Protein AF-A0A945YEP8-F1 (afdb_monomer_lite)

pLDDT: mean 72.09, std 10.84, range [31.22, 91.06]

Structure (mmCIF, N/CA/C/O backbone):
data_AF-A0A945YEP8-F1
#
_entry.id   AF-A0A945YEP8-F1
#
loop_
_atom_site.group_PDB
_atom_site.id
_atom_site.type_symbol
_atom_site.label_atom_id
_atom_site.label_alt_id
_atom_site.label_comp_id
_atom_site.label_asym_id
_atom_site.label_entity_id
_atom_site.label_seq_id
_atom_site.pdbx_PDB_ins_code
_atom_site.Cartn_x
_atom_site.Cartn_y
_atom_site.Cartn_z
_atom_site.occupancy
_atom_site.B_iso_or_equiv
_atom_site.auth_seq_id
_atom_site.auth_comp_id
_atom_site.auth_asym_id
_atom_site.auth_atom_id
_atom_site.pdbx_PDB_model_num
ATOM 1 N N . MET A 1 1 ? 70.367 10.118 -59.252 1.00 57.53 1 MET A N 1
ATOM 2 C CA . MET A 1 1 ? 70.456 10.890 -57.988 1.00 57.53 1 MET A CA 1
ATOM 3 C C . MET A 1 1 ? 69.332 11.911 -57.833 1.00 57.53 1 MET A C 1
ATOM 5 O O . MET A 1 1 ? 68.727 11.903 -56.778 1.00 57.53 1 MET A O 1
ATOM 9 N N . ALA A 1 2 ? 69.011 12.750 -58.830 1.00 60.75 2 ALA A N 1
ATOM 10 C CA . ALA A 1 2 ? 67.906 13.717 -58.704 1.00 60.75 2 ALA A CA 1
ATOM 11 C C . ALA A 1 2 ? 66.517 13.057 -58.542 1.00 60.75 2 ALA A C 1
ATOM 13 O O . ALA A 1 2 ? 65.755 13.472 -57.679 1.00 60.75 2 ALA A O 1
ATOM 14 N N . LEU A 1 3 ? 66.234 11.983 -59.294 1.00 59.09 3 LEU A N 1
ATOM 15 C CA . LEU A 1 3 ? 64.974 11.226 -59.200 1.00 59.09 3 LEU A CA 1
ATOM 16 C C . LEU A 1 3 ? 64.782 10.574 -57.817 1.00 59.09 3 LEU A C 1
ATOM 18 O O . LEU A 1 3 ? 63.778 10.806 -57.163 1.00 59.09 3 LEU A O 1
ATOM 22 N N . ALA A 1 4 ? 65.809 9.876 -57.322 1.00 65.06 4 ALA A N 1
ATOM 23 C CA . ALA A 1 4 ? 65.790 9.252 -55.996 1.00 65.06 4 ALA A CA 1
ATOM 24 C C . ALA A 1 4 ? 65.628 10.267 -54.846 1.00 65.06 4 ALA A C 1
ATOM 26 O O . ALA A 1 4 ? 65.103 9.934 -53.791 1.00 65.06 4 ALA A O 1
ATOM 27 N N . ARG A 1 5 ? 66.080 11.516 -55.039 1.00 70.00 5 ARG A N 1
ATOM 28 C CA . ARG A 1 5 ? 65.898 12.591 -54.055 1.00 70.00 5 ARG A CA 1
ATOM 29 C C . ARG A 1 5 ? 64.464 13.126 -54.073 1.00 70.00 5 ARG A C 1
ATOM 31 O O . ARG A 1 5 ? 63.894 13.319 -53.013 1.00 70.00 5 ARG A O 1
ATOM 38 N N . ALA A 1 6 ? 63.867 13.263 -55.259 1.00 72.62 6 ALA A N 1
ATOM 39 C CA . ALA A 1 6 ? 62.460 13.635 -55.407 1.00 72.62 6 ALA A CA 1
ATOM 40 C C . ALA A 1 6 ? 61.502 12.559 -54.857 1.00 72.62 6 ALA A C 1
ATOM 42 O O . ALA A 1 6 ? 60.494 12.895 -54.245 1.00 72.62 6 ALA A O 1
ATOM 43 N N . GLU A 1 7 ? 61.826 11.273 -55.025 1.00 70.00 7 GLU A N 1
ATOM 44 C CA . GLU A 1 7 ? 61.062 10.164 -54.432 1.00 70.00 7 GLU A CA 1
ATOM 45 C C . GLU A 1 7 ? 61.178 10.135 -52.901 1.00 70.00 7 GLU A C 1
ATOM 47 O O . GLU A 1 7 ? 60.178 9.918 -52.220 1.00 70.00 7 GLU A O 1
ATOM 52 N N . ALA A 1 8 ? 62.364 10.418 -52.349 1.00 76.75 8 ALA A N 1
ATOM 53 C CA . ALA A 1 8 ? 62.560 10.523 -50.903 1.00 76.75 8 ALA A CA 1
ATOM 54 C C . ALA A 1 8 ? 61.818 11.727 -50.295 1.00 76.75 8 ALA A C 1
ATOM 56 O O . ALA A 1 8 ? 61.194 11.590 -49.244 1.00 76.75 8 ALA A O 1
ATOM 57 N N . ASP A 1 9 ? 61.838 12.882 -50.969 1.00 78.50 9 ASP A N 1
ATOM 58 C CA . ASP A 1 9 ? 61.111 14.078 -50.531 1.00 78.50 9 ASP A CA 1
ATOM 59 C C . ASP A 1 9 ? 59.587 13.856 -50.598 1.00 78.50 9 ASP A C 1
ATOM 61 O O . ASP A 1 9 ? 58.867 14.265 -49.689 1.00 78.50 9 ASP A O 1
ATOM 65 N N . LYS A 1 10 ? 59.089 13.138 -51.618 1.00 80.75 10 LYS A N 1
ATOM 66 C CA . LYS A 1 10 ? 57.674 12.739 -51.719 1.00 80.75 10 LYS A CA 1
ATOM 67 C C . LYS A 1 10 ? 57.262 11.799 -50.580 1.00 80.75 10 LYS A C 1
ATOM 69 O O . LYS A 1 10 ? 56.239 12.035 -49.946 1.00 80.75 10 LYS A O 1
ATOM 74 N N . ALA A 1 11 ? 58.073 10.783 -50.284 1.00 75.81 11 ALA A N 1
ATOM 75 C CA . ALA A 1 11 ? 57.806 9.848 -49.191 1.00 75.81 11 ALA A CA 1
ATOM 76 C C . ALA A 1 11 ? 57.826 10.533 -47.811 1.00 75.81 11 ALA A C 1
ATOM 78 O O . ALA A 1 11 ? 57.028 10.194 -46.941 1.00 75.81 11 ALA A O 1
ATOM 79 N N . ALA A 1 12 ? 58.705 11.522 -47.605 1.00 79.69 12 ALA A N 1
ATOM 80 C CA . ALA A 1 12 ? 58.737 12.309 -46.372 1.00 79.69 12 ALA A CA 1
ATOM 81 C C . ALA A 1 12 ? 57.465 13.156 -46.191 1.00 79.69 12 ALA A C 1
ATOM 83 O O . ALA A 1 12 ? 56.943 13.244 -45.081 1.00 79.69 12 ALA A O 1
ATOM 84 N N . LEU A 1 13 ? 56.942 13.723 -47.282 1.00 82.75 13 LEU A N 1
ATOM 85 C CA . LEU A 1 13 ? 55.707 14.511 -47.286 1.00 82.75 13 LEU A CA 1
ATOM 86 C C . LEU A 1 13 ? 54.472 13.633 -47.019 1.00 82.75 13 LEU A C 1
ATOM 88 O O . LEU A 1 13 ? 53.621 14.000 -46.213 1.00 82.75 13 LEU A O 1
ATOM 92 N N . GLU A 1 14 ? 54.417 12.437 -47.615 1.00 81.81 14 GLU A N 1
ATOM 93 C CA . GLU A 1 14 ? 53.374 11.435 -47.339 1.00 81.81 14 GLU A CA 1
ATOM 94 C C . GLU A 1 14 ? 53.417 10.951 -45.876 1.00 81.81 14 GLU A C 1
ATOM 96 O O . GLU A 1 14 ? 52.371 10.764 -45.251 1.00 81.81 14 GLU A O 1
ATOM 101 N N . LEU A 1 15 ? 54.612 10.807 -45.289 1.00 79.50 15 LEU A N 1
ATOM 102 C CA . LEU A 1 15 ? 54.786 10.436 -43.880 1.00 79.50 15 LEU A CA 1
ATOM 103 C C . LEU A 1 15 ? 54.339 11.555 -42.920 1.00 79.50 15 LEU A C 1
ATOM 105 O O . LEU A 1 15 ? 53.746 11.278 -41.873 1.00 79.50 15 LEU A O 1
ATOM 109 N N . GLU A 1 16 ? 54.618 12.815 -43.257 1.00 83.88 16 GLU A N 1
ATOM 110 C CA . GLU A 1 16 ? 54.178 13.976 -42.479 1.00 83.88 16 GLU A CA 1
ATOM 111 C C . GLU A 1 16 ? 52.650 14.132 -42.530 1.00 83.88 16 GLU A C 1
ATOM 113 O O . GLU A 1 16 ? 52.016 14.333 -41.491 1.00 83.88 16 GLU A O 1
ATOM 118 N N . GLU A 1 17 ? 52.041 13.931 -43.703 1.00 82.56 17 GLU A N 1
ATOM 119 C CA . GLU A 1 17 ? 50.584 13.947 -43.871 1.00 82.56 17 GLU A CA 1
ATOM 120 C C . GLU A 1 17 ? 49.911 12.794 -43.103 1.00 82.56 17 GLU A C 1
ATOM 122 O O . GLU A 1 17 ? 48.921 13.011 -42.398 1.00 82.56 17 GLU A O 1
ATOM 127 N N . ALA A 1 18 ? 50.488 11.586 -43.140 1.00 77.38 18 ALA A N 1
ATOM 128 C CA . ALA A 1 18 ? 50.027 10.451 -42.339 1.00 77.38 18 ALA A CA 1
ATOM 129 C C . ALA A 1 18 ? 50.141 10.719 -40.828 1.00 77.38 18 ALA A C 1
ATOM 131 O O . ALA A 1 18 ? 49.230 10.389 -40.070 1.00 77.38 18 ALA A O 1
ATOM 132 N N . SER A 1 19 ? 51.220 11.370 -40.386 1.00 81.62 19 SER A N 1
ATOM 133 C CA . SER A 1 19 ? 51.431 11.720 -38.974 1.00 81.62 19 SER A CA 1
ATOM 134 C C . SER A 1 19 ? 50.442 12.785 -38.483 1.00 81.62 19 SER A C 1
ATOM 136 O O . SER A 1 19 ? 49.979 12.723 -37.343 1.00 81.62 19 SER A O 1
ATOM 138 N N . LEU A 1 20 ? 50.089 13.755 -39.334 1.00 84.12 20 LEU A N 1
ATOM 139 C CA . LEU A 1 20 ? 49.057 14.752 -39.036 1.00 84.12 20 LEU A CA 1
ATOM 140 C C . LEU A 1 20 ? 47.662 14.120 -38.965 1.00 84.12 20 LEU A C 1
ATOM 142 O O . LEU A 1 20 ? 46.910 14.432 -38.040 1.00 84.12 20 LEU A O 1
ATOM 146 N N . ARG A 1 21 ? 47.338 13.190 -39.875 1.00 80.75 21 ARG A N 1
ATOM 147 C CA . ARG A 1 21 ? 46.088 12.414 -39.805 1.00 80.75 21 ARG A CA 1
ATOM 148 C C . ARG A 1 21 ? 46.018 11.559 -38.546 1.00 80.75 21 ARG A C 1
ATOM 150 O O . ARG A 1 21 ? 44.985 11.556 -37.888 1.00 80.75 21 ARG A O 1
ATOM 157 N N . LEU A 1 22 ? 47.120 10.914 -38.160 1.00 80.06 22 LEU A N 1
ATOM 158 C CA . LEU A 1 22 ? 47.178 10.125 -36.930 1.00 80.06 22 LEU A CA 1
ATOM 159 C C . LEU A 1 22 ? 46.882 10.991 -35.697 1.00 80.06 22 LEU A C 1
ATOM 161 O O . LEU A 1 22 ? 45.999 10.654 -34.918 1.00 80.06 22 LEU A O 1
ATOM 165 N N . ARG A 1 23 ? 47.532 12.157 -35.567 1.00 80.06 23 ARG A N 1
ATOM 166 C CA . ARG A 1 23 ? 47.271 13.091 -34.453 1.00 80.06 23 ARG A CA 1
ATOM 167 C C . ARG A 1 23 ? 45.842 13.636 -34.451 1.00 80.06 23 ARG A C 1
ATOM 169 O O . ARG A 1 23 ? 45.270 13.850 -33.386 1.00 80.06 23 ARG A O 1
ATOM 176 N N . SER A 1 24 ? 45.266 13.876 -35.629 1.00 81.19 24 SER A N 1
ATOM 177 C CA . SER A 1 24 ? 43.862 14.279 -35.775 1.00 81.19 24 SER A CA 1
ATOM 178 C C . SER A 1 24 ? 42.915 13.185 -35.277 1.00 81.19 24 SER A C 1
ATOM 180 O O . SER A 1 24 ? 41.977 13.479 -34.540 1.00 81.19 24 SER A O 1
ATOM 182 N N . LEU A 1 25 ? 43.173 11.928 -35.645 1.00 77.38 25 LEU A N 1
ATOM 183 C CA . LEU A 1 25 ? 42.391 10.777 -35.192 1.00 77.38 25 LEU A CA 1
ATOM 184 C C . LEU A 1 25 ? 42.546 10.543 -33.684 1.00 77.38 25 LEU A C 1
ATOM 186 O O . LEU A 1 25 ? 41.549 10.307 -33.013 1.00 77.38 25 LEU A O 1
ATOM 190 N N . GLU A 1 26 ? 43.755 10.685 -33.135 1.00 81.00 26 GLU A N 1
ATOM 191 C CA . GLU A 1 26 ? 44.009 10.608 -31.687 1.00 81.00 26 GLU A CA 1
ATOM 192 C C . GLU A 1 26 ? 43.260 11.708 -30.919 1.00 81.00 26 GLU A C 1
ATOM 194 O O . GLU A 1 26 ? 42.637 11.437 -29.894 1.00 81.00 26 GLU A O 1
ATOM 199 N N . SER A 1 27 ? 43.256 12.945 -31.429 1.00 79.44 27 SER A N 1
ATOM 200 C CA . SER A 1 27 ? 42.495 14.045 -30.825 1.00 79.44 27 SER A CA 1
ATOM 201 C C . SER A 1 27 ? 40.983 13.831 -30.910 1.00 79.44 27 SER A C 1
ATOM 203 O O . SER A 1 27 ? 40.270 14.221 -29.987 1.00 79.44 27 SER A O 1
ATOM 205 N N . ALA A 1 28 ? 40.483 13.257 -32.008 1.00 74.62 28 ALA A N 1
ATOM 206 C CA . ALA A 1 28 ? 39.066 12.943 -32.168 1.00 74.62 28 ALA A CA 1
ATOM 207 C C . ALA A 1 28 ? 38.635 11.795 -31.242 1.00 74.62 28 ALA A C 1
ATOM 209 O O . ALA A 1 28 ? 37.564 11.876 -30.648 1.00 74.62 28 ALA A O 1
ATOM 210 N N . ALA A 1 29 ? 39.489 10.781 -31.066 1.00 71.31 29 ALA A N 1
ATOM 211 C CA . ALA A 1 29 ? 39.272 9.693 -30.115 1.00 71.31 29 ALA A CA 1
ATOM 212 C C . ALA A 1 29 ? 39.225 10.210 -28.668 1.00 71.31 29 ALA A C 1
ATOM 214 O O . ALA A 1 29 ? 38.277 9.919 -27.953 1.00 71.31 29 ALA A O 1
ATOM 215 N N . ALA A 1 30 ? 40.166 11.069 -28.260 1.00 75.19 30 ALA A N 1
ATOM 216 C CA . ALA A 1 30 ? 40.152 11.651 -26.913 1.00 75.19 30 ALA A CA 1
ATOM 217 C C . ALA A 1 30 ? 38.908 12.527 -26.647 1.00 75.19 30 ALA A C 1
ATOM 219 O O . ALA A 1 30 ? 38.390 12.563 -25.532 1.00 75.19 30 ALA A O 1
ATOM 220 N N . ALA A 1 31 ? 38.412 13.242 -27.665 1.00 74.12 31 ALA A N 1
ATOM 221 C CA . ALA A 1 31 ? 37.175 14.015 -27.554 1.00 74.12 31 ALA A CA 1
ATOM 222 C C . ALA A 1 31 ? 35.931 13.113 -27.466 1.00 74.12 31 ALA A C 1
ATOM 224 O O . ALA A 1 31 ? 35.011 13.427 -26.713 1.00 74.12 31 ALA A O 1
ATOM 225 N N . ALA A 1 32 ? 35.908 12.002 -28.208 1.00 68.69 32 ALA A N 1
ATOM 226 C CA . ALA A 1 32 ? 34.860 10.989 -28.127 1.00 68.69 32 ALA A CA 1
ATOM 227 C C . ALA A 1 32 ? 34.804 10.338 -26.735 1.00 68.69 32 ALA A C 1
ATOM 229 O O . ALA A 1 32 ? 33.733 10.321 -26.131 1.00 68.69 32 ALA A O 1
ATOM 230 N N . GLU A 1 33 ? 35.957 9.948 -26.187 1.00 73.12 33 GLU A N 1
ATOM 231 C CA . GLU A 1 33 ? 36.098 9.379 -24.839 1.00 73.12 33 GLU A CA 1
ATOM 232 C C . GLU A 1 33 ? 35.573 10.341 -23.765 1.00 73.12 33 GLU A C 1
ATOM 234 O O . GLU A 1 33 ? 34.834 9.958 -22.857 1.00 73.12 33 GLU A O 1
ATOM 239 N N . GLN A 1 34 ? 35.872 11.637 -23.903 1.00 73.69 34 GLN A N 1
ATOM 240 C CA . GLN A 1 34 ? 35.377 12.656 -22.979 1.00 73.69 34 GLN A CA 1
ATOM 241 C C . GLN A 1 34 ? 33.851 12.853 -23.068 1.00 73.69 34 GLN A C 1
ATOM 243 O O . GLN A 1 34 ? 33.202 13.075 -22.042 1.00 73.69 34 GLN A O 1
ATOM 248 N N . VAL A 1 35 ? 33.266 12.773 -24.269 1.00 73.81 35 VAL A N 1
ATOM 249 C CA . VAL A 1 35 ? 31.809 12.869 -24.466 1.00 73.81 35 VAL A CA 1
ATOM 250 C C . VAL A 1 35 ? 31.103 11.629 -23.913 1.00 73.81 35 VAL A C 1
ATOM 252 O O . VAL A 1 35 ? 30.125 11.786 -23.180 1.00 73.81 35 VAL A O 1
ATOM 255 N N . ALA A 1 36 ? 31.623 10.430 -24.186 1.00 64.31 36 ALA A N 1
ATOM 256 C CA . ALA A 1 36 ? 31.110 9.165 -23.658 1.00 64.31 36 ALA A CA 1
ATOM 257 C C . ALA A 1 36 ? 31.116 9.161 -22.121 1.00 64.31 36 ALA A C 1
ATOM 259 O O . ALA A 1 36 ? 30.060 9.010 -21.503 1.00 64.31 36 ALA A O 1
ATOM 260 N N . ALA A 1 37 ? 32.251 9.511 -21.505 1.00 67.12 37 ALA A N 1
ATOM 261 C CA . ALA A 1 37 ? 32.376 9.619 -20.053 1.00 67.12 37 ALA A CA 1
ATOM 262 C C . ALA A 1 37 ? 31.361 10.603 -19.444 1.00 67.12 37 ALA A C 1
ATOM 264 O O . ALA A 1 37 ? 30.760 10.315 -18.408 1.00 67.12 37 ALA A O 1
ATOM 265 N N . SER A 1 38 ? 31.124 11.748 -20.096 1.00 69.94 38 SER A N 1
ATOM 266 C CA . SER A 1 38 ? 30.127 12.722 -19.631 1.00 69.94 38 SER A CA 1
ATOM 267 C C . SER A 1 38 ? 28.685 12.213 -19.754 1.00 69.94 38 SER A C 1
ATOM 269 O O . SER A 1 38 ? 27.880 12.436 -18.852 1.00 69.94 38 SER A O 1
ATOM 271 N N . SER A 1 39 ? 28.363 11.489 -20.832 1.00 65.81 39 SER A N 1
ATOM 272 C CA . SER A 1 39 ? 27.029 10.922 -21.055 1.00 65.81 39 SER A CA 1
ATOM 273 C C . SER A 1 39 ? 26.734 9.770 -20.097 1.00 65.81 39 SER A C 1
ATOM 275 O O . SER A 1 39 ? 25.601 9.615 -19.648 1.00 65.81 39 SER A O 1
ATOM 277 N N . ASN A 1 40 ? 27.750 8.984 -19.749 1.00 66.50 40 ASN A N 1
ATOM 278 C CA . ASN A 1 40 ? 27.631 7.926 -18.757 1.00 66.50 40 ASN A CA 1
ATOM 279 C C . ASN A 1 40 ? 27.436 8.467 -17.348 1.00 66.50 40 ASN A C 1
ATOM 281 O O . ASN A 1 40 ? 26.585 7.976 -16.615 1.00 66.50 40 ASN A O 1
ATOM 285 N N . GLN A 1 41 ? 28.156 9.530 -16.998 1.00 69.81 41 GLN A N 1
ATOM 286 C CA . GLN A 1 41 ? 27.966 10.197 -15.717 1.00 69.81 41 GLN A CA 1
ATOM 287 C C . GLN A 1 41 ? 26.541 10.772 -15.576 1.00 69.81 41 GLN A C 1
ATOM 289 O O . GLN A 1 41 ? 25.983 10.759 -14.479 1.00 69.81 41 GLN A O 1
ATOM 294 N N . ASP A 1 42 ? 25.935 11.228 -16.680 1.00 71.88 42 ASP A N 1
ATOM 295 C CA . ASP A 1 42 ? 24.536 11.680 -16.724 1.00 71.88 42 ASP A CA 1
ATOM 296 C C . ASP A 1 42 ? 23.536 10.513 -16.604 1.00 71.88 42 ASP A C 1
ATOM 298 O O . ASP A 1 42 ? 22.573 10.593 -15.840 1.00 71.88 42 ASP A O 1
ATOM 302 N N . LEU A 1 43 ? 23.776 9.392 -17.298 1.00 68.75 43 LEU A N 1
ATOM 303 C CA . LEU A 1 43 ? 22.937 8.190 -17.199 1.00 68.75 43 LEU A CA 1
ATOM 304 C C . LEU A 1 43 ? 22.993 7.550 -15.807 1.00 68.75 43 LEU A C 1
ATOM 306 O O . LEU A 1 43 ? 21.938 7.245 -15.251 1.00 68.75 43 LEU A O 1
ATOM 310 N N . ASP A 1 44 ? 24.181 7.407 -15.220 1.00 69.75 44 ASP A N 1
ATOM 311 C CA . ASP A 1 44 ? 24.355 6.923 -13.846 1.00 69.75 44 ASP A CA 1
ATOM 312 C C . ASP A 1 44 ? 23.658 7.855 -12.849 1.00 69.75 44 ASP A C 1
ATOM 314 O O . ASP A 1 44 ? 22.971 7.390 -11.937 1.00 69.75 44 ASP A O 1
ATOM 318 N N . GLY A 1 45 ? 23.755 9.173 -13.063 1.00 73.50 45 GLY A N 1
ATOM 319 C CA . GLY A 1 45 ? 23.021 10.172 -12.288 1.00 73.50 45 GLY A CA 1
ATOM 320 C C . GLY A 1 45 ? 21.505 9.966 -12.352 1.00 73.50 45 GLY A C 1
ATOM 321 O O . GLY A 1 45 ? 20.841 9.952 -11.315 1.00 73.50 45 GLY A O 1
ATOM 322 N N . ARG A 1 46 ? 20.955 9.730 -13.549 1.00 70.62 46 ARG A N 1
ATOM 323 C CA . ARG A 1 46 ? 19.514 9.497 -13.755 1.00 70.62 46 ARG A CA 1
ATOM 324 C C . ARG A 1 46 ? 19.042 8.156 -13.198 1.00 70.62 46 ARG A C 1
ATOM 326 O O . ARG A 1 46 ? 17.944 8.086 -12.651 1.00 70.62 46 ARG A O 1
ATOM 333 N N . VAL A 1 47 ? 19.843 7.095 -13.307 1.00 69.75 47 VAL A N 1
ATOM 334 C CA . VAL A 1 47 ? 19.525 5.788 -12.707 1.00 69.75 47 VAL A CA 1
ATOM 335 C C . VAL A 1 47 ? 19.535 5.886 -11.182 1.00 69.75 47 VAL A C 1
ATOM 337 O O . VAL A 1 47 ? 18.610 5.384 -10.540 1.00 69.75 47 VAL A O 1
ATOM 340 N N . ALA A 1 48 ? 20.522 6.571 -10.599 1.00 70.12 48 ALA A N 1
ATOM 341 C CA . ALA A 1 48 ? 20.579 6.809 -9.160 1.00 70.12 48 ALA A CA 1
ATOM 342 C C . ALA A 1 48 ? 19.376 7.637 -8.673 1.00 70.12 48 ALA A C 1
ATOM 344 O O . ALA A 1 48 ? 18.769 7.296 -7.660 1.00 70.12 48 ALA A O 1
ATOM 345 N N . GLU A 1 49 ? 18.983 8.674 -9.419 1.00 74.38 49 GLU A N 1
ATOM 346 C CA . GLU A 1 49 ? 17.802 9.489 -9.112 1.00 74.38 49 GLU A CA 1
ATOM 347 C C . GLU A 1 49 ? 16.503 8.670 -9.175 1.00 74.38 49 GLU A C 1
ATOM 349 O O . GLU A 1 49 ? 15.711 8.704 -8.234 1.00 74.38 49 GLU A O 1
ATOM 354 N N . LEU A 1 50 ? 16.299 7.879 -10.235 1.00 72.38 50 LEU A N 1
ATOM 355 C CA . LEU A 1 50 ? 15.130 7.000 -10.360 1.00 72.38 50 LEU A CA 1
ATOM 356 C C . LEU A 1 50 ? 15.085 5.937 -9.255 1.00 72.38 50 LEU A C 1
ATOM 358 O O . LEU A 1 50 ? 14.010 5.665 -8.724 1.00 72.38 50 LEU A O 1
ATOM 362 N N . THR A 1 51 ? 16.234 5.373 -8.878 1.00 76.44 51 THR A N 1
ATOM 363 C CA . THR A 1 51 ? 16.331 4.395 -7.782 1.00 76.44 51 THR A CA 1
ATOM 364 C C . THR A 1 51 ? 15.941 5.035 -6.451 1.00 76.44 51 THR A C 1
ATOM 366 O O . THR A 1 51 ? 15.074 4.514 -5.752 1.00 76.44 51 THR A O 1
ATOM 369 N N . ALA A 1 52 ? 16.482 6.218 -6.145 1.00 74.44 52 ALA A N 1
ATOM 370 C CA . ALA A 1 52 ? 16.140 6.954 -4.931 1.00 74.44 52 ALA A CA 1
ATOM 371 C C . ALA A 1 52 ? 14.655 7.363 -4.888 1.00 74.44 52 ALA A C 1
ATOM 373 O O . ALA A 1 52 ? 14.028 7.343 -3.827 1.00 74.44 52 ALA A O 1
ATOM 374 N N . LEU A 1 53 ? 14.066 7.723 -6.036 1.00 75.31 53 LEU A N 1
ATOM 375 C CA . LEU A 1 53 ? 12.633 8.013 -6.137 1.00 75.31 53 LEU A CA 1
ATOM 376 C C . LEU A 1 53 ? 11.777 6.766 -5.877 1.00 75.31 53 LEU A C 1
ATOM 378 O O . LEU A 1 53 ? 10.769 6.870 -5.179 1.00 75.31 53 LEU A O 1
ATOM 382 N N . LEU A 1 54 ? 12.185 5.599 -6.385 1.00 75.50 54 LEU A N 1
ATOM 383 C CA . LEU A 1 54 ? 11.478 4.331 -6.183 1.00 75.50 54 LEU A CA 1
ATOM 384 C C . LEU A 1 54 ? 11.533 3.864 -4.717 1.00 75.50 54 LEU A C 1
ATOM 386 O O . LEU A 1 54 ? 10.523 3.426 -4.163 1.00 75.50 54 LEU A O 1
ATOM 390 N N . GLU A 1 55 ? 12.693 3.992 -4.069 1.00 79.00 55 GLU A N 1
ATOM 391 C CA . GLU A 1 55 ? 12.858 3.703 -2.638 1.00 79.00 55 GLU A CA 1
ATOM 392 C C . GLU A 1 55 ? 11.987 4.629 -1.783 1.00 79.00 55 GLU A C 1
ATOM 394 O O . GLU A 1 55 ? 11.282 4.175 -0.879 1.00 79.00 55 GLU A O 1
ATOM 399 N N . ARG A 1 56 ? 11.970 5.928 -2.109 1.00 78.88 56 ARG A N 1
ATOM 400 C CA . ARG A 1 56 ? 11.129 6.911 -1.419 1.00 78.88 56 ARG A CA 1
ATOM 401 C C . ARG A 1 56 ? 9.637 6.622 -1.589 1.00 78.88 56 ARG A C 1
ATOM 403 O O . ARG A 1 56 ? 8.891 6.778 -0.626 1.00 78.88 56 ARG A O 1
ATOM 410 N N . GLU A 1 57 ? 9.199 6.220 -2.781 1.00 78.00 57 GLU A N 1
ATOM 411 C CA . GLU A 1 57 ? 7.804 5.836 -3.047 1.00 78.00 57 GLU A CA 1
ATOM 412 C C . GLU A 1 57 ? 7.415 4.581 -2.264 1.00 78.00 57 GLU A C 1
ATOM 414 O O . GLU A 1 57 ? 6.385 4.573 -1.593 1.00 78.00 57 GLU A O 1
ATOM 419 N N . SER A 1 58 ? 8.284 3.569 -2.249 1.00 78.88 58 SER A N 1
ATOM 420 C CA . SER A 1 58 ? 8.070 2.336 -1.484 1.00 78.88 58 SER A CA 1
ATOM 421 C C . SER A 1 58 ? 7.952 2.607 0.021 1.00 78.88 58 SER A C 1
ATOM 423 O O . SER A 1 58 ? 7.062 2.066 0.680 1.00 78.88 58 SER A O 1
ATOM 425 N N . ALA A 1 59 ? 8.804 3.485 0.561 1.00 78.75 59 ALA A N 1
ATOM 426 C CA . ALA A 1 59 ? 8.752 3.894 1.962 1.00 78.75 59 ALA A CA 1
ATOM 427 C C . ALA A 1 59 ? 7.477 4.690 2.291 1.00 78.75 59 ALA A C 1
ATOM 429 O O . ALA A 1 59 ? 6.824 4.406 3.294 1.00 78.75 59 ALA A O 1
ATOM 430 N N . LEU A 1 60 ? 7.095 5.648 1.435 1.00 82.75 60 LEU A N 1
ATOM 431 C CA . LEU A 1 60 ? 5.861 6.421 1.601 1.00 82.75 60 LEU A CA 1
ATOM 432 C C . LEU A 1 60 ? 4.633 5.506 1.575 1.00 82.75 60 LEU A C 1
ATOM 434 O O . LEU A 1 60 ? 3.739 5.643 2.403 1.00 82.75 60 LEU A O 1
ATOM 438 N N . ARG A 1 61 ? 4.603 4.538 0.657 1.00 79.75 61 ARG A N 1
ATOM 439 C CA . ARG A 1 61 ? 3.513 3.571 0.555 1.00 79.75 61 ARG A CA 1
ATOM 440 C C . ARG A 1 61 ? 3.365 2.735 1.828 1.00 79.75 61 ARG A C 1
ATOM 442 O O . ARG A 1 61 ? 2.247 2.571 2.308 1.00 79.75 61 ARG A O 1
ATOM 449 N N . LEU A 1 62 ? 4.472 2.219 2.364 1.00 83.81 62 LEU A N 1
ATOM 450 C CA . LEU A 1 62 ? 4.462 1.435 3.601 1.00 83.81 62 LEU A CA 1
ATOM 451 C C . LEU A 1 62 ? 3.950 2.268 4.787 1.00 83.81 62 LEU A C 1
ATOM 453 O O . LEU A 1 62 ? 3.164 1.776 5.594 1.00 83.81 62 LEU A O 1
ATOM 457 N N . ASP A 1 63 ? 4.365 3.534 4.878 1.00 84.44 63 ASP A N 1
ATOM 458 C CA . ASP A 1 63 ? 3.895 4.462 5.910 1.00 84.44 63 ASP A CA 1
ATOM 459 C C . ASP A 1 63 ? 2.383 4.722 5.801 1.00 84.44 63 ASP A C 1
ATOM 461 O O . ASP A 1 63 ? 1.662 4.575 6.788 1.00 84.44 63 ASP A O 1
ATOM 465 N N . LEU A 1 64 ? 1.868 4.997 4.595 1.00 81.31 64 LEU A N 1
ATOM 466 C CA . LEU A 1 64 ? 0.430 5.189 4.365 1.00 81.31 64 LEU A CA 1
ATOM 467 C C . LEU A 1 64 ? -0.380 3.915 4.674 1.00 81.31 64 LEU A C 1
ATOM 469 O O . LEU A 1 64 ? -1.435 3.997 5.302 1.00 81.31 64 LEU A O 1
ATOM 473 N N . GLU A 1 65 ? 0.108 2.728 4.292 1.00 81.56 65 GLU A N 1
ATOM 474 C CA . GLU A 1 65 ? -0.542 1.446 4.620 1.00 81.56 65 GLU A CA 1
ATOM 475 C C . GLU A 1 65 ? -0.601 1.213 6.143 1.00 81.56 65 GLU A C 1
ATOM 477 O O . GLU A 1 65 ? -1.641 0.795 6.665 1.00 81.56 65 GLU A O 1
ATOM 482 N N . ASN A 1 66 ? 0.468 1.553 6.871 1.00 84.06 66 ASN A N 1
ATOM 483 C CA . ASN A 1 66 ? 0.499 1.480 8.333 1.00 84.06 66 ASN A CA 1
ATOM 484 C C . ASN A 1 66 ? -0.467 2.479 8.986 1.00 84.06 66 ASN A C 1
ATOM 486 O O . ASN A 1 66 ? -1.185 2.114 9.921 1.00 84.06 66 ASN A O 1
ATOM 490 N N . GLN A 1 67 ? -0.528 3.717 8.486 1.00 82.00 67 GLN A N 1
ATOM 491 C CA . GLN A 1 67 ? -1.460 4.734 8.979 1.00 82.00 67 GLN A CA 1
ATOM 492 C C . GLN A 1 67 ? -2.920 4.311 8.763 1.00 82.00 67 GLN A C 1
ATOM 494 O O . GLN A 1 67 ? -3.710 4.385 9.706 1.00 82.00 67 GLN A O 1
ATOM 499 N N . ILE A 1 68 ? -3.264 3.771 7.584 1.00 79.38 68 ILE A N 1
ATOM 500 C CA . ILE A 1 68 ? -4.596 3.197 7.317 1.00 79.38 68 ILE A CA 1
ATOM 501 C C . ILE A 1 68 ? -4.901 2.071 8.310 1.00 79.38 68 ILE A C 1
ATOM 503 O O . ILE A 1 68 ? -6.000 2.005 8.863 1.00 79.38 68 ILE A O 1
ATOM 507 N N . GLY A 1 69 ? -3.940 1.171 8.544 1.00 83.19 69 GLY A N 1
ATOM 508 C CA . GLY A 1 69 ? -4.090 0.069 9.495 1.00 83.19 69 GLY A CA 1
ATOM 509 C C . GLY A 1 69 ? -4.395 0.550 10.914 1.00 83.19 69 GLY A C 1
ATOM 510 O O . GLY A 1 69 ? -5.325 0.050 11.550 1.00 83.19 69 GLY A O 1
ATOM 511 N N . SER A 1 70 ? -3.661 1.560 11.385 1.00 84.00 70 SER A N 1
ATOM 512 C CA . SER A 1 70 ? -3.883 2.176 12.695 1.00 84.00 70 SER A CA 1
ATOM 513 C C . SER A 1 70 ? -5.248 2.861 12.783 1.00 84.00 70 SER A C 1
ATOM 515 O O . SER A 1 70 ? -6.005 2.593 13.714 1.00 84.00 70 SER A O 1
ATOM 517 N N . ALA A 1 71 ? -5.604 3.684 11.791 1.00 78.00 71 ALA A N 1
ATOM 518 C CA . ALA A 1 71 ? -6.877 4.401 11.763 1.00 78.00 71 ALA A CA 1
ATOM 519 C C . ALA A 1 71 ? -8.078 3.445 11.713 1.00 78.00 71 ALA A C 1
ATOM 521 O O . ALA A 1 71 ? -9.078 3.667 12.388 1.00 78.00 71 ALA A O 1
ATOM 522 N N . ARG A 1 72 ? -7.984 2.336 10.966 1.00 86.62 72 ARG A N 1
ATOM 523 C CA . ARG A 1 72 ? -9.026 1.294 10.947 1.00 86.62 72 ARG A CA 1
ATOM 524 C C . ARG A 1 72 ? -9.193 0.604 12.299 1.00 86.62 72 ARG A C 1
ATOM 526 O O . ARG A 1 72 ? -10.328 0.375 12.708 1.00 86.62 72 ARG A O 1
ATOM 533 N N . SER A 1 73 ? -8.096 0.287 12.987 1.00 85.94 73 SER A N 1
ATOM 534 C CA . SER A 1 73 ? -8.162 -0.270 14.345 1.00 85.94 73 SER A CA 1
ATOM 535 C C . SER A 1 73 ? -8.779 0.718 15.336 1.00 85.94 73 SER A C 1
ATOM 537 O O . SER A 1 73 ? -9.584 0.315 16.171 1.00 85.94 73 SER A O 1
ATOM 539 N N . GLU A 1 74 ? -8.448 2.007 15.231 1.00 87.19 74 GLU A N 1
ATOM 540 C CA . GLU A 1 74 ? -9.016 3.047 16.095 1.00 87.19 74 GLU A CA 1
ATOM 541 C C . GLU A 1 74 ? -10.516 3.252 15.837 1.00 87.19 74 GLU A C 1
ATOM 543 O O . GLU A 1 74 ? -11.298 3.273 16.786 1.00 87.19 74 GLU A O 1
ATOM 548 N N . ILE A 1 75 ? -10.946 3.303 14.570 1.00 82.19 75 ILE A N 1
ATOM 549 C CA . ILE A 1 75 ? -12.371 3.351 14.204 1.00 82.19 75 ILE A CA 1
ATOM 550 C C . ILE A 1 75 ? -13.113 2.130 14.754 1.00 82.19 75 ILE A C 1
ATOM 552 O O . ILE A 1 75 ? -14.203 2.283 15.304 1.00 82.19 75 ILE A O 1
ATOM 556 N N . ALA A 1 76 ? -12.539 0.928 14.636 1.00 86.25 76 ALA A N 1
ATOM 557 C CA . ALA A 1 76 ? -13.153 -0.289 15.163 1.00 86.25 76 ALA A CA 1
ATOM 558 C C . ALA A 1 76 ? -13.340 -0.211 16.688 1.00 86.25 76 ALA A C 1
ATOM 560 O O . ALA A 1 76 ? -14.442 -0.444 17.175 1.00 86.25 76 ALA A O 1
ATOM 561 N N . ALA A 1 77 ? -12.308 0.213 17.425 1.00 84.69 77 ALA A N 1
ATOM 562 C CA . ALA A 1 77 ? -12.389 0.382 18.875 1.00 84.69 77 ALA A CA 1
ATOM 563 C C . ALA A 1 77 ? -13.429 1.440 19.288 1.00 84.69 77 ALA A C 1
ATOM 565 O O . ALA A 1 77 ? -14.234 1.200 20.185 1.00 84.69 77 ALA A O 1
ATOM 566 N N . LEU A 1 78 ? -13.462 2.594 18.609 1.00 84.12 78 LEU A N 1
ATOM 567 C CA . LEU A 1 78 ? -14.458 3.640 18.870 1.00 84.12 78 LEU A CA 1
ATOM 568 C C . LEU A 1 78 ? -15.884 3.183 18.536 1.00 84.12 78 LEU A C 1
ATOM 570 O O . LEU A 1 78 ? -16.829 3.592 19.211 1.00 84.12 78 LEU A O 1
ATOM 574 N N . THR A 1 79 ? -16.040 2.343 17.510 1.00 86.00 79 THR A N 1
ATOM 575 C CA . THR A 1 79 ? -17.330 1.757 17.124 1.00 86.00 79 THR A CA 1
ATOM 576 C C . THR A 1 79 ? -17.828 0.794 18.197 1.00 86.00 79 THR A C 1
ATOM 578 O O . THR A 1 79 ? -18.972 0.920 18.629 1.00 86.00 79 THR A O 1
ATOM 581 N N . ASP A 1 80 ? -16.967 -0.098 18.692 1.00 87.69 80 ASP A N 1
ATOM 582 C CA . ASP A 1 80 ? -17.307 -1.016 19.784 1.00 87.69 80 ASP A CA 1
ATOM 583 C C . ASP A 1 80 ? -17.698 -0.240 21.059 1.00 87.69 80 ASP A C 1
ATOM 585 O O . ASP A 1 80 ? -18.730 -0.515 21.678 1.00 87.69 80 ASP A O 1
ATOM 589 N N . ASP A 1 81 ? -16.930 0.795 21.418 1.00 82.06 81 ASP A N 1
ATOM 590 C CA . ASP A 1 81 ? -17.220 1.668 22.563 1.00 82.06 81 ASP A CA 1
ATOM 591 C C . ASP A 1 81 ? -18.546 2.434 22.408 1.00 82.06 81 ASP A C 1
ATOM 593 O O . ASP A 1 81 ? -19.285 2.625 23.387 1.00 82.06 81 ASP A O 1
ATOM 597 N N . ARG A 1 82 ? -18.859 2.895 21.188 1.00 88.81 82 ARG A N 1
ATOM 598 C CA . ARG A 1 82 ? -20.144 3.530 20.866 1.00 88.81 82 ARG A CA 1
ATOM 599 C C . ARG A 1 82 ? -21.284 2.540 21.073 1.00 88.81 82 ARG A C 1
ATOM 601 O O . ARG A 1 82 ? -22.239 2.886 21.764 1.00 88.81 82 ARG A O 1
ATOM 608 N N . ASP A 1 83 ? -21.176 1.327 20.542 1.00 86.31 83 ASP A N 1
ATOM 609 C CA . ASP A 1 83 ? -22.231 0.311 20.620 1.00 86.31 83 ASP A CA 1
ATOM 610 C C . ASP A 1 83 ? -22.507 -0.107 22.078 1.00 86.31 83 ASP A C 1
ATOM 612 O O . ASP A 1 83 ? -23.663 -0.207 22.505 1.00 86.31 83 ASP A O 1
ATOM 616 N N . VAL A 1 84 ? -21.455 -0.254 22.893 1.00 89.69 84 VAL A N 1
ATOM 617 C CA . VAL A 1 84 ? -21.582 -0.476 24.346 1.00 89.69 84 VAL A CA 1
ATOM 618 C C . VAL A 1 84 ? -22.281 0.705 25.025 1.00 89.69 84 VAL A C 1
ATOM 620 O O . VAL A 1 84 ? -23.182 0.515 25.854 1.00 89.69 84 VAL A O 1
ATOM 623 N N . SER A 1 85 ? -21.907 1.935 24.666 1.00 84.12 85 SER A N 1
ATOM 624 C CA . SER A 1 85 ? -22.524 3.147 25.214 1.00 84.12 85 SER A CA 1
ATOM 625 C C . SER A 1 85 ? -24.003 3.263 24.823 1.00 84.12 85 SER A C 1
ATOM 627 O O . SER A 1 85 ? -24.833 3.574 25.678 1.00 84.12 85 SER A O 1
ATOM 629 N N . GLU A 1 86 ? -24.374 2.958 23.577 1.00 84.81 86 GLU A N 1
ATOM 630 C CA . GLU A 1 86 ? -25.768 2.945 23.109 1.00 84.81 86 GLU A CA 1
ATOM 631 C C . GLU A 1 86 ? -26.615 1.880 23.814 1.00 84.81 86 GLU A C 1
ATOM 633 O O . GLU A 1 86 ? -27.757 2.150 24.215 1.00 84.81 86 GLU A O 1
ATOM 638 N N . SER A 1 87 ? -26.057 0.685 24.028 1.00 88.81 87 SER A N 1
ATOM 639 C CA . SER A 1 87 ? -26.716 -0.362 24.812 1.00 88.81 87 SER A CA 1
ATOM 640 C C . SER A 1 87 ? -26.980 0.114 26.244 1.00 88.81 87 SER A C 1
ATOM 642 O O . SER A 1 87 ? -28.105 0.012 26.737 1.00 88.81 87 SER A O 1
ATOM 644 N N . THR A 1 88 ? -25.981 0.734 26.879 1.00 87.38 88 THR A N 1
ATOM 645 C CA . THR A 1 88 ? -26.098 1.291 28.238 1.00 87.38 88 THR A CA 1
ATOM 646 C C . THR A 1 88 ? -27.140 2.412 28.303 1.00 87.38 88 THR A C 1
ATOM 648 O O . THR A 1 88 ? -27.955 2.472 29.222 1.00 87.38 88 THR A O 1
ATOM 651 N N . VAL A 1 89 ? -27.183 3.289 27.294 1.00 84.56 89 VAL A N 1
ATOM 652 C CA . VAL A 1 89 ? -28.218 4.328 27.168 1.00 84.56 89 VAL A CA 1
ATOM 653 C C . VAL A 1 89 ? -29.615 3.711 27.072 1.00 84.56 89 VAL A C 1
ATOM 655 O O . VAL A 1 89 ? -30.565 4.255 27.637 1.00 84.56 89 VAL A O 1
ATOM 658 N N . THR A 1 90 ? -29.764 2.591 26.369 1.00 86.44 90 THR A N 1
ATOM 659 C CA . THR A 1 90 ? -31.051 1.894 26.233 1.00 86.44 90 THR A CA 1
ATOM 660 C C . THR A 1 90 ? -31.498 1.280 27.562 1.00 86.44 90 THR A C 1
ATOM 662 O O . THR A 1 90 ? -32.669 1.409 27.933 1.00 86.44 90 THR A O 1
ATOM 665 N N . GLU A 1 91 ? -30.569 0.685 28.311 1.00 90.31 91 GLU A N 1
ATOM 666 C CA . GLU A 1 91 ? -30.814 0.126 29.645 1.00 90.31 91 GLU A CA 1
ATOM 667 C C . GLU A 1 91 ? -31.210 1.217 30.651 1.00 90.31 91 GLU A C 1
ATOM 669 O O . GLU A 1 91 ? -32.303 1.167 31.218 1.00 90.31 91 GLU A O 1
ATOM 674 N N . LEU A 1 92 ? -30.423 2.294 30.759 1.00 85.88 92 LEU A N 1
ATOM 675 C CA . LEU A 1 92 ? -30.728 3.421 31.649 1.00 85.88 92 LEU A CA 1
ATOM 676 C C . LEU A 1 92 ? -32.057 4.113 31.298 1.00 85.88 92 LEU A C 1
ATOM 678 O O . LEU A 1 92 ? -32.767 4.595 32.181 1.00 85.88 92 LEU A O 1
ATOM 682 N N . GLN A 1 93 ? -32.442 4.164 30.016 1.00 87.50 93 GLN A N 1
ATOM 683 C CA . GLN A 1 93 ? -33.764 4.663 29.613 1.00 87.50 93 GLN A CA 1
ATOM 684 C C . GLN A 1 93 ? -34.905 3.756 30.088 1.00 87.50 93 GLN A C 1
ATOM 686 O O . GLN A 1 93 ? -35.983 4.261 30.426 1.00 87.50 93 GLN A O 1
ATOM 691 N N . SER A 1 94 ? -34.694 2.438 30.085 1.00 90.81 94 SER A N 1
ATOM 692 C CA . SER A 1 94 ? -35.651 1.465 30.614 1.00 90.81 94 SER A CA 1
ATOM 693 C C . SER A 1 94 ? -35.809 1.633 32.125 1.00 90.81 94 SER A C 1
ATOM 695 O O . SER A 1 94 ? -36.936 1.792 32.607 1.00 90.81 94 SER A O 1
ATOM 697 N N . ASP A 1 95 ? -34.695 1.722 32.850 1.00 86.25 95 ASP A N 1
ATOM 698 C CA . ASP A 1 95 ? -34.681 1.939 34.298 1.00 86.25 95 ASP A CA 1
ATOM 699 C C . ASP A 1 95 ? -35.364 3.254 34.672 1.00 86.25 95 ASP A C 1
ATOM 701 O O . ASP A 1 95 ? -36.275 3.272 35.499 1.00 86.25 95 ASP A O 1
ATOM 705 N N . LEU A 1 96 ? -35.045 4.348 33.972 1.00 87.31 96 LEU A N 1
ATOM 706 C CA . LEU A 1 96 ? -35.678 5.649 34.188 1.00 87.31 96 LEU A CA 1
ATOM 707 C C . LEU A 1 96 ? -37.204 5.598 33.994 1.00 87.31 96 LEU A C 1
ATOM 709 O O . LEU A 1 96 ? -37.949 6.257 34.727 1.00 87.31 96 LEU A O 1
ATOM 713 N N . ARG A 1 97 ? -37.695 4.841 33.001 1.00 89.25 97 ARG A N 1
ATOM 714 C CA . ARG A 1 97 ? -39.142 4.632 32.803 1.00 89.25 97 ARG A CA 1
ATOM 715 C C . ARG A 1 97 ? -39.746 3.823 33.947 1.00 89.25 97 ARG A C 1
ATOM 717 O O . ARG A 1 97 ? -40.816 4.193 34.428 1.00 89.25 97 ARG A O 1
ATOM 724 N N . SER A 1 98 ? -39.072 2.762 34.385 1.00 91.06 98 SER A N 1
ATOM 725 C CA . SER A 1 98 ? -39.506 1.932 35.512 1.00 91.06 98 SER A CA 1
ATOM 726 C C . SER A 1 98 ? -39.627 2.756 36.799 1.00 91.06 98 SER A C 1
ATOM 728 O O . SER A 1 98 ? -40.704 2.805 37.398 1.00 91.06 98 SER A O 1
ATOM 730 N N . THR A 1 99 ? -38.584 3.512 37.158 1.00 86.00 99 THR A N 1
ATOM 731 C CA . THR A 1 99 ? -38.568 4.365 38.356 1.00 86.00 99 THR A CA 1
ATOM 732 C C . THR A 1 99 ? -39.617 5.475 38.282 1.00 86.00 99 THR A C 1
ATOM 734 O O . THR A 1 99 ? -40.289 5.745 39.275 1.00 86.00 99 THR A O 1
ATOM 737 N N . ARG A 1 100 ? -39.853 6.090 37.109 1.00 87.75 100 ARG A N 1
ATOM 738 C CA . ARG A 1 100 ? -40.963 7.054 36.940 1.00 87.75 100 ARG A CA 1
ATOM 739 C C . ARG A 1 100 ? -42.331 6.426 37.183 1.00 87.75 100 ARG A C 1
ATOM 741 O O . ARG A 1 100 ? -43.169 7.050 37.828 1.00 87.75 100 ARG A O 1
ATOM 748 N N . ASN A 1 101 ? -42.560 5.215 36.681 1.00 89.44 101 ASN A N 1
ATOM 749 C CA . ASN A 1 101 ? -43.827 4.518 36.892 1.00 89.44 101 ASN A CA 1
ATOM 750 C C . ASN A 1 101 ? -44.029 4.175 38.378 1.00 89.44 101 ASN A C 1
ATOM 752 O O . ASN A 1 101 ? -45.125 4.367 38.902 1.00 89.44 101 ASN A O 1
ATOM 756 N N . GLN A 1 102 ? -42.975 3.730 39.070 1.00 87.44 102 GLN A N 1
ATOM 757 C CA . GLN A 1 102 ? -43.002 3.482 40.518 1.00 87.44 102 GLN A CA 1
ATOM 758 C C . GLN A 1 102 ? -43.255 4.763 41.322 1.00 87.44 102 GLN A C 1
ATOM 760 O O . GLN A 1 102 ? -44.063 4.758 42.253 1.00 87.44 102 GLN A O 1
ATOM 765 N N . LEU A 1 103 ? -42.613 5.873 40.945 1.00 87.50 103 LEU A N 1
ATOM 766 C CA . LEU A 1 103 ? -42.849 7.183 41.549 1.00 87.50 103 LEU A CA 1
ATOM 767 C C . LEU A 1 103 ? -44.319 7.594 41.394 1.00 87.50 103 LEU A C 1
ATOM 769 O O . LEU A 1 103 ? -44.958 7.948 42.379 1.00 87.50 103 LEU A O 1
ATOM 773 N N . GLN A 1 104 ? -44.878 7.471 40.185 1.00 89.44 104 GLN A N 1
ATOM 774 C CA . GLN A 1 104 ? -46.276 7.810 39.911 1.00 89.44 104 GLN A CA 1
ATOM 775 C C . GLN A 1 104 ? -47.256 6.951 40.730 1.00 89.44 104 GLN A C 1
ATOM 777 O O . GLN A 1 104 ? -48.245 7.472 41.243 1.00 89.44 104 GLN A O 1
ATOM 782 N N . GLN A 1 105 ? -46.977 5.651 40.892 1.00 88.75 105 GLN A N 1
ATOM 783 C CA . GLN A 1 105 ? -47.760 4.773 41.771 1.00 88.75 105 GLN A CA 1
ATOM 784 C C . GLN A 1 105 ? -47.657 5.202 43.239 1.00 88.75 105 GLN A C 1
ATOM 786 O O . GLN A 1 105 ? -48.668 5.261 43.934 1.00 88.75 105 GLN A O 1
ATOM 791 N N . THR A 1 106 ? -46.451 5.535 43.705 1.00 85.81 106 THR A N 1
ATOM 792 C CA . THR A 1 106 ? -46.216 5.994 45.081 1.00 85.81 106 THR A CA 1
ATOM 793 C C . THR A 1 106 ? -46.958 7.301 45.355 1.00 85.81 106 THR A C 1
ATOM 795 O O . THR A 1 106 ? -47.639 7.411 46.372 1.00 85.81 106 THR A O 1
ATOM 798 N N . ASP A 1 107 ? -46.906 8.260 44.427 1.00 85.56 107 ASP A N 1
ATOM 799 C CA . ASP A 1 107 ? -47.648 9.521 44.515 1.00 85.56 107 ASP A CA 1
ATOM 800 C C . ASP A 1 107 ? -49.162 9.293 44.589 1.00 85.56 107 ASP A C 1
ATOM 802 O O . ASP A 1 107 ? -49.846 9.936 45.389 1.00 85.56 107 ASP A O 1
ATOM 806 N N . GLN A 1 108 ? -49.686 8.349 43.801 1.00 89.62 108 GLN A N 1
ATOM 807 C CA . GLN A 1 108 ? -51.101 7.991 43.837 1.00 89.62 108 GLN A CA 1
ATOM 808 C C . GLN A 1 108 ? -51.498 7.380 45.192 1.00 89.62 108 GLN A C 1
ATOM 810 O O . GLN A 1 108 ? -52.473 7.830 45.793 1.00 89.62 108 GLN A O 1
ATOM 815 N N . ILE A 1 109 ? -50.716 6.429 45.715 1.00 87.88 109 ILE A N 1
ATOM 816 C CA . ILE A 1 109 ? -50.965 5.804 47.027 1.00 87.88 109 ILE A CA 1
ATOM 817 C C . ILE A 1 109 ? -50.894 6.848 48.148 1.00 87.88 109 ILE A C 1
ATOM 819 O O . ILE A 1 109 ? -51.743 6.861 49.036 1.00 87.88 109 ILE A O 1
ATOM 823 N N . VAL A 1 110 ? -49.907 7.750 48.117 1.00 84.69 110 VAL A N 1
ATOM 824 C CA . VAL A 1 110 ? -49.788 8.829 49.109 1.00 84.69 110 VAL A CA 1
ATOM 825 C C . VAL A 1 110 ? -51.005 9.751 49.057 1.00 84.69 110 VAL A C 1
ATOM 827 O O . VAL A 1 110 ? -51.502 10.138 50.115 1.00 84.69 110 VAL A O 1
ATOM 830 N N . ALA A 1 111 ? -51.503 10.099 47.867 1.00 84.12 111 ALA A N 1
ATOM 831 C CA . ALA A 1 111 ? -52.698 10.928 47.719 1.00 84.12 111 ALA A CA 1
ATOM 832 C C . ALA A 1 111 ? -53.959 10.232 48.261 1.00 84.12 111 ALA A C 1
ATOM 834 O O . ALA A 1 111 ? -54.719 10.855 49.005 1.00 84.12 111 ALA A O 1
ATOM 835 N N . GLU A 1 112 ? -54.147 8.947 47.941 1.00 89.19 112 GLU A N 1
ATOM 836 C CA . GLU A 1 112 ? -55.263 8.124 48.427 1.00 89.19 112 GLU A CA 1
ATOM 837 C C . GLU A 1 112 ? -55.234 7.990 49.958 1.00 89.19 112 GLU A C 1
ATOM 839 O O . GLU A 1 112 ? -56.216 8.337 50.616 1.00 89.19 112 GLU A O 1
ATOM 844 N N . LEU A 1 113 ? -54.088 7.605 50.536 1.00 84.62 113 LEU A N 1
ATOM 845 C CA . LEU A 1 113 ? -53.918 7.503 51.989 1.00 84.62 113 LEU A CA 1
ATOM 846 C C . LEU A 1 113 ? -54.102 8.854 52.681 1.00 84.62 113 LEU A C 1
ATOM 848 O O . LEU A 1 113 ? -54.735 8.919 53.725 1.00 84.62 113 LEU A O 1
ATOM 852 N N . THR A 1 114 ? -53.591 9.950 52.110 1.00 84.56 114 THR A N 1
ATOM 853 C CA . THR A 1 114 ? -53.775 11.291 52.695 1.00 84.56 114 THR A CA 1
ATOM 854 C C . THR A 1 114 ? -55.259 11.667 52.748 1.00 84.56 114 THR A C 1
ATOM 856 O O . THR A 1 114 ? -55.716 12.214 53.751 1.00 84.56 114 THR A O 1
ATOM 859 N N . GLN A 1 115 ? -56.024 11.355 51.696 1.00 87.12 115 GLN A N 1
ATOM 860 C CA . GLN A 1 115 ? -57.463 11.618 51.649 1.00 87.12 115 GLN A CA 1
ATOM 861 C C . GLN A 1 115 ? -58.248 10.734 52.629 1.00 87.12 115 GLN A C 1
ATOM 863 O O . GLN A 1 115 ? -59.172 11.216 53.284 1.00 87.12 115 GLN A O 1
ATOM 868 N N . GLU A 1 116 ? -57.903 9.451 52.733 1.00 84.38 116 GLU A N 1
ATOM 869 C CA . GLU A 1 116 ? -58.521 8.520 53.682 1.00 84.38 116 GLU A CA 1
ATOM 870 C C . GLU A 1 116 ? -58.265 8.942 55.131 1.00 84.38 116 GLU A C 1
ATOM 872 O O . GLU A 1 116 ? -59.205 9.045 55.917 1.00 84.38 116 GLU A O 1
ATOM 877 N N . ASN A 1 117 ? -57.025 9.309 55.449 1.00 81.56 117 ASN A N 1
ATOM 878 C CA . ASN A 1 117 ? -56.638 9.772 56.776 1.00 81.56 117 ASN A CA 1
ATOM 879 C C . ASN A 1 117 ? -57.390 11.065 57.160 1.00 81.56 117 ASN A C 1
ATOM 881 O O . ASN A 1 117 ? -57.842 11.224 58.293 1.00 81.56 117 ASN A O 1
ATOM 885 N N . GLN A 1 118 ? -57.628 11.962 56.193 1.00 84.00 118 GLN A N 1
ATOM 886 C CA . GLN A 1 118 ? -58.454 13.158 56.391 1.00 84.00 118 GLN A CA 1
ATOM 887 C C . GLN A 1 118 ? -59.924 12.809 56.700 1.00 84.00 118 GLN A C 1
ATOM 889 O O . GLN A 1 118 ? -60.507 13.388 57.616 1.00 84.00 118 GLN A O 1
ATOM 894 N N . ARG A 1 119 ? -60.505 11.812 56.014 1.00 84.62 119 ARG A N 1
ATOM 895 C CA . ARG A 1 119 ? -61.863 11.310 56.314 1.00 84.62 119 ARG A CA 1
ATOM 896 C C . ARG A 1 119 ? -61.952 10.655 57.693 1.00 84.62 119 ARG A C 1
ATOM 898 O O . ARG A 1 119 ? -62.940 10.856 58.395 1.00 84.62 119 ARG A O 1
ATOM 905 N N . LEU A 1 120 ? -60.941 9.880 58.090 1.00 82.31 120 LEU A N 1
ATOM 906 C CA . LEU A 1 120 ? -60.884 9.265 59.421 1.00 82.31 120 LEU A CA 1
ATOM 907 C C . LEU A 1 120 ? -60.787 10.335 60.518 1.00 82.31 120 LEU A C 1
ATOM 909 O O . LEU A 1 120 ? -61.504 10.257 61.514 1.00 82.31 120 LEU A O 1
ATOM 913 N N . GLN A 1 121 ? -59.979 11.380 60.317 1.00 80.69 121 GLN A N 1
ATOM 914 C CA . GLN A 1 121 ? -59.899 12.523 61.236 1.00 80.69 121 GLN A CA 1
ATOM 915 C C . GLN A 1 121 ? -61.229 13.284 61.357 1.00 80.69 121 GLN A C 1
ATOM 917 O O . GLN A 1 121 ? -61.631 13.651 62.466 1.00 80.69 121 GLN A O 1
ATOM 922 N N . GLU A 1 122 ? -61.938 13.495 60.246 1.00 81.25 122 GLU A N 1
ATOM 923 C CA . GLU A 1 122 ? -63.294 14.064 60.243 1.00 81.25 122 GLU A CA 1
ATOM 924 C C . GLU A 1 122 ? -64.276 13.163 61.021 1.00 81.25 122 GLU A C 1
ATOM 926 O O . GLU A 1 122 ? -65.018 13.648 61.873 1.00 81.25 122 GLU A O 1
ATOM 931 N N . SER A 1 123 ? -64.202 11.837 60.844 1.00 78.00 123 SER A N 1
ATOM 932 C CA . SER A 1 123 ? -65.038 10.869 61.575 1.00 78.00 123 SER A CA 1
ATOM 933 C C . SER A 1 123 ? -64.772 10.821 63.086 1.00 78.00 123 SER A C 1
ATOM 935 O O . SER A 1 123 ? -65.686 10.492 63.839 1.00 78.00 123 SER A O 1
ATOM 937 N N . VAL A 1 124 ? -63.547 11.116 63.539 1.00 71.75 124 VAL A N 1
ATOM 938 C CA . VAL A 1 124 ? -63.189 11.197 64.972 1.00 71.75 124 VAL A CA 1
ATOM 939 C C . VAL A 1 124 ? -63.638 12.528 65.592 1.00 71.75 124 VAL A C 1
ATOM 941 O O . VAL A 1 124 ? -63.837 12.620 66.803 1.00 71.75 124 VAL A O 1
ATOM 944 N N . THR A 1 125 ? -63.788 13.580 64.782 1.00 69.75 125 THR A N 1
ATOM 945 C CA . THR A 1 125 ? -64.184 14.919 65.251 1.00 69.75 125 THR A CA 1
ATOM 946 C C . THR A 1 125 ? -65.694 15.165 65.194 1.00 69.75 125 THR A C 1
ATOM 948 O O . THR A 1 125 ? -66.191 16.019 65.934 1.00 69.75 125 THR A O 1
ATOM 951 N N . GLU A 1 126 ? -66.447 14.400 64.397 1.00 64.62 126 GLU A N 1
ATOM 952 C CA . GLU A 1 126 ? -67.910 14.395 64.447 1.00 64.62 126 GLU A CA 1
ATOM 953 C C . GLU A 1 126 ? -68.440 13.689 65.715 1.00 64.62 126 GLU A C 1
ATOM 955 O O . GLU A 1 126 ? -68.146 12.516 65.957 1.00 64.62 126 GLU A O 1
ATOM 960 N N . PRO A 1 127 ? -69.286 14.348 66.532 1.00 53.09 127 PRO A N 1
ATOM 961 C CA . PRO A 1 127 ? -69.874 13.735 67.718 1.00 53.09 127 PRO A CA 1
ATOM 962 C C . PRO A 1 127 ? -70.975 12.744 67.309 1.00 53.09 127 PRO A C 1
ATOM 964 O O . PRO A 1 127 ? -72.151 13.101 67.242 1.00 53.09 127 PRO A O 1
ATOM 967 N N . SER A 1 128 ? -70.624 11.488 67.027 1.00 50.25 128 SER A N 1
ATOM 968 C CA . SER A 1 128 ? -71.603 10.463 66.654 1.00 50.25 128 SER A CA 1
ATOM 969 C C . SER A 1 128 ? -71.941 9.539 67.829 1.00 50.25 128 SER A C 1
ATOM 971 O O . SER A 1 128 ? -71.199 8.639 68.213 1.00 50.25 128 SER A O 1
ATOM 973 N N . GLY A 1 129 ? -73.146 9.718 68.376 1.00 46.19 129 GLY A N 1
ATOM 974 C CA . GLY A 1 129 ? -73.812 8.763 69.269 1.00 46.19 129 GLY A CA 1
ATOM 975 C C . GLY A 1 129 ? -74.234 7.464 68.567 1.00 46.19 129 GLY A C 1
ATOM 976 O O . GLY A 1 129 ? -75.366 7.023 68.743 1.00 46.19 129 GLY A O 1
ATOM 977 N N . GLY A 1 130 ? -73.360 6.866 67.750 1.00 51.22 130 GLY A N 1
ATOM 978 C CA . GLY A 1 130 ? -73.688 5.674 66.964 1.00 51.22 130 GLY A CA 1
ATOM 979 C C . GLY A 1 130 ? -72.533 4.932 66.280 1.00 51.22 130 GLY A C 1
ATOM 980 O O . GLY A 1 130 ? -72.820 3.971 65.570 1.00 51.22 130 GLY A O 1
ATOM 981 N N . SER A 1 131 ? -71.262 5.314 66.463 1.00 51.00 131 SER A N 1
ATOM 982 C CA . SER A 1 131 ? -70.142 4.547 65.889 1.00 51.00 131 SER A CA 1
ATOM 983 C C . SER A 1 131 ? -69.939 3.214 66.624 1.00 51.00 131 SER A C 1
ATOM 985 O O . SER A 1 131 ? -69.862 3.170 67.851 1.00 51.00 131 SER A O 1
ATOM 987 N N . SER A 1 132 ? -69.853 2.112 65.872 1.00 55.09 132 SER A N 1
ATOM 988 C CA . SER A 1 132 ? -69.581 0.758 66.379 1.00 55.09 132 SER A CA 1
ATOM 989 C C . SER A 1 132 ? -68.088 0.464 66.585 1.00 55.09 132 SER A C 1
ATOM 991 O O . SER A 1 132 ? -67.747 -0.651 66.978 1.00 55.09 132 SER A O 1
ATOM 993 N N . ILE A 1 133 ? -67.204 1.427 66.298 1.00 57.34 133 ILE A N 1
ATOM 994 C CA . ILE A 1 133 ? -65.746 1.303 66.426 1.00 57.34 133 ILE A CA 1
ATOM 995 C C . ILE A 1 133 ? -65.276 2.248 67.547 1.00 57.34 133 ILE A C 1
ATOM 997 O O . ILE A 1 133 ? -65.622 3.429 67.511 1.00 57.34 133 ILE A O 1
ATOM 1001 N N . PRO A 1 134 ? -64.517 1.772 68.553 1.00 69.62 134 PRO A N 1
ATOM 1002 C CA . PRO A 1 134 ? -63.976 2.617 69.615 1.00 69.62 134 PRO A CA 1
ATOM 1003 C C . PRO A 1 134 ? -63.020 3.689 69.070 1.00 69.62 134 PRO A C 1
ATOM 1005 O O . PRO A 1 134 ? -62.086 3.358 68.343 1.00 69.62 134 PRO A O 1
ATOM 1008 N N . ASP A 1 135 ? -63.165 4.944 69.511 1.00 70.75 135 ASP A N 1
ATOM 1009 C CA . ASP A 1 135 ? -62.282 6.081 69.163 1.00 70.75 135 ASP A CA 1
ATOM 1010 C C . ASP A 1 135 ? -60.776 5.783 69.294 1.00 70.75 135 ASP A C 1
ATOM 1012 O O . ASP A 1 135 ? -59.954 6.374 68.595 1.00 70.75 135 ASP A O 1
ATOM 1016 N N . ALA A 1 136 ? -60.393 4.880 70.203 1.00 73.62 136 ALA A N 1
ATOM 1017 C CA . ALA A 1 136 ? -59.005 4.462 70.383 1.00 73.62 136 ALA A CA 1
ATOM 1018 C C . ALA A 1 136 ? -58.453 3.685 69.173 1.00 73.62 136 ALA A C 1
ATOM 1020 O O . ALA A 1 136 ? -57.314 3.927 68.789 1.00 73.62 136 ALA A O 1
ATOM 1021 N N . GLN A 1 137 ? -59.259 2.813 68.552 1.00 78.25 137 GLN A N 1
ATOM 1022 C CA . GLN A 1 137 ? -58.857 2.056 67.358 1.00 78.25 137 GLN A CA 1
ATOM 1023 C C . GLN A 1 137 ? -58.723 2.974 66.138 1.00 78.25 137 GLN A C 1
ATOM 1025 O O . GLN A 1 137 ? -57.756 2.867 65.395 1.00 78.25 137 GLN A O 1
ATOM 1030 N N . LEU A 1 138 ? -59.635 3.941 65.983 1.00 76.25 138 LEU A N 1
ATOM 1031 C CA . LEU A 1 138 ? -59.548 4.948 64.918 1.00 76.25 138 LEU A CA 1
ATOM 1032 C C . LEU A 1 138 ? -58.296 5.827 65.049 1.00 76.25 138 LEU A C 1
ATOM 1034 O O . LEU A 1 138 ? -57.673 6.160 64.046 1.00 76.25 138 LEU A O 1
ATOM 1038 N N . LYS A 1 139 ? -57.899 6.193 66.275 1.00 80.06 139 LYS A N 1
ATOM 1039 C CA . LYS A 1 139 ? -56.654 6.943 66.510 1.00 80.06 139 LYS A CA 1
ATOM 1040 C C . LYS A 1 139 ? -55.403 6.135 66.178 1.00 80.06 139 LYS A C 1
ATOM 1042 O O . LYS A 1 139 ? -54.484 6.698 65.596 1.00 80.06 139 LYS A O 1
ATOM 1047 N N . GLU A 1 140 ? -55.373 4.856 66.545 1.00 83.12 140 GLU A N 1
ATOM 1048 C CA . GLU A 1 140 ? -54.260 3.958 66.217 1.00 83.12 140 GLU A CA 1
ATOM 1049 C C . GLU A 1 140 ? -54.113 3.805 64.697 1.00 83.12 140 GLU A C 1
ATOM 1051 O O . GLU A 1 140 ? -53.017 3.963 64.173 1.00 83.12 140 GLU A O 1
ATOM 1056 N N . GLU A 1 141 ? -55.220 3.632 63.973 1.00 82.25 141 GLU A N 1
ATOM 1057 C CA . GLU A 1 141 ? -55.209 3.506 62.511 1.00 82.25 141 GLU A CA 1
ATOM 1058 C C . GLU A 1 141 ? -54.805 4.812 61.796 1.00 82.25 141 GLU A C 1
ATOM 1060 O O . GLU A 1 141 ? -54.053 4.773 60.823 1.00 82.25 141 GLU A O 1
ATOM 1065 N N . ILE A 1 142 ? -55.210 5.980 62.315 1.00 80.06 142 ILE A N 1
ATOM 1066 C CA . ILE A 1 142 ? -54.741 7.298 61.840 1.00 80.06 142 ILE A CA 1
ATOM 1067 C C . ILE A 1 142 ? -53.220 7.446 62.015 1.00 80.06 142 ILE A C 1
ATOM 1069 O O . ILE A 1 142 ? -52.541 7.933 61.105 1.00 80.06 142 ILE A O 1
ATOM 1073 N N . GLU A 1 143 ? -52.684 7.038 63.171 1.00 84.81 143 GLU A N 1
ATOM 1074 C CA . GLU A 1 143 ? -51.250 7.099 63.489 1.00 84.81 143 GLU A CA 1
ATOM 1075 C C . GLU A 1 143 ? -50.444 6.160 62.573 1.00 84.81 143 GLU A C 1
ATOM 1077 O O . GLU A 1 143 ? -49.461 6.588 61.963 1.00 84.81 143 GLU A O 1
ATOM 1082 N N . ASP A 1 144 ? -50.905 4.919 62.391 1.00 85.19 144 ASP A N 1
ATOM 1083 C CA . ASP A 1 144 ? -50.278 3.924 61.511 1.00 85.19 144 ASP A CA 1
ATOM 1084 C C . ASP A 1 144 ? -50.288 4.389 60.045 1.00 85.19 144 ASP A C 1
ATOM 1086 O O . ASP A 1 144 ? -49.272 4.333 59.341 1.00 85.19 144 ASP A O 1
ATOM 1090 N N . GLN A 1 145 ? -51.413 4.944 59.576 1.00 83.62 145 GLN A N 1
ATOM 1091 C CA . GLN A 1 145 ? -51.500 5.540 58.243 1.00 83.62 145 GLN A CA 1
ATOM 1092 C C . GLN A 1 145 ? -50.591 6.767 58.098 1.00 83.62 145 GLN A C 1
ATOM 1094 O O . GLN A 1 145 ? -49.986 6.955 57.039 1.00 83.62 145 GLN A O 1
ATOM 1099 N N . ALA A 1 146 ? -50.458 7.602 59.133 1.00 81.00 146 ALA A N 1
ATOM 1100 C CA . ALA A 1 146 ? -49.565 8.757 59.105 1.00 81.00 146 ALA A CA 1
ATOM 1101 C C . ALA A 1 146 ? -48.094 8.324 58.993 1.00 81.00 146 ALA A C 1
ATOM 1103 O O . ALA A 1 146 ? -47.361 8.873 58.167 1.00 81.00 146 ALA A O 1
ATOM 1104 N N . GLN A 1 147 ? -47.680 7.296 59.741 1.00 86.69 147 GLN A N 1
ATOM 1105 C CA . GLN A 1 147 ? -46.345 6.703 59.619 1.00 86.69 147 GLN A CA 1
ATOM 1106 C C . GLN A 1 147 ? -46.118 6.105 58.225 1.00 86.69 147 GLN A C 1
ATOM 1108 O O . GLN A 1 147 ? -45.076 6.335 57.606 1.00 86.69 147 GLN A O 1
ATOM 1113 N N . ARG A 1 148 ? -47.122 5.415 57.671 1.00 87.00 148 ARG A N 1
ATOM 1114 C CA . ARG A 1 148 ? -47.054 4.857 56.314 1.00 87.00 148 ARG A CA 1
ATOM 1115 C C . ARG A 1 148 ? -46.912 5.942 55.242 1.00 87.00 148 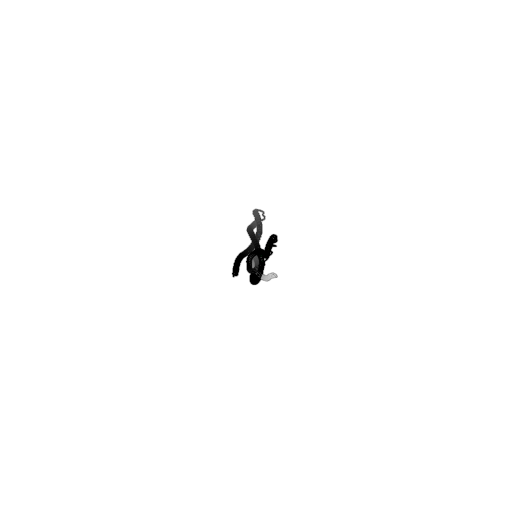ARG A C 1
ATOM 1117 O O . ARG A 1 148 ? -46.137 5.765 54.304 1.00 87.00 148 ARG A O 1
ATOM 1124 N N . ILE A 1 149 ? -47.596 7.081 55.392 1.00 83.50 149 ILE A N 1
ATOM 1125 C CA . ILE A 1 149 ? -47.442 8.253 54.511 1.00 83.50 149 ILE A CA 1
ATOM 1126 C C . ILE A 1 149 ? -46.023 8.830 54.597 1.00 83.50 149 ILE A C 1
ATOM 1128 O O . ILE A 1 149 ? -45.475 9.212 53.563 1.00 83.50 149 ILE A O 1
ATOM 1132 N N . VAL A 1 150 ? -45.418 8.898 55.789 1.00 89.94 150 VAL A N 1
ATOM 1133 C CA . VAL A 1 150 ? -44.033 9.380 55.955 1.00 89.94 150 VAL A CA 1
ATOM 1134 C C . VAL A 1 150 ? -43.056 8.483 55.197 1.00 89.94 150 VAL A C 1
ATOM 1136 O O . VAL A 1 150 ? -42.325 8.990 54.351 1.00 89.94 150 VAL A O 1
ATOM 1139 N N . ILE A 1 151 ? -43.118 7.163 55.400 1.00 87.25 151 ILE A N 1
ATOM 1140 C CA . ILE A 1 151 ? -42.237 6.207 54.705 1.00 87.25 151 ILE A CA 1
ATOM 1141 C C . ILE A 1 151 ? -42.420 6.290 53.182 1.00 87.25 151 ILE A C 1
ATOM 1143 O O . ILE A 1 151 ? -41.453 6.292 52.424 1.00 87.25 151 ILE A O 1
ATOM 1147 N N . LEU A 1 152 ? -43.663 6.399 52.700 1.00 84.06 152 LEU A N 1
ATOM 1148 C CA . LEU A 1 152 ? -43.923 6.536 51.265 1.00 84.06 152 LEU A CA 1
ATOM 1149 C C . LEU A 1 152 ? -43.397 7.860 50.691 1.00 84.06 152 LEU A C 1
ATOM 1151 O O . LEU A 1 152 ? -42.952 7.881 49.546 1.00 84.06 152 LEU A O 1
ATOM 1155 N N . ARG A 1 153 ? -43.408 8.955 51.461 1.00 85.25 153 ARG A N 1
ATOM 1156 C CA . ARG A 1 153 ? -42.793 10.229 51.049 1.00 85.25 153 ARG A CA 1
ATOM 1157 C C . ARG A 1 153 ? -41.271 10.142 51.007 1.00 85.25 153 ARG A C 1
ATOM 1159 O O . ARG A 1 153 ? -40.685 10.647 50.059 1.00 85.25 153 ARG A O 1
ATOM 1166 N N . GLU A 1 154 ? -40.647 9.467 51.968 1.00 87.56 154 GLU A N 1
ATOM 1167 C CA . GLU A 1 154 ? -39.202 9.203 51.940 1.00 87.56 154 GLU A CA 1
ATOM 1168 C C . GLU A 1 154 ? -38.818 8.367 50.710 1.00 87.56 154 GLU A C 1
ATOM 1170 O O . GLU A 1 154 ? -37.894 8.726 49.979 1.00 87.56 154 GLU A O 1
ATOM 1175 N N . ASN A 1 155 ? -39.589 7.317 50.403 1.00 81.62 155 ASN A N 1
ATOM 1176 C CA . ASN A 1 155 ? -39.403 6.514 49.191 1.00 81.62 155 ASN A CA 1
ATOM 1177 C C . ASN A 1 155 ? -39.604 7.336 47.908 1.00 81.62 155 ASN A C 1
ATOM 1179 O O . ASN A 1 155 ? -38.855 7.175 46.945 1.00 81.62 155 ASN A O 1
ATOM 1183 N N . ARG A 1 156 ? -40.597 8.235 47.887 1.00 83.81 156 ARG A N 1
ATOM 1184 C CA . ARG A 1 156 ? -40.840 9.159 46.770 1.00 83.81 156 ARG A CA 1
ATOM 1185 C C . ARG A 1 156 ? -39.642 10.080 46.546 1.00 83.81 156 ARG A C 1
ATOM 1187 O O . ARG A 1 156 ? -39.197 10.233 45.411 1.00 83.81 156 ARG A O 1
ATOM 1194 N N . ASP A 1 157 ? -39.126 10.688 47.607 1.00 86.25 157 ASP A N 1
ATOM 1195 C CA . ASP A 1 157 ? -38.004 11.621 47.519 1.00 86.25 157 ASP A CA 1
ATOM 1196 C C . ASP A 1 157 ? -36.722 10.889 47.071 1.00 86.25 157 ASP A C 1
ATOM 1198 O O . ASP A 1 157 ? -36.005 11.382 46.199 1.00 86.25 157 ASP A O 1
ATOM 1202 N N . ALA A 1 158 ? -36.490 9.660 47.551 1.00 83.62 158 ALA A N 1
ATOM 1203 C CA . ALA A 1 158 ? -35.410 8.798 47.065 1.00 83.62 158 ALA A CA 1
ATOM 1204 C C . ALA A 1 158 ? -35.552 8.461 45.567 1.00 83.62 158 ALA A C 1
ATOM 1206 O O . ALA A 1 158 ? -34.586 8.577 44.811 1.00 83.62 158 ALA A O 1
ATOM 1207 N N . ALA A 1 159 ? -36.759 8.117 45.104 1.00 80.19 159 ALA A N 1
ATOM 1208 C CA . ALA A 1 159 ? -37.020 7.855 43.688 1.00 80.19 159 ALA A CA 1
ATOM 1209 C C . ALA A 1 159 ? -36.831 9.109 42.810 1.00 80.19 159 ALA A C 1
ATOM 1211 O O . ALA A 1 159 ? -36.349 9.005 41.681 1.00 80.19 159 ALA A O 1
ATOM 1212 N N . GLN A 1 160 ? -37.159 10.305 43.313 1.00 84.75 160 GLN A N 1
ATOM 1213 C CA . GLN A 1 160 ? -36.889 11.568 42.613 1.00 84.75 160 GLN A CA 1
ATOM 1214 C C . GLN A 1 160 ? -35.388 11.845 42.473 1.00 84.75 160 GLN A C 1
ATOM 1216 O O . GLN A 1 160 ? -34.952 12.263 41.398 1.00 84.75 160 GLN A O 1
ATOM 1221 N N . ILE A 1 161 ? -34.599 11.577 43.520 1.00 88.62 161 ILE A N 1
ATOM 1222 C CA . ILE A 1 161 ? -33.131 11.665 43.468 1.00 88.62 161 ILE A CA 1
ATOM 1223 C C . ILE A 1 161 ? -32.586 10.685 42.423 1.00 88.62 161 ILE A C 1
ATOM 1225 O O . ILE A 1 161 ? -31.829 11.093 41.542 1.00 88.62 161 ILE A O 1
ATOM 1229 N N . GLN A 1 162 ? -33.045 9.432 42.443 1.00 87.56 162 GLN A N 1
ATOM 1230 C CA . GLN A 1 162 ? -32.608 8.413 41.487 1.00 87.56 162 GLN A CA 1
ATOM 1231 C C . GLN A 1 162 ? -32.965 8.782 40.036 1.00 87.56 162 GLN A C 1
ATOM 1233 O O . GLN A 1 162 ? -32.160 8.599 39.126 1.00 87.56 162 GLN A O 1
ATOM 1238 N N . ILE A 1 163 ? -34.146 9.364 39.795 1.00 85.62 163 ILE A N 1
ATOM 1239 C CA . ILE A 1 163 ? -34.534 9.886 38.473 1.00 85.62 163 ILE A CA 1
ATOM 1240 C C . ILE A 1 163 ? -33.590 11.003 38.014 1.00 85.62 163 ILE A C 1
ATOM 1242 O O . ILE A 1 163 ? -33.250 11.056 36.829 1.00 85.62 163 ILE A O 1
ATOM 1246 N N . ALA A 1 164 ? -33.182 11.901 38.914 1.00 85.75 164 ALA A N 1
ATOM 1247 C CA . ALA A 1 164 ? -32.249 12.974 38.588 1.00 85.75 164 ALA A CA 1
ATOM 1248 C C . ALA A 1 164 ? -30.860 12.422 38.223 1.00 85.75 164 ALA A C 1
ATOM 1250 O O . ALA A 1 164 ? -30.304 12.833 37.204 1.00 85.75 164 ALA A O 1
ATOM 1251 N N . GLU A 1 165 ? -30.346 11.448 38.981 1.00 87.94 165 GLU A N 1
ATOM 1252 C CA . GLU A 1 165 ? -29.076 10.765 38.689 1.00 87.94 165 GLU A CA 1
ATOM 1253 C C . GLU A 1 165 ? -29.110 10.021 37.352 1.00 87.94 165 GLU A C 1
ATOM 1255 O O . GLU A 1 165 ? -28.259 10.268 36.498 1.00 87.94 165 GLU A O 1
ATOM 1260 N N . LEU A 1 166 ? -30.128 9.186 37.115 1.00 86.75 166 LEU A N 1
ATOM 1261 C CA . LEU A 1 166 ? -30.291 8.466 35.846 1.00 86.75 166 LEU A CA 1
ATOM 1262 C C . LEU A 1 166 ? -30.410 9.432 34.656 1.00 86.75 166 LEU A C 1
ATOM 1264 O O . LEU A 1 166 ? -29.885 9.170 33.575 1.00 86.75 166 LEU A O 1
ATOM 1268 N N . THR A 1 167 ? -31.075 10.576 34.845 1.00 86.50 167 THR A N 1
ATOM 1269 C CA . THR A 1 167 ? -31.182 11.611 33.805 1.00 86.50 167 THR A CA 1
ATOM 1270 C C . THR A 1 167 ? -29.828 12.265 33.516 1.00 86.50 167 THR A C 1
ATOM 1272 O O . THR A 1 167 ? -29.509 12.499 32.349 1.00 86.50 167 THR A O 1
ATOM 1275 N N . ALA A 1 168 ? -29.025 12.543 34.547 1.00 86.00 168 ALA A N 1
ATOM 1276 C CA . ALA A 1 168 ? -27.685 13.100 34.385 1.00 86.00 168 ALA A CA 1
ATOM 1277 C C . ALA A 1 168 ? -26.749 12.114 33.665 1.00 86.00 168 ALA A C 1
ATOM 1279 O O . ALA A 1 168 ? -26.141 12.488 32.662 1.00 86.00 168 ALA A O 1
ATOM 1280 N N . GLN A 1 169 ? -26.727 10.847 34.097 1.00 87.38 169 GLN A N 1
ATOM 1281 C CA . GLN A 1 169 ? -25.940 9.778 33.468 1.00 87.38 169 GLN A CA 1
ATOM 1282 C C . GLN A 1 169 ? -26.310 9.585 31.990 1.00 87.38 169 GLN A C 1
ATOM 1284 O O . GLN A 1 169 ? -25.436 9.488 31.132 1.00 87.38 169 GLN A O 1
ATOM 1289 N N . LEU A 1 170 ? -27.608 9.604 31.660 1.00 83.31 170 LEU A N 1
ATOM 1290 C CA . LEU A 1 170 ? -28.072 9.537 30.271 1.00 83.31 170 LEU A CA 1
ATOM 1291 C C . LEU A 1 170 ? -27.610 10.725 29.426 1.00 83.31 170 LEU A C 1
ATOM 1293 O O . LEU A 1 170 ? -27.325 10.556 28.241 1.00 83.31 170 LEU A O 1
ATOM 1297 N N . SER A 1 171 ? -27.578 11.929 30.001 1.00 85.62 171 SER A N 1
ATOM 1298 C CA . SER A 1 171 ? -27.103 13.114 29.288 1.00 85.62 171 SER A CA 1
ATOM 1299 C C . SER A 1 171 ? -25.608 13.023 28.997 1.00 85.62 171 SER A C 1
ATOM 1301 O O . SER A 1 171 ? -25.193 13.344 27.887 1.00 85.62 171 SER A O 1
ATOM 1303 N N . GLU A 1 172 ? -24.815 12.571 29.967 1.00 87.19 172 GLU A N 1
ATOM 1304 C CA . GLU A 1 172 ? -23.368 12.398 29.824 1.00 87.19 172 GLU A CA 1
ATOM 1305 C C . GLU A 1 172 ? -23.029 11.328 28.780 1.00 87.19 172 GLU A C 1
ATOM 1307 O O . GLU A 1 172 ? -22.270 11.595 27.850 1.00 87.19 172 GLU A O 1
ATOM 1312 N N . LEU A 1 173 ? -23.674 10.159 28.851 1.00 83.69 173 LEU A N 1
ATOM 1313 C CA . LEU A 1 173 ? -23.482 9.094 27.865 1.00 83.69 173 LEU A CA 1
ATOM 1314 C C . LEU A 1 173 ? -23.863 9.533 26.450 1.00 83.69 173 LEU A C 1
ATOM 1316 O O . LEU A 1 173 ? -23.143 9.223 25.507 1.00 83.69 173 LEU A O 1
ATOM 1320 N N . ARG A 1 174 ? -24.959 10.283 26.280 1.00 86.25 174 ARG A N 1
ATOM 1321 C CA . ARG A 1 174 ? -25.362 10.799 24.960 1.00 86.25 174 ARG A CA 1
ATOM 1322 C C . ARG A 1 174 ? -24.357 11.789 24.379 1.00 86.25 174 ARG A C 1
ATOM 1324 O O . ARG A 1 174 ? -24.126 11.751 23.177 1.00 86.25 174 ARG A O 1
ATOM 1331 N N . ILE A 1 175 ? -23.772 12.652 25.211 1.00 87.94 175 ILE A N 1
ATOM 1332 C CA . ILE A 1 175 ? -22.689 13.548 24.779 1.00 87.94 175 ILE A CA 1
ATOM 1333 C C . ILE A 1 175 ? -21.480 12.711 24.354 1.00 87.94 175 ILE A C 1
ATOM 1335 O O . ILE A 1 175 ? -20.981 12.887 23.250 1.00 87.94 175 ILE A O 1
ATOM 1339 N N . GLY A 1 176 ? -21.083 11.729 25.169 1.00 83.12 176 GLY A N 1
ATOM 1340 C CA . GLY A 1 176 ? -19.976 10.837 24.834 1.00 83.12 176 GLY A CA 1
ATOM 1341 C C . GLY A 1 176 ? -20.208 10.004 23.566 1.00 83.12 176 GLY A C 1
ATOM 1342 O O . GLY A 1 176 ? -19.253 9.704 22.857 1.00 83.12 176 GLY A O 1
ATOM 1343 N N . VAL A 1 177 ? -21.447 9.606 23.257 1.00 82.81 177 VAL A N 1
ATOM 1344 C CA . VAL A 1 177 ? -21.784 8.946 21.979 1.00 82.81 177 VAL A CA 1
ATOM 1345 C C . VAL A 1 177 ? -21.587 9.916 20.812 1.00 82.81 177 VAL A C 1
ATOM 1347 O O . VAL A 1 177 ? -20.891 9.567 19.864 1.00 82.81 177 VAL A O 1
ATOM 1350 N N . ALA A 1 178 ? -22.109 11.142 20.905 1.00 83.81 178 ALA A N 1
ATOM 1351 C CA . ALA A 1 178 ? -21.971 12.147 19.847 1.00 83.81 178 ALA A CA 1
ATOM 1352 C C . ALA A 1 178 ? -20.504 12.553 19.587 1.00 83.81 178 ALA A C 1
ATOM 1354 O O . ALA A 1 178 ? -20.102 12.752 18.437 1.00 83.81 178 ALA A O 1
ATOM 1355 N N . ASP A 1 179 ? -19.688 12.641 20.641 1.00 84.25 179 ASP A N 1
ATOM 1356 C CA . ASP A 1 179 ? -18.252 12.918 20.520 1.00 84.25 179 ASP A CA 1
ATOM 1357 C C . ASP A 1 179 ? -17.529 11.777 19.785 1.00 84.25 179 ASP A C 1
ATOM 1359 O O . ASP A 1 179 ? -16.752 12.033 18.862 1.00 84.25 179 ASP A O 1
ATOM 1363 N N . ARG A 1 180 ? -17.837 10.515 20.124 1.00 85.31 180 ARG A N 1
ATOM 1364 C CA . ARG A 1 180 ? -17.285 9.340 19.426 1.00 85.31 180 ARG A CA 1
ATOM 1365 C C . ARG A 1 180 ? -17.727 9.279 17.967 1.00 85.31 180 ARG A C 1
ATOM 1367 O O . ARG A 1 180 ? -16.893 9.016 17.111 1.00 85.31 180 ARG A O 1
ATOM 1374 N N . GLU A 1 181 ? -18.994 9.560 17.662 1.00 86.31 181 GLU A N 1
ATOM 1375 C CA . GLU A 1 181 ? -19.484 9.647 16.277 1.00 86.31 181 GLU A CA 1
ATOM 1376 C C . GLU A 1 181 ? -18.722 10.707 15.471 1.00 86.31 181 GLU A C 1
ATOM 1378 O O . GLU A 1 181 ? -18.328 10.459 14.333 1.00 86.31 181 GLU A O 1
ATOM 1383 N N . THR A 1 182 ? -18.458 11.868 16.076 1.00 89.56 182 THR A N 1
ATOM 1384 C CA . THR A 1 182 ? -17.681 12.941 15.440 1.00 89.56 182 THR A CA 1
ATOM 1385 C C . THR A 1 182 ? -16.229 12.515 15.197 1.00 89.56 182 THR A C 1
ATOM 1387 O O . THR A 1 182 ? -15.669 12.802 14.138 1.00 89.56 182 THR A O 1
ATOM 1390 N N . GLN A 1 183 ? -15.615 11.810 16.152 1.00 86.06 183 GLN A N 1
ATOM 1391 C CA . GLN A 1 183 ? -14.250 11.298 16.016 1.00 86.06 183 GLN A CA 1
ATOM 1392 C C . GLN A 1 183 ? -14.154 10.195 14.952 1.00 86.06 183 GLN A C 1
ATOM 1394 O O . GLN A 1 183 ? -13.234 10.230 14.138 1.00 86.06 183 GLN A O 1
ATOM 1399 N N . ILE A 1 184 ? -15.123 9.271 14.908 1.00 83.38 184 ILE A N 1
ATOM 1400 C CA . ILE A 1 184 ? -15.232 8.247 13.858 1.00 83.38 184 ILE A CA 1
ATOM 1401 C C . ILE A 1 184 ? -15.330 8.917 12.487 1.00 83.38 184 ILE A C 1
ATOM 1403 O O . ILE A 1 184 ? -14.512 8.614 11.626 1.00 83.38 184 ILE A O 1
ATOM 1407 N N . ALA A 1 185 ? -16.240 9.880 12.305 1.00 84.50 185 ALA A N 1
ATOM 1408 C CA . ALA A 1 185 ? -16.397 10.582 11.030 1.00 84.50 185 ALA A CA 1
ATOM 1409 C C . ALA A 1 185 ? -15.103 11.294 10.592 1.00 84.50 185 ALA A C 1
ATOM 1411 O O . ALA A 1 185 ? -14.690 11.196 9.440 1.00 84.50 185 ALA A O 1
ATOM 1412 N N . SER A 1 186 ? -14.404 11.955 11.523 1.00 86.38 186 SER A N 1
ATOM 1413 C CA . SER A 1 186 ? -13.119 12.598 11.220 1.00 86.38 186 SER A CA 1
ATOM 1414 C C . SER A 1 186 ? -12.028 11.597 10.823 1.00 86.38 186 SER A C 1
ATOM 1416 O O . SER A 1 186 ? -11.178 11.927 9.994 1.00 86.38 186 SER A O 1
ATOM 1418 N N . LEU A 1 187 ? -12.001 10.411 11.437 1.00 83.19 187 LEU A N 1
ATOM 1419 C CA . LEU A 1 187 ? -11.053 9.351 11.092 1.00 83.19 187 LEU A CA 1
ATOM 1420 C C . LEU A 1 187 ? -11.415 8.681 9.761 1.00 83.19 187 LEU A C 1
ATOM 1422 O O . LEU A 1 187 ? -10.513 8.300 9.017 1.00 83.19 187 LEU A O 1
ATOM 1426 N N . GLU A 1 188 ? -12.703 8.553 9.442 1.00 86.31 188 GLU A N 1
ATOM 1427 C CA . GLU A 1 188 ? -13.188 8.075 8.144 1.00 86.31 188 GLU A CA 1
ATOM 1428 C C . GLU A 1 188 ? -12.766 9.024 7.014 1.00 86.31 188 GLU A C 1
ATOM 1430 O O . GLU A 1 188 ? -12.157 8.563 6.047 1.00 86.31 188 GLU A O 1
ATOM 1435 N N . ASP A 1 189 ? -12.963 10.336 7.184 1.00 85.31 189 ASP A N 1
ATOM 1436 C CA . ASP A 1 189 ? -12.512 11.362 6.231 1.00 85.31 189 ASP A CA 1
ATOM 1437 C C . ASP A 1 189 ? -10.984 11.317 6.026 1.00 85.31 189 ASP A C 1
ATOM 1439 O O . ASP A 1 189 ? -10.482 11.379 4.899 1.00 85.31 189 ASP A O 1
ATOM 1443 N N . ALA A 1 190 ? -10.217 11.174 7.116 1.00 84.06 190 ALA A N 1
ATOM 1444 C CA . ALA A 1 190 ? -8.763 11.039 7.044 1.00 84.06 190 ALA A CA 1
ATOM 1445 C C . ALA A 1 190 ? -8.344 9.758 6.303 1.00 84.06 190 ALA A C 1
ATOM 1447 O O . ALA A 1 190 ? -7.461 9.802 5.446 1.00 84.06 190 ALA A O 1
ATOM 1448 N N . ASN A 1 191 ? -9.004 8.628 6.578 1.00 79.56 191 ASN A N 1
ATOM 1449 C CA . ASN A 1 191 ? -8.769 7.370 5.869 1.00 79.56 191 ASN A CA 1
ATOM 1450 C C . ASN A 1 191 ? -9.075 7.490 4.372 1.00 79.56 191 ASN A C 1
ATOM 1452 O O . ASN A 1 191 ? -8.322 6.963 3.556 1.00 79.56 191 ASN A O 1
ATOM 1456 N N . GLU A 1 192 ? -10.152 8.177 3.992 1.00 87.19 192 GLU A N 1
ATOM 1457 C CA . GLU A 1 192 ? -10.501 8.394 2.586 1.00 87.19 192 GLU A CA 1
ATOM 1458 C C . GLU A 1 192 ? -9.459 9.271 1.869 1.00 87.19 192 GLU A C 1
ATOM 1460 O O . GLU A 1 192 ? -9.046 8.963 0.744 1.00 87.19 192 GLU A O 1
ATOM 1465 N N . SER A 1 193 ? -8.947 10.303 2.548 1.00 88.06 193 SER A N 1
ATOM 1466 C CA . SER A 1 193 ? -7.834 11.117 2.046 1.00 88.06 193 SER A CA 1
ATOM 1467 C C . SER A 1 193 ? -6.571 10.277 1.828 1.00 88.06 193 SER A C 1
ATOM 1469 O O . SER A 1 193 ? -5.980 10.327 0.749 1.00 88.06 193 SER A O 1
ATOM 1471 N N . ILE A 1 194 ? -6.185 9.453 2.809 1.00 82.75 194 ILE A N 1
ATOM 1472 C CA . ILE A 1 194 ? -4.996 8.591 2.711 1.00 82.75 194 ILE A CA 1
ATOM 1473 C C . ILE A 1 194 ? -5.169 7.537 1.605 1.00 82.75 194 ILE A C 1
ATOM 1475 O O . ILE A 1 194 ? -4.238 7.280 0.844 1.00 82.75 194 ILE A O 1
ATOM 1479 N N . LEU A 1 195 ? -6.363 6.953 1.450 1.00 81.88 195 LEU A N 1
ATOM 1480 C CA . LEU A 1 195 ? -6.661 6.023 0.353 1.00 81.88 195 LEU A CA 1
ATOM 1481 C C . LEU A 1 195 ? -6.526 6.690 -1.023 1.00 81.88 195 LEU A C 1
ATOM 1483 O O . LEU A 1 195 ? -6.053 6.055 -1.968 1.00 81.88 195 LEU A O 1
ATOM 1487 N N . THR A 1 196 ? -6.902 7.965 -1.135 1.00 86.50 196 THR A N 1
ATOM 1488 C CA . THR A 1 196 ? -6.739 8.747 -2.367 1.00 86.50 196 THR A CA 1
ATOM 1489 C C . THR A 1 196 ? -5.261 8.997 -2.679 1.00 86.50 196 THR A C 1
ATOM 1491 O O . THR A 1 196 ? -4.836 8.824 -3.822 1.00 86.50 196 THR A O 1
ATOM 1494 N N . GLU A 1 197 ? -4.454 9.345 -1.673 1.00 82.19 197 GLU A N 1
ATOM 1495 C CA . GLU A 1 197 ? -3.001 9.505 -1.829 1.00 82.19 197 GLU A CA 1
ATOM 1496 C C . GLU A 1 197 ? -2.314 8.187 -2.206 1.00 82.19 197 GLU A C 1
ATOM 1498 O O . GLU A 1 197 ? -1.464 8.162 -3.098 1.00 82.19 197 GLU A O 1
ATOM 1503 N N . LEU A 1 198 ? -2.730 7.076 -1.594 1.00 81.12 198 LEU A N 1
ATOM 1504 C CA . LEU A 1 198 ? -2.228 5.743 -1.916 1.00 81.12 198 LEU A CA 1
ATOM 1505 C C . LEU A 1 198 ? -2.539 5.355 -3.371 1.00 81.12 198 LEU A C 1
ATOM 1507 O O . LEU A 1 198 ? -1.677 4.805 -4.059 1.00 81.12 198 LEU A O 1
ATOM 1511 N N . ALA A 1 199 ? -3.743 5.663 -3.861 1.00 81.06 199 ALA A N 1
ATOM 1512 C CA . ALA A 1 199 ? -4.106 5.442 -5.259 1.00 81.06 199 ALA A CA 1
ATOM 1513 C C . ALA A 1 199 ? -3.243 6.290 -6.211 1.00 81.06 199 ALA A C 1
ATOM 1515 O O . ALA A 1 199 ? -2.723 5.773 -7.199 1.00 81.06 199 ALA A O 1
ATOM 1516 N N . ALA A 1 200 ? -3.007 7.563 -5.880 1.00 77.56 200 ALA A N 1
ATOM 1517 C CA . ALA A 1 200 ? -2.135 8.432 -6.669 1.00 77.56 200 ALA A CA 1
ATOM 1518 C C . ALA A 1 200 ? -0.676 7.930 -6.705 1.00 77.56 200 ALA A C 1
ATOM 1520 O O . ALA A 1 200 ? -0.026 7.995 -7.752 1.00 77.56 200 ALA A O 1
ATOM 1521 N N . ALA A 1 201 ? -0.166 7.387 -5.594 1.00 72.44 201 ALA A N 1
ATOM 1522 C CA . ALA A 1 201 ? 1.152 6.755 -5.550 1.00 72.44 201 ALA A CA 1
ATOM 1523 C C . ALA A 1 201 ? 1.222 5.510 -6.458 1.00 72.44 201 ALA A C 1
ATOM 1525 O O . ALA A 1 201 ? 2.183 5.346 -7.211 1.00 72.44 201 ALA A O 1
ATOM 1526 N N . GLN A 1 202 ? 0.172 4.677 -6.475 1.00 77.06 202 GLN A N 1
ATOM 1527 C CA . GLN A 1 202 ? 0.085 3.517 -7.374 1.00 77.06 202 GLN A CA 1
ATOM 1528 C C . GLN A 1 202 ? 0.058 3.911 -8.857 1.00 77.06 202 GLN A C 1
ATOM 1530 O O . GLN A 1 202 ? 0.708 3.258 -9.683 1.00 77.06 202 GLN A O 1
ATOM 1535 N N . ASP A 1 203 ? -0.651 4.985 -9.200 1.00 77.69 203 ASP A N 1
ATOM 1536 C CA . ASP A 1 203 ? -0.665 5.522 -10.561 1.00 77.69 203 ASP A CA 1
ATOM 1537 C C . ASP A 1 203 ? 0.725 6.027 -10.969 1.00 77.69 203 ASP A C 1
ATOM 1539 O O . ASP A 1 203 ? 1.207 5.711 -12.061 1.00 77.69 203 ASP A O 1
ATOM 1543 N N . PHE A 1 204 ? 1.413 6.745 -10.073 1.00 75.50 204 PHE A N 1
ATOM 1544 C CA . PHE A 1 204 ? 2.781 7.211 -10.305 1.00 75.50 204 PHE A CA 1
ATOM 1545 C C . PHE A 1 204 ? 3.754 6.045 -10.517 1.00 75.50 204 PHE A C 1
ATOM 1547 O O . PHE A 1 204 ? 4.527 6.055 -11.478 1.00 75.50 204 PHE A O 1
ATOM 1554 N N . LYS A 1 205 ? 3.673 4.999 -9.687 1.00 78.44 205 LYS A N 1
ATOM 1555 C CA . LYS A 1 205 ? 4.461 3.774 -9.860 1.00 78.44 205 LYS A CA 1
ATOM 1556 C C . LYS A 1 205 ? 4.203 3.123 -11.220 1.00 78.44 205 LYS A C 1
ATOM 1558 O O . LYS A 1 205 ? 5.144 2.765 -11.924 1.00 78.44 205 LYS A O 1
ATOM 1563 N N . THR A 1 206 ? 2.939 2.994 -11.615 1.00 77.12 206 THR A N 1
ATOM 1564 C CA . THR A 1 206 ? 2.558 2.384 -12.900 1.00 77.12 206 THR A CA 1
ATOM 1565 C C . THR A 1 206 ? 3.091 3.192 -14.089 1.00 77.12 206 THR A C 1
ATOM 1567 O O . THR A 1 206 ? 3.561 2.617 -15.079 1.00 77.12 206 THR A O 1
ATOM 1570 N N . ALA A 1 207 ? 3.069 4.524 -13.991 1.00 72.69 207 ALA A N 1
ATOM 1571 C CA . ALA A 1 207 ? 3.684 5.408 -14.976 1.00 72.69 207 ALA A CA 1
ATOM 1572 C C . ALA A 1 207 ? 5.208 5.200 -15.039 1.00 72.69 207 ALA A C 1
ATOM 1574 O O . ALA A 1 207 ? 5.743 4.965 -16.123 1.00 72.69 207 ALA A O 1
ATOM 1575 N N . GLY A 1 208 ? 5.885 5.169 -13.886 1.00 71.69 208 GLY A N 1
ATOM 1576 C CA . GLY A 1 208 ? 7.323 4.899 -13.795 1.00 71.69 208 GLY A CA 1
ATOM 1577 C C . GLY A 1 208 ? 7.728 3.541 -14.382 1.00 71.69 208 GLY A C 1
ATOM 1578 O O . GLY A 1 208 ? 8.690 3.458 -15.144 1.00 71.69 208 GLY A O 1
ATOM 1579 N N . GLU A 1 209 ? 6.966 2.474 -14.120 1.00 75.31 209 GLU A N 1
ATOM 1580 C CA . GLU A 1 209 ? 7.195 1.154 -14.728 1.00 75.31 209 GLU A CA 1
ATOM 1581 C C . GLU A 1 209 ? 7.021 1.173 -16.253 1.00 75.31 209 GLU A C 1
ATOM 1583 O O . GLU A 1 209 ? 7.736 0.477 -16.979 1.00 75.31 209 GLU A O 1
ATOM 1588 N N . THR A 1 210 ? 6.063 1.956 -16.751 1.00 76.44 210 THR A N 1
ATOM 1589 C CA . THR A 1 210 ? 5.823 2.107 -18.190 1.00 76.44 210 THR A CA 1
ATOM 1590 C C . THR A 1 210 ? 6.996 2.816 -18.861 1.00 76.44 210 THR A C 1
ATOM 1592 O O . THR A 1 210 ? 7.487 2.342 -19.890 1.00 76.44 210 THR A O 1
ATOM 1595 N N . ASP A 1 211 ? 7.493 3.893 -18.254 1.00 72.56 211 ASP A N 1
ATOM 1596 C CA . ASP A 1 211 ? 8.672 4.618 -18.730 1.00 72.56 211 ASP A CA 1
ATOM 1597 C C . ASP A 1 211 ? 9.931 3.746 -18.672 1.00 72.56 211 ASP A C 1
ATOM 1599 O O . ASP A 1 211 ? 10.709 3.716 -19.627 1.00 72.56 211 ASP A O 1
ATOM 1603 N N . PHE A 1 212 ? 10.094 2.950 -17.613 1.00 72.19 212 PHE A N 1
ATOM 1604 C CA . PHE A 1 212 ? 11.192 1.992 -17.508 1.00 72.19 212 PHE A CA 1
ATOM 1605 C C . PHE A 1 212 ? 11.141 0.928 -18.614 1.00 72.19 212 PHE A C 1
ATOM 1607 O O . PHE A 1 212 ? 12.147 0.671 -19.274 1.00 72.19 212 PHE A O 1
ATOM 1614 N N . ARG A 1 213 ? 9.967 0.339 -18.892 1.00 74.69 213 ARG A N 1
ATOM 1615 C CA . ARG A 1 213 ? 9.806 -0.613 -20.010 1.00 74.69 213 ARG A CA 1
ATOM 1616 C C . ARG A 1 213 ? 10.078 0.037 -21.359 1.00 74.69 213 ARG A C 1
ATOM 1618 O O . ARG A 1 213 ? 10.636 -0.609 -22.244 1.00 74.69 213 ARG A O 1
ATOM 1625 N N . ARG A 1 214 ? 9.687 1.301 -21.537 1.00 75.25 214 ARG A N 1
ATOM 1626 C CA . ARG A 1 214 ? 10.008 2.058 -22.748 1.00 75.25 214 ARG A CA 1
ATOM 1627 C C . ARG A 1 214 ? 11.521 2.207 -22.906 1.00 75.25 214 ARG A C 1
ATOM 1629 O O . ARG A 1 214 ? 12.034 1.831 -23.953 1.00 75.25 214 ARG A O 1
ATOM 1636 N N . LEU A 1 215 ? 12.223 2.658 -21.865 1.00 73.06 215 LEU A N 1
ATOM 1637 C CA . LEU A 1 215 ? 13.687 2.751 -21.862 1.00 73.06 215 LEU A CA 1
ATOM 1638 C C . LEU A 1 215 ? 14.343 1.393 -22.150 1.00 73.06 215 LEU A C 1
ATOM 1640 O O . LEU A 1 215 ? 15.288 1.319 -22.930 1.00 73.06 215 LEU A O 1
ATOM 1644 N N . GLN A 1 216 ? 13.812 0.304 -21.590 1.00 75.06 216 GLN A N 1
ATOM 1645 C CA . GLN A 1 216 ? 14.299 -1.051 -21.853 1.00 75.06 216 GLN A CA 1
ATOM 1646 C C . GLN A 1 216 ? 14.119 -1.464 -23.324 1.00 75.06 216 GLN A C 1
ATOM 1648 O O . GLN A 1 216 ? 15.023 -2.056 -23.913 1.00 75.06 216 GLN A O 1
ATOM 1653 N N . ASN A 1 217 ? 12.974 -1.149 -23.932 1.00 74.94 217 ASN A N 1
ATOM 1654 C CA . ASN A 1 217 ? 12.726 -1.422 -25.348 1.00 74.94 217 ASN A CA 1
ATOM 1655 C C . ASN A 1 217 ? 13.629 -0.583 -26.256 1.00 74.94 217 ASN A C 1
ATOM 1657 O O . ASN A 1 217 ? 14.174 -1.119 -27.222 1.00 74.94 217 ASN A O 1
ATOM 1661 N N . ASP A 1 218 ? 13.823 0.695 -25.928 1.00 74.12 218 ASP A N 1
ATOM 1662 C CA . ASP A 1 218 ? 14.737 1.581 -26.648 1.00 74.12 218 ASP A CA 1
ATOM 1663 C C . ASP A 1 218 ? 16.174 1.020 -26.584 1.00 74.12 218 ASP A C 1
ATOM 1665 O O . ASP A 1 218 ? 16.843 0.918 -27.614 1.00 74.12 218 ASP A O 1
ATOM 1669 N N . LEU A 1 219 ? 16.605 0.521 -25.417 1.00 69.50 219 LEU A N 1
ATOM 1670 C CA . LEU A 1 219 ? 17.902 -0.141 -25.228 1.00 69.50 219 LEU A CA 1
ATOM 1671 C C . LEU A 1 219 ? 18.037 -1.430 -26.064 1.00 69.50 219 LEU A C 1
ATOM 1673 O O . LEU A 1 219 ? 19.077 -1.683 -26.672 1.00 69.50 219 LEU A O 1
ATOM 1677 N N . ILE A 1 220 ? 16.988 -2.258 -26.125 1.00 73.81 220 ILE A N 1
ATOM 1678 C CA . ILE A 1 220 ? 16.964 -3.468 -26.968 1.00 73.81 220 ILE A CA 1
ATOM 1679 C C . ILE A 1 220 ? 17.045 -3.092 -28.452 1.00 73.81 220 ILE A C 1
ATOM 1681 O O . ILE A 1 220 ? 17.766 -3.747 -29.207 1.00 73.81 220 ILE A O 1
ATOM 1685 N N . SER A 1 221 ? 16.337 -2.042 -28.876 1.00 73.81 221 SER A N 1
ATOM 1686 C CA . SER A 1 221 ? 16.391 -1.545 -30.254 1.00 73.81 221 SER A CA 1
ATOM 1687 C C . SER A 1 221 ? 17.804 -1.096 -30.615 1.00 73.81 221 SER A C 1
ATOM 1689 O O . SER A 1 221 ? 18.352 -1.558 -31.614 1.00 73.81 221 SER A O 1
ATOM 1691 N N . GLN A 1 222 ? 18.433 -0.291 -29.754 1.00 71.62 222 GLN A N 1
ATOM 1692 C CA . GLN A 1 222 ? 19.826 0.127 -29.923 1.00 71.62 222 GLN A CA 1
ATOM 1693 C C . GLN A 1 222 ? 20.774 -1.078 -29.995 1.00 71.62 222 GLN A C 1
ATOM 1695 O O . GLN A 1 222 ? 21.624 -1.144 -30.879 1.00 71.62 222 GLN A O 1
ATOM 1700 N N . ARG A 1 223 ? 20.586 -2.096 -29.145 1.00 69.69 223 ARG A N 1
ATOM 1701 C CA . ARG A 1 223 ? 21.382 -3.335 -29.187 1.00 69.69 223 ARG A CA 1
ATOM 1702 C C . ARG A 1 223 ? 21.238 -4.096 -30.510 1.00 69.69 223 ARG A C 1
ATOM 1704 O O . ARG A 1 223 ? 22.223 -4.633 -31.012 1.00 69.69 223 ARG A O 1
ATOM 1711 N N . ASN A 1 224 ? 20.034 -4.166 -31.069 1.00 70.75 224 ASN A N 1
ATOM 1712 C CA . ASN A 1 224 ? 19.801 -4.836 -32.350 1.00 70.75 224 ASN A CA 1
ATOM 1713 C C . ASN A 1 224 ? 20.418 -4.055 -33.519 1.00 70.75 224 ASN A C 1
ATOM 1715 O O . ASN A 1 224 ? 20.997 -4.653 -34.428 1.00 70.75 224 ASN A O 1
ATOM 1719 N N . GLU A 1 225 ? 20.348 -2.723 -33.482 1.00 72.56 225 GLU A N 1
ATOM 1720 C CA . GLU A 1 225 ? 21.041 -1.868 -34.450 1.00 72.56 225 GLU A CA 1
ATOM 1721 C C . GLU A 1 225 ? 22.560 -2.063 -34.379 1.00 72.56 225 GLU A C 1
ATOM 1723 O O . GLU A 1 225 ? 23.207 -2.185 -35.419 1.00 72.56 225 GLU A O 1
ATOM 1728 N N . LEU A 1 226 ? 23.125 -2.180 -33.172 1.00 64.69 226 LEU A N 1
ATOM 1729 C CA . LEU A 1 226 ? 24.543 -2.488 -32.969 1.00 64.69 226 LEU A CA 1
ATOM 1730 C C . LEU A 1 226 ? 24.934 -3.850 -33.546 1.00 64.69 226 LEU A C 1
ATOM 1732 O O . LEU A 1 226 ? 25.923 -3.935 -34.266 1.00 64.69 226 LEU A O 1
ATOM 1736 N N . ALA A 1 227 ? 24.139 -4.895 -33.304 1.00 67.75 227 ALA A N 1
ATOM 1737 C CA . ALA A 1 227 ? 24.386 -6.214 -33.887 1.00 67.75 227 ALA A CA 1
ATOM 1738 C C . ALA A 1 227 ? 24.389 -6.169 -35.427 1.00 67.75 227 ALA A C 1
ATOM 1740 O O . ALA A 1 227 ? 25.248 -6.766 -36.069 1.00 67.75 227 ALA A O 1
ATOM 1741 N N . THR A 1 228 ? 23.476 -5.390 -36.014 1.00 77.44 228 THR A N 1
ATOM 1742 C CA . THR A 1 228 ? 23.416 -5.183 -37.470 1.00 77.44 228 THR A CA 1
ATOM 1743 C C . THR A 1 228 ? 24.651 -4.433 -37.982 1.00 77.44 228 THR A C 1
ATOM 1745 O O . THR A 1 228 ? 25.186 -4.744 -39.046 1.00 77.44 228 THR A O 1
ATOM 1748 N N . ARG A 1 229 ? 25.144 -3.444 -37.226 1.00 70.75 229 ARG A N 1
ATOM 1749 C CA . ARG A 1 229 ? 26.385 -2.731 -37.565 1.00 70.75 229 ARG A CA 1
ATOM 1750 C C . ARG A 1 229 ? 27.618 -3.628 -37.444 1.00 70.75 229 ARG A C 1
ATOM 1752 O O . ARG A 1 229 ? 28.488 -3.528 -38.301 1.00 70.75 229 ARG A O 1
ATOM 1759 N N . ASP A 1 230 ? 27.689 -4.513 -36.452 1.00 67.62 230 ASP A N 1
ATOM 1760 C CA . ASP A 1 230 ? 28.781 -5.490 -36.304 1.00 67.62 230 ASP A CA 1
ATOM 1761 C C . ASP A 1 230 ? 28.854 -6.452 -37.501 1.00 67.62 230 ASP A C 1
ATOM 1763 O O . ASP A 1 230 ? 29.945 -6.751 -38.000 1.00 67.62 230 ASP A O 1
ATOM 1767 N N . GLU A 1 231 ? 27.702 -6.895 -38.009 1.00 73.19 231 GLU A N 1
ATOM 1768 C CA . GLU A 1 231 ? 27.630 -7.667 -39.254 1.00 73.19 231 GLU A CA 1
ATOM 1769 C C . GLU A 1 231 ? 28.185 -6.860 -40.437 1.00 73.19 231 GLU A C 1
ATOM 1771 O O . GLU A 1 231 ? 29.036 -7.359 -41.175 1.00 73.19 231 GLU A O 1
ATOM 1776 N N . LEU A 1 232 ? 27.799 -5.585 -40.561 1.00 74.81 232 LEU A N 1
ATOM 1777 C CA . LEU A 1 232 ? 28.269 -4.699 -41.630 1.00 74.81 232 LEU A CA 1
ATOM 1778 C C . LEU A 1 232 ? 29.781 -4.416 -41.548 1.00 74.81 232 LEU A C 1
ATOM 1780 O O . LEU A 1 232 ? 30.462 -4.361 -42.570 1.00 74.81 232 LEU A O 1
ATOM 1784 N N . ILE A 1 233 ? 30.330 -4.257 -40.340 1.00 68.81 233 ILE A N 1
ATOM 1785 C CA . ILE A 1 233 ? 31.775 -4.094 -40.111 1.00 68.81 233 ILE A CA 1
ATOM 1786 C C . ILE A 1 233 ? 32.522 -5.368 -40.509 1.00 68.81 233 ILE A C 1
ATOM 1788 O O . ILE A 1 233 ? 33.584 -5.288 -41.124 1.00 68.81 233 ILE A O 1
ATOM 1792 N N . THR A 1 234 ? 31.970 -6.538 -40.181 1.00 71.50 234 THR A N 1
ATOM 1793 C CA . THR A 1 234 ? 32.551 -7.834 -40.560 1.00 71.50 234 THR A CA 1
ATOM 1794 C C . THR A 1 234 ? 32.574 -7.997 -42.081 1.00 71.50 234 THR A C 1
ATOM 1796 O O . THR A 1 234 ? 33.579 -8.436 -42.640 1.00 71.50 234 THR A O 1
ATOM 1799 N N . GLU A 1 235 ? 31.504 -7.583 -42.761 1.00 75.25 235 GLU A N 1
ATOM 1800 C CA . GLU A 1 235 ? 31.425 -7.569 -44.223 1.00 75.25 235 GLU A CA 1
ATOM 1801 C C . GLU A 1 235 ? 32.423 -6.579 -44.847 1.00 75.25 235 GLU A C 1
ATOM 1803 O O . GLU A 1 235 ? 33.155 -6.930 -45.773 1.00 75.25 235 GLU A O 1
ATOM 1808 N N . LEU A 1 236 ? 32.521 -5.358 -44.313 1.00 72.12 236 LEU A N 1
ATOM 1809 C CA . LEU A 1 236 ? 33.492 -4.359 -44.767 1.00 72.12 236 LEU A CA 1
ATOM 1810 C C . LEU A 1 236 ? 34.939 -4.826 -44.574 1.00 72.12 236 LEU A C 1
ATOM 1812 O O . LEU A 1 236 ? 35.753 -4.631 -45.474 1.00 72.12 236 LEU A O 1
ATOM 1816 N N . ALA A 1 237 ? 35.261 -5.463 -43.446 1.00 72.56 237 ALA A N 1
ATOM 1817 C CA . ALA A 1 237 ? 36.586 -6.028 -43.202 1.00 72.56 237 ALA A CA 1
ATOM 1818 C C . ALA A 1 237 ? 36.931 -7.113 -44.234 1.00 72.56 237 ALA A C 1
ATOM 1820 O O . ALA A 1 237 ? 38.010 -7.077 -44.821 1.00 72.56 237 ALA A O 1
ATOM 1821 N N . ALA A 1 238 ? 35.986 -8.010 -44.536 1.00 72.81 238 ALA A N 1
ATOM 1822 C CA . ALA A 1 238 ? 36.167 -9.017 -45.579 1.00 72.81 238 ALA A CA 1
ATOM 1823 C C . ALA A 1 238 ? 36.383 -8.390 -46.971 1.00 72.81 238 ALA A C 1
ATOM 1825 O O . ALA A 1 238 ? 37.221 -8.863 -47.740 1.00 72.81 238 ALA A O 1
ATOM 1826 N N . ASN A 1 239 ? 35.674 -7.301 -47.287 1.00 75.19 239 ASN A N 1
ATOM 1827 C CA . ASN A 1 239 ? 35.860 -6.564 -48.540 1.00 75.19 239 ASN A CA 1
ATOM 1828 C C . ASN A 1 239 ? 37.234 -5.879 -48.617 1.00 75.19 239 ASN A C 1
ATOM 1830 O O . ASN A 1 239 ? 37.851 -5.876 -49.682 1.00 75.19 239 ASN A O 1
ATOM 1834 N N . VAL A 1 240 ? 37.732 -5.314 -47.512 1.00 75.12 240 VAL A N 1
ATOM 1835 C CA . VAL A 1 240 ? 39.086 -4.736 -47.448 1.00 75.12 240 VAL A CA 1
ATOM 1836 C C . VAL A 1 240 ? 40.138 -5.819 -47.677 1.00 75.12 240 VAL A C 1
ATOM 1838 O O . VAL A 1 240 ? 40.982 -5.646 -48.552 1.00 75.12 240 VAL A O 1
ATOM 1841 N N . ASP A 1 241 ? 40.036 -6.963 -46.996 1.00 77.19 241 ASP A N 1
ATOM 1842 C CA . ASP A 1 241 ? 40.946 -8.101 -47.194 1.00 77.19 241 ASP A CA 1
ATOM 1843 C C . ASP A 1 241 ? 40.924 -8.603 -48.653 1.00 77.19 241 ASP A C 1
ATOM 1845 O O . ASP A 1 241 ? 41.954 -8.987 -49.221 1.00 77.19 241 ASP A O 1
ATOM 1849 N N . GLN A 1 242 ? 39.751 -8.600 -49.296 1.00 76.94 242 GLN A N 1
ATOM 1850 C CA . GLN A 1 242 ? 39.626 -8.938 -50.714 1.00 76.94 242 GLN A CA 1
ATOM 1851 C C . GLN A 1 242 ? 40.349 -7.915 -51.601 1.00 76.94 242 GLN A C 1
ATOM 1853 O O . GLN A 1 242 ? 41.129 -8.308 -52.469 1.00 76.94 242 GLN A O 1
ATOM 1858 N N . LEU A 1 243 ? 40.120 -6.619 -51.383 1.00 76.44 243 LEU A N 1
ATOM 1859 C CA . LEU A 1 243 ? 40.758 -5.551 -52.156 1.00 76.44 243 LEU A CA 1
ATOM 1860 C C . LEU A 1 243 ? 42.280 -5.536 -51.971 1.00 76.44 243 LEU A C 1
ATOM 1862 O O . LEU A 1 243 ? 43.008 -5.322 -52.940 1.00 76.44 243 LEU A O 1
ATOM 1866 N N . GLU A 1 244 ? 42.782 -5.804 -50.764 1.00 77.88 244 GLU A N 1
ATOM 1867 C CA . GLU A 1 244 ? 44.218 -5.953 -50.505 1.00 77.88 244 GLU A CA 1
ATOM 1868 C C . GLU A 1 244 ? 44.816 -7.126 -51.293 1.00 77.88 244 GLU A C 1
ATOM 1870 O O . GLU A 1 244 ? 45.884 -6.991 -51.900 1.00 77.88 244 GLU A O 1
ATOM 1875 N N . ASN A 1 245 ? 44.107 -8.258 -51.363 1.00 74.75 245 ASN A N 1
ATOM 1876 C CA . ASN A 1 245 ? 44.517 -9.396 -52.184 1.00 74.75 245 ASN A CA 1
ATOM 1877 C C . ASN A 1 245 ? 44.500 -9.068 -53.684 1.00 74.75 245 ASN A C 1
ATOM 1879 O O . ASN A 1 245 ? 45.454 -9.395 -54.395 1.00 74.75 245 ASN A O 1
ATOM 1883 N N . GLU A 1 246 ? 43.454 -8.406 -54.182 1.00 78.06 246 GLU A N 1
ATOM 1884 C CA . GLU A 1 246 ? 43.371 -7.965 -55.580 1.00 78.06 246 GLU A CA 1
ATOM 1885 C C . GLU A 1 246 ? 44.512 -6.997 -55.927 1.00 78.06 246 GLU A C 1
ATOM 1887 O O . GLU A 1 246 ? 45.178 -7.160 -56.954 1.00 78.06 246 GLU A O 1
ATOM 1892 N N . LEU A 1 247 ? 44.813 -6.046 -55.040 1.00 74.69 247 LEU A N 1
ATOM 1893 C CA . LEU A 1 247 ? 45.923 -5.112 -55.202 1.00 74.69 247 LEU A CA 1
ATOM 1894 C C . LEU A 1 247 ? 47.275 -5.838 -55.224 1.00 74.69 247 LEU A C 1
ATOM 1896 O O . LEU A 1 247 ? 48.117 -5.535 -56.073 1.00 74.69 247 LEU A O 1
ATOM 1900 N N . ALA A 1 248 ? 47.482 -6.826 -54.348 1.00 72.81 248 ALA A N 1
ATOM 1901 C CA . ALA A 1 248 ? 48.687 -7.653 -54.345 1.00 72.81 248 ALA A CA 1
ATOM 1902 C C . ALA A 1 248 ? 48.845 -8.445 -55.657 1.00 72.81 248 ALA A C 1
ATOM 1904 O O . ALA A 1 248 ? 49.951 -8.538 -56.205 1.00 72.81 248 ALA A O 1
ATOM 1905 N N . VAL A 1 249 ? 47.744 -8.965 -56.213 1.00 76.19 249 VAL A N 1
ATOM 1906 C CA . VAL A 1 249 ? 47.739 -9.637 -57.522 1.00 76.19 249 VAL A CA 1
ATOM 1907 C C . VAL A 1 249 ? 48.141 -8.666 -58.631 1.00 76.19 249 VAL A C 1
ATOM 1909 O O . VAL A 1 249 ? 49.062 -8.984 -59.390 1.00 76.19 249 VAL A O 1
ATOM 1912 N N . VAL A 1 250 ? 47.525 -7.482 -58.700 1.00 72.56 250 VAL A N 1
ATOM 1913 C CA . VAL A 1 250 ? 47.844 -6.452 -59.707 1.00 72.56 250 VAL A CA 1
ATOM 1914 C C . VAL A 1 250 ? 49.297 -5.987 -59.586 1.00 72.56 250 VAL A C 1
ATOM 1916 O O . VAL A 1 250 ? 50.009 -5.918 -60.590 1.00 72.56 250 VAL A O 1
ATOM 1919 N N . ALA A 1 251 ? 49.791 -5.750 -58.368 1.00 70.75 251 ALA A N 1
ATOM 1920 C CA . ALA A 1 251 ? 51.190 -5.401 -58.126 1.00 70.75 251 ALA A CA 1
ATOM 1921 C C . ALA A 1 251 ? 52.144 -6.497 -58.641 1.00 70.75 251 ALA A C 1
ATOM 1923 O O . ALA A 1 251 ? 53.122 -6.201 -59.329 1.00 70.75 251 ALA A O 1
ATOM 1924 N N . SER A 1 252 ? 51.824 -7.774 -58.400 1.00 67.69 252 SER A N 1
ATOM 1925 C CA . SER A 1 252 ? 52.619 -8.907 -58.897 1.00 67.69 252 SER A CA 1
ATOM 1926 C C . SER A 1 252 ? 52.592 -9.063 -60.427 1.00 67.69 252 SER A C 1
ATOM 1928 O O . SER A 1 252 ? 53.526 -9.623 -61.010 1.00 67.69 252 SER A O 1
ATOM 1930 N N . GLN A 1 253 ? 51.518 -8.615 -61.085 1.00 68.94 253 GLN A N 1
ATOM 1931 C CA . GLN A 1 253 ? 51.389 -8.621 -62.543 1.00 68.94 253 GLN A CA 1
ATOM 1932 C C . GLN A 1 253 ? 52.188 -7.476 -63.173 1.00 68.94 253 GLN A C 1
ATOM 1934 O O . GLN A 1 253 ? 52.910 -7.713 -64.138 1.00 68.94 253 GLN A O 1
ATOM 1939 N N . ASN A 1 254 ? 52.143 -6.274 -62.592 1.00 63.78 254 ASN A N 1
ATOM 1940 C CA . ASN A 1 254 ? 52.911 -5.124 -63.076 1.00 63.78 254 ASN A CA 1
ATOM 1941 C C . ASN A 1 254 ? 54.428 -5.325 -62.953 1.00 63.78 254 ASN A C 1
ATOM 1943 O O . ASN A 1 254 ? 55.154 -4.990 -63.886 1.00 63.78 254 ASN A O 1
ATOM 1947 N N . ILE A 1 255 ? 54.910 -5.933 -61.861 1.00 62.00 255 ILE A N 1
ATOM 1948 C CA . ILE A 1 255 ? 56.338 -6.275 -61.714 1.00 62.00 255 ILE A CA 1
ATOM 1949 C C . ILE A 1 255 ? 56.774 -7.256 -62.817 1.00 62.00 255 ILE A C 1
ATOM 1951 O O . ILE A 1 255 ? 57.805 -7.059 -63.454 1.00 62.00 255 ILE A O 1
ATOM 1955 N N . ARG A 1 256 ? 55.948 -8.269 -63.123 1.00 57.09 256 ARG A N 1
ATOM 1956 C CA . ARG A 1 256 ? 56.219 -9.215 -64.221 1.00 57.09 256 ARG A CA 1
ATOM 1957 C C . ARG A 1 256 ? 56.164 -8.567 -65.610 1.00 57.09 256 ARG A C 1
ATOM 1959 O O . ARG A 1 256 ? 56.917 -8.977 -66.489 1.00 57.09 256 ARG A O 1
ATOM 1966 N N . GLY A 1 257 ? 55.297 -7.574 -65.813 1.00 58.41 257 GLY A N 1
ATOM 1967 C CA . GLY A 1 257 ? 55.235 -6.790 -67.051 1.00 58.41 257 GLY A CA 1
ATOM 1968 C C . GLY A 1 257 ? 56.491 -5.944 -67.277 1.00 58.41 257 GLY A C 1
ATOM 1969 O O . GLY A 1 257 ? 57.043 -5.951 -68.372 1.00 58.41 257 GLY A O 1
ATOM 1970 N N . GLN A 1 258 ? 57.009 -5.303 -66.225 1.00 55.09 258 GLN A N 1
ATOM 1971 C CA . GLN A 1 258 ? 58.244 -4.512 -66.303 1.00 55.09 258 GLN A CA 1
ATOM 1972 C C . GLN A 1 258 ? 59.484 -5.361 -66.624 1.00 55.09 258 GLN A C 1
ATOM 1974 O O . GLN A 1 258 ? 60.349 -4.917 -67.382 1.00 55.09 258 GLN A O 1
ATOM 1979 N N . ASP A 1 259 ? 59.561 -6.593 -66.114 1.00 54.38 259 ASP A N 1
ATOM 1980 C CA . ASP A 1 259 ? 60.639 -7.519 -66.477 1.00 54.38 259 ASP A CA 1
ATOM 1981 C C . ASP A 1 259 ? 60.576 -7.909 -67.965 1.00 54.38 259 ASP A C 1
ATOM 1983 O O . ASP A 1 259 ? 61.614 -7.961 -68.629 1.00 54.38 259 ASP A O 1
ATOM 1987 N N . ALA A 1 260 ? 59.375 -8.111 -68.522 1.00 52.72 260 ALA A N 1
ATOM 1988 C CA . ALA A 1 260 ? 59.189 -8.404 -69.945 1.00 52.72 260 ALA A CA 1
ATOM 1989 C C . ALA A 1 260 ? 59.585 -7.216 -70.845 1.00 52.72 260 ALA A C 1
ATOM 1991 O O . ALA A 1 260 ? 60.282 -7.407 -71.845 1.00 52.72 260 ALA A O 1
ATOM 1992 N N . ASP A 1 261 ? 59.240 -5.989 -70.450 1.00 53.09 261 ASP A N 1
ATOM 1993 C CA . ASP A 1 261 ? 59.628 -4.774 -71.177 1.00 53.09 261 ASP A CA 1
ATOM 1994 C C . ASP A 1 261 ? 61.147 -4.533 -71.132 1.00 53.09 261 ASP A C 1
ATOM 1996 O O . ASP A 1 261 ? 61.743 -4.085 -72.117 1.00 53.09 261 ASP A O 1
ATOM 2000 N N . SER A 1 262 ? 61.813 -4.898 -70.029 1.00 55.31 262 SER A N 1
ATOM 2001 C CA . SER A 1 262 ? 63.278 -4.825 -69.922 1.00 55.31 262 SER A CA 1
ATOM 2002 C C . SER A 1 262 ? 63.990 -5.751 -70.921 1.00 55.31 262 SER A C 1
ATOM 2004 O O . SER A 1 262 ? 65.021 -5.379 -71.492 1.00 55.31 262 SER A O 1
ATOM 2006 N N . VAL A 1 263 ? 63.402 -6.922 -71.204 1.00 57.38 263 VAL A N 1
ATOM 2007 C CA . VAL A 1 263 ? 63.896 -7.873 -72.210 1.00 57.38 263 VAL A CA 1
ATOM 2008 C C . VAL A 1 263 ? 63.662 -7.328 -73.620 1.00 57.38 263 VAL A C 1
ATOM 2010 O O . VAL A 1 263 ? 64.590 -7.345 -74.428 1.00 57.38 263 VAL A O 1
ATOM 2013 N N . SER A 1 264 ? 62.487 -6.757 -73.909 1.00 58.12 264 SER A N 1
ATOM 2014 C CA . SER A 1 264 ? 62.205 -6.132 -75.211 1.00 58.12 264 SER A CA 1
ATOM 2015 C C . SER A 1 264 ? 63.113 -4.935 -75.515 1.00 58.12 264 SER A C 1
ATOM 2017 O O . SER A 1 264 ? 63.567 -4.786 -76.650 1.00 58.12 264 SER A O 1
ATOM 2019 N N . ILE A 1 265 ? 63.456 -4.112 -74.519 1.00 60.62 265 ILE A N 1
ATOM 2020 C CA . ILE A 1 265 ? 64.404 -2.996 -74.693 1.00 60.62 265 ILE A CA 1
ATOM 2021 C C . ILE A 1 265 ? 65.826 -3.509 -74.965 1.00 60.62 265 ILE A C 1
ATOM 2023 O O . ILE A 1 265 ? 66.539 -2.936 -75.796 1.00 60.62 265 ILE A O 1
ATOM 2027 N N . ALA A 1 266 ? 66.242 -4.598 -74.313 1.00 60.78 266 ALA A N 1
ATOM 2028 C CA . ALA A 1 266 ? 67.534 -5.225 -74.580 1.00 60.78 266 ALA A CA 1
ATOM 2029 C C . ALA A 1 266 ? 67.606 -5.779 -76.014 1.00 60.78 266 ALA A C 1
ATOM 2031 O O . ALA A 1 266 ? 68.583 -5.512 -76.714 1.00 60.78 266 ALA A O 1
ATOM 2032 N N . THR A 1 267 ? 66.553 -6.457 -76.486 1.00 66.38 267 THR A N 1
ATOM 2033 C CA . THR A 1 267 ? 66.464 -6.975 -77.862 1.00 66.38 267 THR A CA 1
ATOM 2034 C C . THR A 1 267 ? 66.492 -5.851 -78.900 1.00 66.38 267 THR A C 1
ATOM 2036 O O . THR A 1 267 ? 67.297 -5.899 -79.829 1.00 66.38 267 THR A O 1
ATOM 2039 N N . LEU A 1 268 ? 65.711 -4.783 -78.701 1.00 68.50 268 LEU A N 1
ATOM 2040 C CA . LEU A 1 268 ? 65.706 -3.618 -79.596 1.00 68.50 268 LEU A CA 1
ATOM 2041 C C . LEU A 1 268 ? 67.058 -2.883 -79.617 1.00 68.50 268 LEU A C 1
ATOM 2043 O O . LEU A 1 268 ? 67.457 -2.335 -80.647 1.00 68.50 268 LEU A O 1
ATOM 2047 N N . SER A 1 269 ? 67.801 -2.876 -78.504 1.00 65.75 269 SER A N 1
ATOM 2048 C CA . SER A 1 269 ? 69.163 -2.329 -78.480 1.00 65.75 269 SER A CA 1
ATOM 2049 C C . SER A 1 269 ? 70.134 -3.174 -79.308 1.00 65.75 269 SER A C 1
ATOM 2051 O O . SER A 1 269 ? 70.995 -2.604 -79.977 1.00 65.75 269 SER A O 1
ATOM 2053 N N . THR A 1 270 ? 70.001 -4.503 -79.288 1.00 71.12 270 THR A N 1
ATOM 2054 C CA . THR A 1 270 ? 70.813 -5.408 -80.114 1.00 71.12 270 THR A CA 1
ATOM 2055 C C . THR A 1 270 ? 70.504 -5.232 -81.602 1.00 71.12 270 THR A C 1
ATOM 2057 O O . THR A 1 270 ? 71.427 -5.024 -82.387 1.00 71.12 270 THR A O 1
ATOM 2060 N N . GLU A 1 271 ? 69.225 -5.189 -81.986 1.00 69.62 271 GLU A N 1
ATOM 2061 C CA . GLU A 1 271 ? 68.802 -4.976 -83.381 1.00 69.62 271 GLU A CA 1
ATOM 2062 C C . GLU A 1 271 ? 69.272 -3.619 -83.934 1.00 69.62 271 GLU A C 1
ATOM 2064 O O . GLU A 1 271 ? 69.724 -3.511 -85.077 1.00 69.62 271 GLU A O 1
ATOM 2069 N N . ARG A 1 272 ? 69.243 -2.566 -83.106 1.00 73.56 272 ARG A N 1
ATOM 2070 C CA . ARG A 1 272 ? 69.778 -1.244 -83.470 1.00 73.56 272 ARG A CA 1
ATOM 2071 C C . ARG A 1 272 ? 71.281 -1.290 -83.759 1.00 73.56 272 ARG A C 1
ATOM 2073 O O . ARG A 1 272 ? 71.756 -0.615 -84.678 1.00 73.56 272 ARG A O 1
ATOM 2080 N N . ASP A 1 273 ? 72.039 -2.034 -82.962 1.00 73.19 273 ASP A N 1
ATOM 2081 C CA . ASP A 1 273 ? 73.492 -2.111 -83.103 1.00 73.19 273 ASP A CA 1
ATOM 2082 C C . ASP A 1 273 ? 73.888 -2.959 -84.331 1.00 73.19 273 ASP A C 1
ATOM 2084 O O . ASP A 1 273 ? 74.820 -2.592 -85.054 1.00 73.19 273 ASP A O 1
ATOM 2088 N N . GLU A 1 274 ? 73.108 -3.994 -84.662 1.00 69.69 274 GLU A N 1
ATOM 2089 C CA . GLU A 1 274 ? 73.219 -4.751 -85.919 1.00 69.69 274 GLU A CA 1
ATOM 2090 C C . GLU A 1 274 ? 72.888 -3.889 -87.151 1.00 69.69 274 GLU A C 1
ATOM 2092 O O . GLU A 1 274 ? 73.640 -3.882 -88.132 1.00 69.69 274 GLU A O 1
ATOM 2097 N N . ALA A 1 275 ? 71.830 -3.072 -87.088 1.00 67.69 275 ALA A N 1
ATOM 2098 C CA . ALA A 1 275 ? 71.466 -2.151 -88.167 1.00 67.69 275 ALA A CA 1
ATOM 2099 C C . ALA A 1 275 ? 72.556 -1.092 -88.431 1.00 67.69 275 ALA A C 1
ATOM 2101 O O . ALA A 1 275 ? 72.846 -0.761 -89.586 1.00 67.69 275 ALA A O 1
ATOM 2102 N N . ARG A 1 276 ? 73.221 -0.589 -87.380 1.00 72.25 276 ARG A N 1
ATOM 2103 C CA . ARG A 1 276 ? 74.374 0.321 -87.518 1.00 72.25 276 ARG A CA 1
ATOM 2104 C C . ARG A 1 276 ? 75.577 -0.347 -88.183 1.00 72.25 276 ARG A C 1
ATOM 2106 O O . ARG A 1 276 ? 76.256 0.304 -88.980 1.00 72.25 276 ARG A O 1
ATOM 2113 N N . ALA A 1 277 ? 75.842 -1.618 -87.884 1.00 67.00 277 ALA A N 1
ATOM 2114 C CA . ALA A 1 277 ? 76.920 -2.369 -88.525 1.00 67.00 277 ALA A CA 1
ATOM 2115 C C . ALA A 1 277 ? 76.652 -2.575 -90.028 1.00 67.00 277 ALA A C 1
ATOM 2117 O O . ALA A 1 277 ? 77.546 -2.350 -90.847 1.00 67.00 277 ALA A O 1
ATOM 2118 N N . ALA A 1 278 ? 75.408 -2.897 -90.401 1.00 69.12 278 ALA A N 1
ATOM 2119 C CA . ALA A 1 278 ? 74.995 -3.039 -91.798 1.00 69.12 278 ALA A CA 1
ATOM 2120 C C . ALA A 1 278 ? 75.122 -1.722 -92.590 1.00 69.12 278 ALA A C 1
ATOM 2122 O O . ALA A 1 278 ? 75.604 -1.718 -93.724 1.00 69.12 278 ALA A O 1
ATOM 2123 N N . PHE A 1 279 ? 74.758 -0.588 -91.981 1.00 69.50 279 PHE A N 1
ATOM 2124 C CA . PHE A 1 279 ? 74.885 0.729 -92.618 1.00 69.50 279 PHE A CA 1
ATOM 2125 C C . PHE A 1 279 ? 76.343 1.097 -92.915 1.00 69.50 279 PHE A C 1
ATOM 2127 O O . PHE A 1 279 ? 76.647 1.627 -93.981 1.00 69.50 279 PHE A O 1
ATOM 2134 N N . LYS A 1 280 ? 77.256 0.768 -91.995 1.00 75.06 280 LYS A N 1
ATOM 2135 C CA . LYS A 1 280 ? 78.692 1.005 -92.173 1.00 75.06 280 LYS A CA 1
ATOM 2136 C C . LYS A 1 280 ? 79.279 0.159 -93.311 1.00 75.06 280 LYS A C 1
ATOM 2138 O O . LYS A 1 280 ? 80.065 0.676 -94.093 1.00 75.06 280 LYS A O 1
ATOM 2143 N N . SER A 1 281 ? 78.838 -1.094 -93.452 1.00 71.19 281 SER A N 1
ATOM 2144 C CA . SER A 1 281 ? 79.234 -1.964 -94.572 1.00 71.19 281 SER A CA 1
ATOM 2145 C C . SER A 1 281 ? 78.808 -1.392 -95.928 1.00 71.19 281 SER A C 1
ATOM 2147 O O . SER A 1 281 ? 79.588 -1.399 -96.876 1.00 71.19 281 SER A O 1
ATOM 2149 N N . ARG A 1 282 ? 77.588 -0.844 -96.018 1.00 68.88 282 ARG A N 1
ATOM 2150 C CA . ARG A 1 282 ? 77.089 -0.197 -97.243 1.00 68.88 282 ARG A CA 1
ATOM 2151 C C . ARG A 1 282 ? 77.845 1.085 -97.597 1.00 68.88 282 ARG A C 1
ATOM 2153 O O . ARG A 1 282 ? 78.080 1.337 -98.774 1.00 68.88 282 ARG A O 1
ATOM 2160 N N . ASP A 1 283 ? 78.246 1.880 -96.606 1.00 73.88 283 ASP A N 1
ATOM 2161 C CA . ASP A 1 283 ? 79.057 3.089 -96.826 1.00 73.88 283 ASP A CA 1
ATOM 2162 C C . ASP A 1 283 ? 80.443 2.752 -97.415 1.00 73.88 283 ASP A C 1
ATOM 2164 O O . ASP A 1 283 ? 80.957 3.461 -98.283 1.00 73.88 283 ASP A O 1
ATOM 2168 N N . ASP A 1 284 ? 81.029 1.624 -97.005 1.00 72.25 284 ASP A N 1
ATOM 2169 C CA . ASP A 1 284 ? 82.295 1.134 -97.556 1.00 72.25 284 ASP A CA 1
ATOM 2170 C C . ASP A 1 284 ? 82.136 0.593 -98.996 1.00 72.25 284 ASP A C 1
ATOM 2172 O O . ASP A 1 284 ? 82.993 0.850 -99.848 1.00 72.25 284 ASP A O 1
ATOM 2176 N N . GLU A 1 285 ? 81.013 -0.066 -99.314 1.00 69.44 285 GLU A N 1
ATOM 2177 C CA . GLU A 1 285 ? 80.669 -0.495 -100.684 1.00 69.44 285 GLU A CA 1
ATOM 2178 C C . GLU A 1 285 ? 80.473 0.696 -101.638 1.00 69.44 285 GLU A C 1
ATOM 2180 O O . GLU A 1 285 ? 80.959 0.676 -102.774 1.00 69.44 285 GLU A O 1
ATOM 2185 N N . VAL A 1 286 ? 79.826 1.773 -101.179 1.00 71.75 286 VAL A N 1
ATOM 2186 C CA . VAL A 1 286 ? 79.628 2.997 -101.976 1.00 71.75 286 VAL A CA 1
ATOM 2187 C C . VAL A 1 286 ? 80.965 3.675 -102.291 1.00 71.75 286 VAL A C 1
ATOM 2189 O O . VAL A 1 286 ? 81.222 4.016 -103.447 1.00 71.75 286 VAL A O 1
ATOM 2192 N N . LYS A 1 287 ? 81.882 3.779 -101.319 1.00 74.50 287 LYS A N 1
ATOM 2193 C CA . LYS A 1 287 ? 83.243 4.304 -101.562 1.00 74.50 287 LYS A CA 1
ATOM 2194 C C . LYS A 1 287 ? 84.026 3.450 -102.563 1.00 74.50 287 LYS A C 1
ATOM 2196 O O . LYS A 1 287 ? 84.831 3.971 -103.346 1.00 74.50 287 LYS A O 1
ATOM 2201 N N . GLN A 1 288 ? 83.796 2.136 -102.574 1.00 70.00 288 GLN A N 1
ATOM 2202 C CA . GLN A 1 288 ? 84.402 1.237 -103.553 1.00 70.00 288 GLN A CA 1
ATOM 2203 C C . GLN A 1 288 ? 83.842 1.470 -104.968 1.00 70.00 288 GLN A C 1
ATOM 2205 O O . GLN A 1 288 ? 84.620 1.486 -105.927 1.00 70.00 288 GLN A O 1
ATOM 2210 N N . ALA A 1 289 ? 82.538 1.728 -105.105 1.00 66.12 289 ALA A N 1
ATOM 2211 C CA . ALA A 1 289 ? 81.904 2.080 -106.377 1.00 66.12 289 ALA A CA 1
ATOM 2212 C C . ALA A 1 289 ? 82.380 3.447 -106.918 1.00 66.12 289 ALA A C 1
ATOM 2214 O O . ALA A 1 289 ? 82.730 3.558 -108.095 1.00 66.12 289 ALA A O 1
ATOM 2215 N N . GLU A 1 290 ? 82.519 4.464 -106.061 1.00 68.00 290 GLU A N 1
ATOM 2216 C CA . GLU A 1 290 ? 83.078 5.775 -106.443 1.00 68.00 290 GLU A CA 1
ATOM 2217 C C . GLU A 1 290 ? 84.526 5.670 -106.956 1.00 68.00 290 GLU A C 1
ATOM 2219 O O . GLU A 1 290 ? 84.930 6.347 -107.907 1.00 68.00 290 GLU A O 1
ATOM 2224 N N . SER A 1 291 ? 85.311 4.762 -106.370 1.00 68.19 291 SER A N 1
ATOM 2225 C CA . SER A 1 291 ? 86.687 4.479 -106.795 1.00 68.19 291 SER A CA 1
ATOM 2226 C C . SER A 1 291 ? 86.759 3.848 -108.193 1.00 68.19 291 SER A C 1
ATOM 2228 O O . SER A 1 291 ? 87.731 4.063 -108.922 1.00 68.19 291 SER A O 1
ATOM 2230 N N . GLN A 1 292 ? 85.747 3.059 -108.574 1.00 68.56 292 GLN A N 1
ATOM 2231 C CA . GLN A 1 292 ? 85.640 2.447 -109.902 1.00 68.56 292 GLN A CA 1
ATOM 2232 C C . GLN A 1 292 ? 85.178 3.462 -110.956 1.00 68.56 292 GLN A C 1
ATOM 2234 O O . GLN A 1 292 ? 85.716 3.468 -112.066 1.00 68.56 292 GLN A O 1
ATOM 2239 N N . LEU A 1 293 ? 84.277 4.380 -110.593 1.00 69.94 293 LEU A N 1
ATOM 2240 C CA . LEU A 1 293 ? 83.787 5.433 -111.487 1.00 69.94 293 LEU A CA 1
ATOM 2241 C C . LEU A 1 293 ? 84.909 6.397 -111.919 1.00 69.94 293 LEU A C 1
ATOM 2243 O O . LEU A 1 293 ? 85.067 6.667 -113.109 1.00 69.94 293 LEU A O 1
ATOM 2247 N N . ARG A 1 294 ? 85.795 6.797 -110.995 1.00 69.12 294 ARG A N 1
ATOM 2248 C CA . ARG A 1 294 ? 86.963 7.643 -111.327 1.00 69.12 294 ARG A CA 1
ATOM 2249 C C . ARG A 1 294 ? 87.955 6.986 -112.296 1.00 69.12 294 ARG A C 1
ATOM 2251 O O . ARG A 1 294 ? 88.636 7.687 -113.042 1.00 69.12 294 ARG A O 1
ATOM 2258 N N . ARG A 1 295 ? 88.054 5.649 -112.317 1.00 68.25 295 ARG A N 1
ATOM 2259 C CA . ARG A 1 295 ? 88.895 4.929 -113.300 1.00 68.25 295 ARG A CA 1
ATOM 2260 C C . ARG A 1 295 ? 88.266 4.915 -114.694 1.00 68.25 295 ARG A C 1
ATOM 2262 O O . ARG A 1 295 ? 88.995 4.986 -115.678 1.00 68.25 295 ARG A O 1
ATOM 2269 N N . SER A 1 296 ? 86.937 4.859 -114.776 1.00 56.34 296 SER A N 1
ATOM 2270 C CA . SER A 1 296 ? 86.181 4.955 -116.033 1.00 56.34 296 SER A CA 1
ATOM 2271 C C . SER A 1 296 ? 86.331 6.340 -116.680 1.00 56.34 296 SER A C 1
ATOM 2273 O O . SER A 1 296 ? 86.601 6.447 -117.877 1.00 56.34 296 SER A O 1
ATOM 2275 N N . GLU A 1 297 ? 86.272 7.409 -115.882 1.00 65.06 297 GLU A N 1
ATOM 2276 C CA . GLU A 1 297 ? 86.431 8.792 -116.360 1.00 65.06 297 GLU A CA 1
ATOM 2277 C C . GLU A 1 297 ? 87.831 9.073 -116.942 1.00 65.06 297 GLU A C 1
ATOM 2279 O O . GLU A 1 297 ? 87.962 9.773 -117.948 1.00 65.06 297 GLU A O 1
ATOM 2284 N N . GLN A 1 298 ? 88.887 8.465 -116.387 1.00 60.88 298 GLN A N 1
ATOM 2285 C CA . GLN A 1 298 ? 90.248 8.577 -116.933 1.00 60.88 298 GLN A CA 1
ATOM 2286 C C . GLN A 1 298 ? 90.431 7.851 -118.279 1.00 60.88 298 GLN A C 1
ATOM 2288 O O . GLN A 1 298 ? 91.271 8.259 -119.081 1.00 60.88 298 GLN A O 1
ATOM 2293 N N . MET A 1 299 ? 89.636 6.815 -118.566 1.00 64.75 299 MET A N 1
ATOM 2294 C CA . MET A 1 299 ? 89.700 6.068 -119.829 1.00 64.75 299 MET A CA 1
ATOM 2295 C C . MET A 1 299 ? 89.043 6.840 -120.987 1.00 64.75 299 MET A C 1
ATOM 2297 O O . MET A 1 299 ? 89.545 6.833 -122.111 1.00 64.75 299 MET A O 1
ATOM 2301 N N . VAL A 1 300 ? 87.969 7.580 -120.697 1.00 63.34 300 VAL A N 1
ATOM 2302 C CA . VAL A 1 300 ? 87.239 8.417 -121.668 1.00 63.34 300 VAL A CA 1
ATOM 2303 C C . VAL A 1 300 ? 88.060 9.649 -122.077 1.00 63.34 300 VAL A C 1
ATOM 2305 O O . VAL A 1 300 ? 88.055 10.038 -123.245 1.00 63.34 300 VAL A O 1
ATOM 2308 N N . ALA A 1 301 ? 88.863 10.207 -121.165 1.00 57.28 301 ALA A N 1
ATOM 2309 C CA . ALA A 1 301 ? 89.802 11.286 -121.485 1.00 57.28 301 ALA A CA 1
ATOM 2310 C C . ALA A 1 301 ? 90.919 10.852 -122.464 1.00 57.28 301 ALA A C 1
ATOM 2312 O O . ALA A 1 301 ? 91.397 11.670 -123.250 1.00 57.28 301 ALA A O 1
ATOM 2313 N N . GLY A 1 302 ? 91.305 9.569 -122.470 1.00 55.19 302 GLY A N 1
ATOM 2314 C CA . GLY A 1 302 ? 92.315 9.022 -123.386 1.00 55.19 302 GLY A CA 1
ATOM 2315 C C . GLY A 1 302 ? 91.825 8.821 -124.826 1.00 55.19 302 GLY A C 1
ATOM 2316 O O . GLY A 1 302 ? 92.607 8.962 -125.764 1.00 55.19 302 GLY A O 1
ATOM 2317 N N . LEU A 1 303 ? 90.530 8.552 -125.021 1.00 59.19 303 LEU A N 1
ATOM 2318 C CA . LEU A 1 303 ? 89.943 8.307 -126.347 1.00 59.19 303 LEU A CA 1
ATOM 2319 C C . LEU A 1 303 ? 89.672 9.605 -127.133 1.00 59.19 303 LEU A C 1
ATOM 2321 O O . LEU A 1 303 ? 89.783 9.614 -128.358 1.00 59.19 303 LEU A O 1
ATOM 2325 N N . ASN A 1 304 ? 89.441 10.731 -126.450 1.00 52.28 304 ASN A N 1
ATOM 2326 C CA . ASN A 1 304 ? 89.257 12.037 -127.100 1.00 52.28 304 ASN A CA 1
ATOM 2327 C C . ASN A 1 304 ? 90.551 12.638 -127.692 1.00 52.28 304 ASN A C 1
ATOM 2329 O O . ASN A 1 304 ? 90.479 13.514 -128.550 1.00 52.28 304 ASN A O 1
ATOM 2333 N N . GLY A 1 305 ? 91.735 12.146 -127.307 1.00 56.28 305 GLY A N 1
ATOM 2334 C CA . GLY A 1 305 ? 93.015 12.573 -127.893 1.00 56.28 305 GLY A CA 1
ATOM 2335 C C . GLY A 1 305 ? 93.325 11.963 -129.269 1.00 56.28 305 GLY A C 1
ATOM 2336 O O . GLY A 1 305 ? 94.089 12.545 -130.034 1.00 56.28 305 GLY A O 1
ATOM 2337 N N . GLN A 1 306 ? 92.723 10.818 -129.616 1.00 52.50 306 GLN A N 1
ATOM 2338 C CA . GLN A 1 306 ? 92.978 10.121 -130.888 1.00 52.50 306 GLN A CA 1
ATOM 2339 C C . GLN A 1 306 ? 92.111 10.627 -132.053 1.00 52.50 306 GLN A C 1
ATOM 2341 O O . GLN A 1 306 ? 92.498 10.479 -133.209 1.00 52.50 306 GLN A O 1
ATOM 2346 N N . VAL A 1 307 ? 90.986 11.290 -131.767 1.00 58.31 307 VAL A N 1
ATOM 2347 C CA . VAL A 1 307 ? 90.084 11.849 -132.791 1.00 58.31 307 VAL A CA 1
ATOM 2348 C C . VAL A 1 307 ? 90.633 13.154 -133.392 1.00 58.31 307 VAL A C 1
ATOM 2350 O O . VAL A 1 307 ? 90.433 13.417 -134.573 1.00 58.31 307 VAL A O 1
ATOM 2353 N N . ALA A 1 308 ? 91.425 13.925 -132.639 1.00 54.91 308 ALA A N 1
ATOM 2354 C CA . ALA A 1 308 ? 92.008 15.186 -133.113 1.00 54.91 308 ALA A CA 1
ATOM 2355 C C . ALA A 1 308 ? 93.198 15.018 -134.086 1.00 54.91 308 ALA A C 1
ATOM 2357 O O . ALA A 1 308 ? 93.545 15.958 -134.796 1.00 54.91 308 ALA A O 1
ATOM 2358 N N . LEU A 1 309 ? 93.818 13.833 -134.150 1.00 52.00 309 LEU A N 1
ATOM 2359 C CA . LEU A 1 309 ? 94.974 13.555 -135.019 1.00 52.00 309 LEU A CA 1
ATOM 2360 C C . LEU A 1 309 ? 94.586 13.057 -136.423 1.00 52.00 309 LEU A C 1
ATOM 2362 O O . LEU A 1 309 ? 95.363 13.221 -137.355 1.00 52.00 309 LEU A O 1
ATOM 2366 N N . LEU A 1 310 ? 93.372 12.527 -136.607 1.00 52.41 310 LEU A N 1
ATOM 2367 C CA . LEU A 1 310 ? 92.890 12.002 -137.897 1.00 52.41 310 LEU A CA 1
ATOM 2368 C C . LEU A 1 310 ? 92.191 13.054 -138.776 1.00 52.41 310 LEU A C 1
ATOM 2370 O O . LEU A 1 310 ? 91.837 12.774 -139.918 1.00 52.41 310 LEU A O 1
ATOM 2374 N N . GLN A 1 311 ? 92.019 14.277 -138.270 1.00 49.88 311 GLN A N 1
ATOM 2375 C CA . GLN A 1 311 ? 91.340 15.367 -138.979 1.00 49.88 311 GLN A CA 1
ATOM 2376 C C . GLN A 1 311 ? 92.309 16.316 -139.713 1.00 49.88 311 GLN A C 1
ATOM 2378 O O . GLN A 1 311 ? 91.868 17.135 -140.509 1.00 49.88 311 GLN A O 1
ATOM 2383 N N . GLY A 1 312 ? 93.625 16.162 -139.509 1.00 48.84 312 GLY A N 1
ATOM 2384 C CA . GLY A 1 312 ? 94.674 16.923 -140.203 1.00 48.84 312 GLY A CA 1
ATOM 2385 C C . GLY A 1 312 ? 95.223 16.274 -141.484 1.00 48.84 312 GLY A C 1
ATOM 2386 O O . GLY A 1 312 ? 95.967 16.922 -142.213 1.00 48.84 312 GLY A O 1
ATOM 2387 N N . GLU A 1 313 ? 94.869 15.020 -141.791 1.00 46.50 313 GLU A N 1
ATOM 2388 C CA . GLU A 1 313 ? 95.452 14.267 -142.922 1.00 46.50 313 GLU A CA 1
ATOM 2389 C C . GLU A 1 313 ? 94.547 14.192 -144.171 1.00 46.50 313 GLU A C 1
ATOM 2391 O O . GLU A 1 313 ? 94.972 13.693 -145.211 1.00 46.50 313 GLU A O 1
ATOM 2396 N N . ILE A 1 314 ? 93.322 14.737 -144.122 1.00 49.94 314 ILE A N 1
ATOM 2397 C CA . ILE A 1 314 ? 92.345 14.655 -145.230 1.00 49.94 314 ILE A CA 1
ATOM 2398 C C . ILE A 1 314 ? 92.368 15.888 -146.159 1.00 49.94 314 ILE A C 1
ATOM 2400 O O . ILE A 1 314 ? 91.986 15.784 -147.323 1.00 49.94 314 ILE A O 1
ATOM 2404 N N . GLU A 1 315 ? 92.911 17.032 -145.732 1.00 48.97 315 GLU A N 1
ATOM 2405 C CA . GLU A 1 315 ? 92.946 18.256 -146.559 1.00 48.97 315 GLU A CA 1
ATOM 2406 C C . GLU A 1 315 ? 94.099 18.305 -147.588 1.00 48.97 315 GLU A C 1
ATOM 2408 O O . GLU A 1 315 ? 94.151 19.207 -148.421 1.00 48.97 315 GLU A O 1
ATOM 2413 N N . ALA A 1 316 ? 94.998 17.312 -147.615 1.00 42.72 316 ALA A N 1
ATOM 2414 C CA . ALA A 1 316 ? 96.200 17.327 -148.461 1.00 42.72 316 ALA A CA 1
ATOM 2415 C C . ALA A 1 316 ? 96.102 16.544 -149.795 1.00 42.72 316 ALA A C 1
ATOM 2417 O O . ALA A 1 316 ? 97.086 16.484 -150.529 1.00 42.72 316 ALA A O 1
ATOM 2418 N N . VAL A 1 317 ? 94.951 15.950 -150.150 1.00 45.41 317 VAL A N 1
ATOM 2419 C CA . VAL A 1 317 ? 94.845 15.022 -151.309 1.00 45.41 317 VAL A CA 1
ATOM 2420 C C . VAL A 1 317 ? 94.068 15.580 -152.518 1.00 45.41 317 VAL A C 1
ATOM 2422 O O . VAL A 1 317 ? 94.045 14.954 -153.572 1.00 45.41 317 VAL A O 1
ATOM 2425 N N . GLN A 1 318 ? 93.499 16.788 -152.461 1.00 40.56 318 GLN A N 1
ATOM 2426 C CA . GLN A 1 318 ? 92.683 17.329 -153.569 1.00 40.56 318 GLN A CA 1
ATOM 2427 C C . GLN A 1 318 ? 93.353 18.445 -154.396 1.00 40.56 318 GLN A C 1
ATOM 2429 O O . GLN A 1 318 ? 92.698 19.357 -154.892 1.00 40.56 318 GLN A O 1
ATOM 2434 N N . GLN A 1 319 ? 94.664 18.320 -154.630 1.00 33.88 319 GLN A N 1
ATOM 2435 C CA . GLN A 1 319 ? 95.351 18.913 -155.786 1.00 33.88 319 GLN A CA 1
ATOM 2436 C C . GLN A 1 319 ? 95.849 17.789 -156.710 1.00 33.88 319 GLN A C 1
ATOM 2438 O O . GLN A 1 319 ? 96.925 17.262 -156.448 1.00 33.88 319 GLN A O 1
ATOM 2443 N N . ALA A 1 320 ? 95.107 17.433 -157.774 1.00 33.47 320 ALA A N 1
ATOM 2444 C CA . ALA A 1 320 ? 95.652 17.056 -159.098 1.00 33.47 320 ALA A CA 1
ATOM 2445 C C . ALA A 1 320 ? 94.576 16.565 -160.106 1.00 33.47 320 ALA A C 1
ATOM 2447 O O . ALA A 1 320 ? 93.640 15.871 -159.725 1.00 33.47 320 ALA A O 1
ATOM 2448 N N . LEU A 1 321 ? 94.848 16.845 -161.396 1.00 31.22 321 LEU A N 1
ATOM 2449 C CA . LEU A 1 321 ? 94.207 16.432 -162.674 1.00 31.22 321 LEU A CA 1
ATOM 2450 C C . LEU A 1 321 ? 93.020 17.298 -163.165 1.00 31.22 321 LEU A C 1
ATOM 2452 O O . LEU A 1 321 ? 91.926 17.160 -162.641 1.00 31.22 321 LEU A O 1
ATOM 2456 N N . ALA A 1 322 ? 93.085 18.235 -164.130 1.00 33.28 322 ALA A N 1
ATOM 2457 C CA . ALA A 1 322 ? 93.932 18.595 -165.297 1.00 33.28 322 ALA A CA 1
ATOM 2458 C C . ALA A 1 322 ? 93.438 18.143 -166.706 1.00 33.28 322 ALA A C 1
ATOM 2460 O O . ALA A 1 322 ? 93.518 16.970 -167.046 1.00 33.28 322 ALA A O 1
ATOM 2461 N N . ALA A 1 323 ? 93.069 19.157 -167.517 1.00 33.50 323 ALA A N 1
ATOM 2462 C CA . ALA A 1 323 ? 93.396 19.422 -168.940 1.00 33.50 323 ALA A CA 1
ATOM 2463 C C . ALA A 1 323 ? 92.812 18.589 -170.122 1.00 33.50 323 ALA A C 1
ATOM 2465 O O . ALA A 1 323 ? 93.151 17.427 -170.307 1.00 33.50 323 ALA A O 1
ATOM 2466 N N . ASN A 1 324 ? 92.102 19.284 -171.036 1.00 31.70 324 ASN A N 1
ATOM 2467 C CA . ASN A 1 324 ? 92.559 19.761 -172.372 1.00 31.70 324 ASN A CA 1
ATOM 2468 C C . ASN A 1 324 ? 91.670 19.493 -173.620 1.00 31.70 324 ASN A C 1
ATOM 2470 O O . ASN A 1 324 ? 91.399 18.356 -173.989 1.00 31.70 324 ASN A O 1
ATOM 2474 N N . ASP A 1 325 ? 91.404 20.617 -174.300 1.00 36.97 325 ASP A N 1
ATOM 2475 C CA . ASP A 1 325 ? 91.273 20.926 -175.738 1.00 36.97 325 ASP A CA 1
ATOM 2476 C C . ASP A 1 325 ? 90.126 20.360 -176.609 1.00 36.97 325 ASP A C 1
ATOM 2478 O O . ASP A 1 325 ? 90.066 19.185 -176.967 1.00 36.97 325 ASP A O 1
ATOM 2482 N N . GLN A 1 326 ? 89.267 21.281 -177.061 1.00 42.19 326 GLN A N 1
ATOM 2483 C CA . GLN A 1 326 ? 88.261 21.113 -178.111 1.00 42.19 326 GLN A CA 1
ATOM 2484 C C . GLN A 1 326 ? 88.254 22.373 -178.976 1.00 42.19 326 GLN A C 1
ATOM 2486 O O . GLN A 1 326 ? 87.413 23.261 -178.851 1.00 42.19 326 GLN A O 1
ATOM 2491 N N . SER A 1 327 ? 89.253 22.475 -179.843 1.00 51.28 327 SER A N 1
ATOM 2492 C CA . SER A 1 327 ? 89.420 23.654 -180.677 1.00 51.28 327 SER A CA 1
ATOM 2493 C C . SER A 1 327 ? 88.312 23.757 -181.739 1.00 51.28 327 SER A C 1
ATOM 2495 O O . SER A 1 327 ? 88.203 22.976 -182.683 1.00 51.28 327 SER A O 1
ATOM 2497 N N . GLU A 1 328 ? 87.500 24.792 -181.545 1.00 48.94 328 GLU A N 1
ATOM 2498 C CA . GLU A 1 328 ? 86.955 25.676 -182.580 1.00 48.94 328 GLU A CA 1
ATOM 2499 C C . GLU A 1 328 ? 85.698 25.229 -183.343 1.00 48.94 328 GLU A C 1
ATOM 2501 O O . GLU A 1 328 ? 84.938 26.086 -183.789 1.00 48.94 328 GLU A O 1
ATOM 2506 N N . LEU A 1 329 ? 85.360 23.938 -183.387 1.00 49.41 329 LEU A N 1
ATOM 2507 C CA . LEU A 1 329 ? 84.065 23.494 -183.945 1.00 49.41 329 LEU A CA 1
ATOM 2508 C C . LEU A 1 329 ? 82.941 23.424 -182.887 1.00 49.41 329 LEU A C 1
ATOM 2510 O O . LEU A 1 329 ? 81.761 23.314 -183.212 1.00 49.41 329 LEU A O 1
ATOM 2514 N N . ILE A 1 330 ? 83.328 23.526 -181.614 1.00 53.66 330 ILE A N 1
ATOM 2515 C CA . ILE A 1 330 ? 82.490 23.400 -180.415 1.00 53.66 330 ILE A CA 1
ATOM 2516 C C . ILE A 1 330 ? 82.087 24.778 -179.846 1.00 53.66 330 ILE A C 1
ATOM 2518 O O . ILE A 1 330 ? 80.952 24.946 -179.403 1.00 53.66 330 ILE A O 1
ATOM 2522 N N . ALA A 1 331 ? 82.895 25.815 -180.092 1.00 53.81 331 ALA A N 1
ATOM 2523 C CA . ALA A 1 331 ? 82.646 27.209 -179.705 1.00 53.81 331 ALA A CA 1
ATOM 2524 C C . ALA A 1 331 ? 81.380 27.859 -180.313 1.00 53.81 331 ALA A C 1
ATOM 2526 O O . ALA A 1 331 ? 80.923 28.895 -179.836 1.00 53.81 331 ALA A O 1
ATOM 2527 N N . GLN A 1 332 ? 80.792 27.283 -181.367 1.00 49.47 332 GLN A N 1
ATOM 2528 C CA . GLN A 1 332 ? 79.585 27.837 -182.006 1.00 49.47 332 GLN A CA 1
ATOM 2529 C C . GLN A 1 332 ? 78.298 27.070 -181.666 1.00 49.47 332 GLN A C 1
ATOM 2531 O O . GLN A 1 332 ? 77.208 27.593 -181.886 1.00 49.47 332 GLN A O 1
ATOM 2536 N N . LEU A 1 333 ? 78.406 25.877 -181.070 1.00 55.31 333 LEU A N 1
ATOM 2537 C CA . LEU A 1 333 ? 77.269 25.117 -180.532 1.00 55.31 333 LEU A CA 1
ATOM 2538 C C . LEU A 1 333 ? 77.209 25.173 -178.990 1.00 55.31 333 LEU A C 1
ATOM 2540 O O . LEU A 1 333 ? 76.135 24.979 -178.424 1.00 55.31 333 LEU A O 1
ATOM 2544 N N . GLU A 1 334 ? 78.315 25.519 -178.316 1.00 51.50 334 GLU A N 1
ATOM 2545 C CA . GLU A 1 334 ? 78.388 25.798 -176.872 1.00 51.50 334 GLU A CA 1
ATOM 2546 C C . GLU A 1 334 ? 77.631 27.059 -176.461 1.00 51.50 334 GLU A C 1
ATOM 2548 O O . GLU A 1 334 ? 76.867 27.001 -175.509 1.00 51.50 334 GLU A O 1
ATOM 2553 N N . ASN A 1 335 ? 77.682 28.149 -177.229 1.00 55.91 335 ASN A N 1
ATOM 2554 C CA . ASN A 1 335 ? 76.987 29.384 -176.838 1.00 55.91 335 ASN A CA 1
ATOM 2555 C C . ASN A 1 335 ? 75.457 29.228 -176.701 1.00 55.91 335 ASN A C 1
ATOM 2557 O O . ASN A 1 335 ? 74.844 29.900 -175.882 1.00 55.91 335 ASN A O 1
ATOM 2561 N N . ALA A 1 336 ? 74.833 28.323 -177.464 1.00 53.31 336 ALA A N 1
ATOM 2562 C CA . ALA A 1 336 ? 73.389 28.075 -177.386 1.00 53.31 336 ALA A CA 1
ATOM 2563 C C . ALA A 1 336 ? 73.009 26.961 -176.387 1.00 53.31 336 ALA A C 1
ATOM 2565 O O . ALA A 1 336 ? 71.849 26.850 -175.993 1.00 53.31 336 ALA A O 1
ATOM 2566 N N . ARG A 1 337 ? 73.974 26.130 -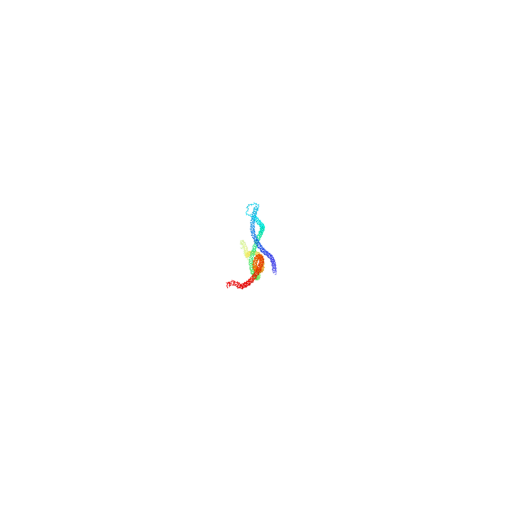175.965 1.00 58.44 337 ARG A N 1
ATOM 2567 C CA . ARG A 1 337 ? 73.796 25.086 -174.942 1.00 58.44 337 ARG A CA 1
ATOM 2568 C C . ARG A 1 337 ? 74.147 25.598 -173.545 1.00 58.44 337 ARG A C 1
ATOM 2570 O O . ARG A 1 337 ? 73.496 25.203 -172.586 1.00 58.44 337 ARG A O 1
ATOM 2577 N N . ASP A 1 338 ? 75.134 26.477 -173.421 1.00 57.47 338 ASP A N 1
ATOM 2578 C CA . ASP A 1 338 ? 75.597 27.037 -172.150 1.00 57.47 338 ASP A CA 1
ATOM 2579 C C . ASP A 1 338 ? 74.568 27.997 -171.549 1.00 57.47 338 ASP A C 1
ATOM 2581 O O . ASP A 1 338 ? 74.427 28.054 -170.333 1.00 57.47 338 ASP A O 1
ATOM 2585 N N . GLU A 1 339 ? 73.744 28.636 -172.380 1.00 61.19 339 GLU A N 1
ATOM 2586 C CA . GLU A 1 339 ? 72.593 29.413 -171.909 1.00 61.19 339 GLU A CA 1
ATOM 2587 C C . GLU A 1 339 ? 71.483 28.506 -171.330 1.00 61.19 339 GLU A C 1
ATOM 2589 O O . GLU A 1 339 ? 70.836 28.858 -170.349 1.00 61.19 339 GLU A O 1
ATOM 2594 N N . ALA A 1 340 ? 71.324 27.279 -171.846 1.00 54.88 340 ALA A N 1
ATOM 2595 C CA . ALA A 1 340 ? 70.387 26.288 -171.304 1.00 54.88 340 ALA A CA 1
ATOM 2596 C C . ALA A 1 340 ? 70.965 25.485 -170.112 1.00 54.88 340 ALA A C 1
ATOM 2598 O O . ALA A 1 340 ? 70.223 25.082 -169.214 1.00 54.88 340 ALA A O 1
ATOM 2599 N N . ASN A 1 341 ? 72.286 25.276 -170.061 1.00 57.69 341 ASN A N 1
ATOM 2600 C CA . ASN A 1 341 ? 72.981 24.599 -168.961 1.00 57.69 341 ASN A CA 1
ATOM 2601 C C . ASN A 1 341 ? 73.263 25.524 -167.767 1.00 57.69 341 ASN A C 1
ATOM 2603 O O . ASN A 1 341 ? 73.299 25.033 -166.641 1.00 57.69 341 ASN A O 1
ATOM 2607 N N . ALA A 1 342 ? 73.402 26.839 -167.963 1.00 61.38 342 ALA A N 1
ATOM 2608 C CA . ALA A 1 342 ? 73.468 27.805 -166.863 1.00 61.38 342 ALA A CA 1
ATOM 2609 C C . ALA A 1 342 ? 72.166 27.817 -166.041 1.00 61.38 342 ALA A C 1
ATOM 2611 O O . ALA A 1 342 ? 72.201 27.945 -164.817 1.00 61.38 342 ALA A O 1
ATOM 2612 N N . ASP A 1 343 ? 71.021 27.590 -166.687 1.00 61.03 343 ASP A N 1
ATOM 2613 C CA . ASP A 1 343 ? 69.719 27.506 -166.019 1.00 61.03 343 ASP A CA 1
ATOM 2614 C C . ASP A 1 343 ? 69.522 26.162 -165.300 1.00 61.03 343 ASP A C 1
ATOM 2616 O O . ASP A 1 343 ? 68.978 26.128 -164.194 1.00 61.03 343 ASP A O 1
ATOM 2620 N N . ALA A 1 344 ? 70.055 25.066 -165.849 1.00 57.34 344 ALA A N 1
ATOM 2621 C CA . ALA A 1 344 ? 70.065 23.759 -165.189 1.00 57.34 344 ALA A CA 1
ATOM 2622 C C . ALA A 1 344 ? 71.071 23.677 -164.016 1.00 57.34 344 ALA A C 1
ATOM 2624 O O . ALA A 1 344 ? 70.760 23.076 -162.987 1.00 57.34 344 ALA A O 1
ATOM 2625 N N . ALA A 1 345 ? 72.237 24.327 -164.114 1.00 61.75 345 ALA A N 1
ATOM 2626 C CA . ALA A 1 345 ? 73.227 24.409 -163.033 1.00 61.75 345 ALA A CA 1
ATOM 2627 C C . ALA A 1 345 ? 72.714 25.238 -161.844 1.00 61.75 345 ALA A C 1
ATOM 2629 O O . ALA A 1 345 ? 72.917 24.856 -160.693 1.00 61.75 345 ALA A O 1
ATOM 2630 N N . ARG A 1 346 ? 71.952 26.308 -162.110 1.00 64.25 346 ARG A N 1
ATOM 2631 C CA . ARG A 1 346 ? 71.313 27.124 -161.065 1.00 64.25 346 ARG A CA 1
ATOM 2632 C C . ARG A 1 346 ? 70.272 26.341 -160.258 1.00 64.25 346 ARG A C 1
ATOM 2634 O O . ARG A 1 346 ? 70.144 26.541 -159.054 1.00 64.25 346 ARG A O 1
ATOM 2641 N N . ILE A 1 347 ? 69.543 25.435 -16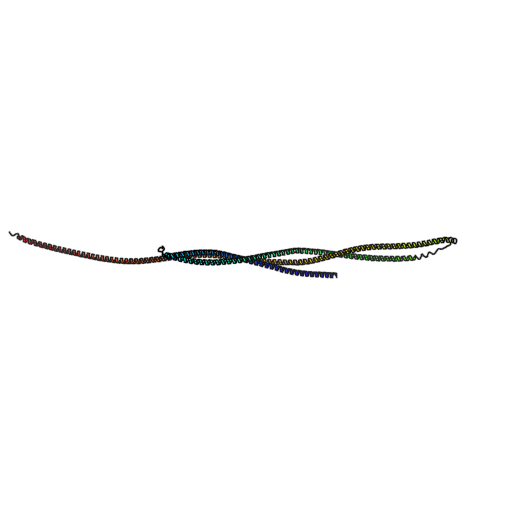0.913 1.00 61.91 347 ILE A N 1
ATOM 2642 C CA . ILE A 1 347 ? 68.573 24.542 -160.260 1.00 61.91 347 ILE A CA 1
ATOM 2643 C C . ILE A 1 347 ? 69.294 23.400 -159.518 1.00 61.91 347 ILE A C 1
ATOM 2645 O O . ILE A 1 347 ? 68.870 23.021 -158.428 1.00 61.91 347 ILE A O 1
ATOM 2649 N N . GLY A 1 348 ? 70.422 22.905 -160.038 1.00 67.62 348 GLY A N 1
ATOM 2650 C CA . GLY A 1 348 ? 71.282 21.930 -159.353 1.00 67.62 348 GLY A CA 1
ATOM 2651 C C . GLY A 1 348 ? 71.932 22.466 -158.070 1.00 67.62 348 GLY A C 1
ATOM 2652 O O . GLY A 1 348 ? 71.933 21.774 -157.053 1.00 67.62 348 GLY A O 1
ATOM 2653 N N . GLU A 1 349 ? 72.405 23.717 -158.066 1.00 62.00 349 GLU A N 1
ATOM 2654 C CA . GLU A 1 349 ? 72.919 24.381 -156.855 1.00 62.00 349 GLU A CA 1
ATOM 2655 C C . GLU A 1 349 ? 71.820 24.625 -155.813 1.00 62.00 349 GLU A C 1
ATOM 2657 O O . GLU A 1 349 ? 72.048 24.434 -154.617 1.00 62.00 349 GLU A O 1
ATOM 2662 N N . GLN A 1 350 ? 70.602 24.971 -156.244 1.00 64.50 350 GLN A N 1
ATOM 2663 C CA . GLN A 1 350 ? 69.453 25.086 -155.339 1.00 64.50 350 GLN A CA 1
ATOM 2664 C C . GLN A 1 350 ? 69.043 23.729 -154.742 1.00 64.50 350 GLN A C 1
ATOM 2666 O O . GLN A 1 350 ? 68.622 23.679 -153.586 1.00 64.50 350 GLN A O 1
ATOM 2671 N N . HIS A 1 351 ? 69.219 22.627 -155.478 1.00 64.06 351 HIS A N 1
ATOM 2672 C CA . HIS A 1 351 ? 68.929 21.279 -154.986 1.00 64.06 351 HIS A CA 1
ATOM 2673 C C . HIS A 1 351 ? 70.000 20.762 -154.009 1.00 64.06 351 HIS A C 1
ATOM 2675 O O . HIS A 1 351 ? 69.649 20.184 -152.985 1.00 64.06 351 HIS A O 1
ATOM 2681 N N . LEU A 1 352 ? 71.289 21.027 -154.254 1.00 67.25 352 LEU A N 1
ATOM 2682 C CA . LEU A 1 352 ? 72.375 20.676 -153.324 1.00 67.25 352 LEU A CA 1
ATOM 2683 C C . LEU A 1 352 ? 72.343 21.523 -152.041 1.00 67.25 352 LEU A C 1
ATOM 2685 O O . LEU A 1 352 ? 72.606 21.006 -150.956 1.00 67.25 352 LEU A O 1
ATOM 2689 N N . ALA A 1 353 ? 71.952 22.800 -152.131 1.00 66.94 353 ALA A N 1
ATOM 2690 C CA . ALA A 1 353 ? 71.705 23.635 -150.953 1.00 66.94 353 ALA A CA 1
ATOM 2691 C C . ALA A 1 353 ? 70.496 23.137 -150.138 1.00 66.94 353 ALA A C 1
ATOM 2693 O O . ALA A 1 353 ? 70.541 23.132 -148.906 1.00 66.94 353 ALA A O 1
ATOM 2694 N N . ALA A 1 354 ? 69.436 22.666 -150.807 1.00 60.91 354 ALA A N 1
ATOM 2695 C CA . ALA A 1 354 ? 68.290 22.043 -150.148 1.00 60.91 354 ALA A CA 1
ATOM 2696 C C . ALA A 1 354 ? 68.645 20.685 -149.515 1.00 60.91 354 ALA A C 1
ATOM 2698 O O . ALA A 1 354 ? 68.163 20.381 -148.429 1.00 60.91 354 ALA A O 1
ATOM 2699 N N . GLU A 1 355 ? 69.520 19.893 -150.136 1.00 70.88 355 GLU A N 1
ATOM 2700 C CA . GLU A 1 355 ? 69.973 18.597 -149.616 1.00 70.88 355 GLU A CA 1
ATOM 2701 C C . GLU A 1 355 ? 70.909 18.760 -148.407 1.00 70.88 355 GLU A C 1
ATOM 2703 O O . GLU A 1 355 ? 70.737 18.075 -147.399 1.00 70.88 355 GLU A O 1
ATOM 2708 N N . ALA A 1 356 ? 71.807 19.752 -148.423 1.00 68.50 356 ALA A N 1
ATOM 2709 C CA . ALA A 1 356 ? 72.592 20.143 -147.249 1.00 68.50 356 ALA A CA 1
ATOM 2710 C C . ALA A 1 356 ? 71.704 20.653 -146.096 1.00 68.50 356 ALA A C 1
ATOM 2712 O O . ALA A 1 356 ? 71.918 20.280 -144.939 1.00 68.50 356 ALA A O 1
ATOM 2713 N N . ALA A 1 357 ? 70.662 21.438 -146.399 1.00 71.44 357 ALA A N 1
ATOM 2714 C CA . ALA A 1 357 ? 69.673 21.853 -145.404 1.00 71.44 357 ALA A CA 1
ATOM 2715 C C . ALA A 1 357 ? 68.857 20.661 -144.866 1.00 71.44 357 ALA A C 1
ATOM 2717 O O . ALA A 1 357 ? 68.531 20.629 -143.679 1.00 71.44 357 ALA A O 1
ATOM 2718 N N . LEU A 1 358 ? 68.576 19.648 -145.694 1.00 71.38 358 LEU A N 1
ATOM 2719 C CA . LEU A 1 358 ? 67.889 18.425 -145.277 1.00 71.38 358 LEU A CA 1
ATOM 2720 C C . LEU A 1 358 ? 68.773 17.553 -144.374 1.00 71.38 358 LEU A C 1
ATOM 2722 O O . LEU A 1 358 ? 68.293 17.038 -143.367 1.00 71.38 358 LEU A O 1
ATOM 2726 N N . VAL A 1 359 ? 70.070 17.429 -144.671 1.00 76.19 359 VAL A N 1
ATOM 2727 C CA . VAL A 1 359 ? 71.043 16.730 -143.811 1.00 76.19 359 VAL A CA 1
ATOM 2728 C C . VAL A 1 359 ? 71.195 17.453 -142.469 1.00 76.19 359 VAL A C 1
ATOM 2730 O O . VAL A 1 359 ? 71.171 16.812 -141.418 1.00 76.19 359 VAL A O 1
ATOM 2733 N N . GLN A 1 360 ? 71.242 18.789 -142.472 1.00 74.25 360 GLN A N 1
ATOM 2734 C CA . GLN A 1 360 ? 71.259 19.594 -141.248 1.00 74.25 360 GLN A CA 1
ATOM 2735 C C . GLN A 1 360 ? 69.947 19.472 -140.453 1.00 74.25 360 GLN A C 1
ATOM 2737 O O . GLN A 1 360 ? 69.971 19.342 -139.226 1.00 74.25 360 GLN A O 1
ATOM 2742 N N . SER A 1 361 ? 68.800 19.434 -141.135 1.00 66.31 361 SER A N 1
ATOM 2743 C CA . SER A 1 361 ? 67.499 19.158 -140.519 1.00 66.31 361 SER A CA 1
ATOM 2744 C C . SER A 1 361 ? 67.447 17.746 -139.931 1.00 66.31 361 SER A C 1
ATOM 2746 O O . SER A 1 361 ? 66.928 17.570 -138.835 1.00 66.31 361 SER A O 1
ATOM 2748 N N . THR A 1 362 ? 68.026 16.747 -140.599 1.00 75.06 362 THR A N 1
ATOM 2749 C CA . THR A 1 362 ? 68.054 15.350 -140.130 1.00 75.06 362 THR A CA 1
ATOM 2750 C C . THR A 1 362 ? 68.946 15.197 -138.896 1.00 75.06 362 THR A C 1
ATOM 2752 O O . THR A 1 362 ? 68.560 14.537 -137.936 1.00 75.06 362 THR A O 1
ATOM 2755 N N . ALA A 1 363 ? 70.090 15.886 -138.855 1.00 72.38 363 ALA A N 1
ATOM 2756 C CA . ALA A 1 363 ? 70.936 15.950 -137.663 1.00 72.38 363 ALA A CA 1
ATOM 2757 C C . ALA A 1 363 ? 70.246 16.676 -136.492 1.00 72.38 363 ALA A C 1
ATOM 2759 O O . ALA A 1 363 ? 70.385 16.276 -135.336 1.00 72.38 363 ALA A O 1
ATOM 2760 N N . THR A 1 364 ? 69.461 17.719 -136.783 1.00 75.25 364 THR A N 1
ATOM 2761 C CA . THR A 1 364 ? 68.681 18.440 -135.763 1.00 75.25 364 THR A CA 1
ATOM 2762 C C . THR A 1 364 ? 67.537 17.580 -135.225 1.00 75.25 364 THR A C 1
ATOM 2764 O O . THR A 1 364 ? 67.302 17.569 -134.021 1.00 75.25 364 THR A O 1
ATOM 2767 N N . ILE A 1 365 ? 66.870 16.808 -136.089 1.00 73.81 365 ILE A N 1
ATOM 2768 C CA . ILE A 1 365 ? 65.830 15.851 -135.692 1.00 73.81 365 ILE A CA 1
ATOM 2769 C C . ILE A 1 365 ? 66.423 14.744 -134.814 1.00 73.81 365 ILE A C 1
ATOM 2771 O O . ILE A 1 365 ? 65.900 14.517 -133.732 1.00 73.81 365 ILE A O 1
ATOM 2775 N N . ALA A 1 366 ? 67.556 14.141 -135.189 1.00 74.62 366 ALA A N 1
ATOM 2776 C CA . ALA A 1 366 ? 68.211 13.114 -134.369 1.00 74.62 366 ALA A CA 1
ATOM 2777 C C . ALA A 1 366 ? 68.623 13.641 -132.978 1.00 74.62 366 ALA A C 1
ATOM 2779 O O . ALA A 1 366 ? 68.515 12.938 -131.968 1.00 74.62 366 ALA A O 1
ATOM 2780 N N . LYS A 1 367 ? 69.050 14.909 -132.899 1.00 78.00 367 LYS A N 1
ATOM 2781 C CA . LYS A 1 367 ? 69.338 15.570 -131.621 1.00 78.00 367 LYS A CA 1
ATOM 2782 C C . LYS A 1 367 ? 68.067 15.789 -130.794 1.00 78.00 367 LYS A C 1
ATOM 2784 O O . LYS A 1 367 ? 68.056 15.455 -129.616 1.00 78.00 367 LYS A O 1
ATOM 2789 N N . LEU A 1 368 ? 66.989 16.276 -131.409 1.00 77.69 368 LEU A N 1
ATOM 2790 C CA . LEU A 1 368 ? 65.701 16.467 -130.734 1.00 77.69 368 LEU A CA 1
ATOM 2791 C C . LEU A 1 368 ? 65.061 15.144 -130.293 1.00 77.69 368 LEU A C 1
ATOM 2793 O O . LEU A 1 368 ? 64.413 15.107 -129.253 1.00 77.69 368 LEU A O 1
ATOM 2797 N N . GLU A 1 369 ? 65.253 14.054 -131.036 1.00 81.06 369 GLU A N 1
ATOM 2798 C CA . GLU A 1 369 ? 64.822 12.708 -130.637 1.00 81.06 369 GLU A CA 1
ATOM 2799 C C . GLU A 1 369 ? 65.593 12.208 -129.411 1.00 81.06 369 GLU A C 1
ATOM 2801 O O . GLU A 1 369 ? 64.998 11.613 -128.511 1.00 81.06 369 GLU A O 1
ATOM 2806 N N . THR A 1 370 ? 66.891 12.512 -129.335 1.00 78.75 370 THR A N 1
ATOM 2807 C CA . THR A 1 370 ? 67.721 12.214 -128.160 1.00 78.75 370 THR A CA 1
ATOM 2808 C C . THR A 1 370 ? 67.281 13.050 -126.953 1.00 78.75 370 THR A C 1
ATOM 2810 O O . THR A 1 370 ? 67.068 12.502 -125.872 1.00 78.75 370 THR A O 1
ATOM 2813 N N . ASP A 1 371 ? 67.050 14.352 -127.141 1.00 78.44 371 ASP A N 1
ATOM 2814 C CA . ASP A 1 371 ? 66.566 15.247 -126.082 1.00 78.44 371 ASP A CA 1
ATOM 2815 C C . ASP A 1 371 ? 65.154 14.845 -125.601 1.00 78.44 371 ASP A C 1
ATOM 2817 O O . ASP A 1 371 ? 64.867 14.882 -124.405 1.00 78.44 371 ASP A O 1
ATOM 2821 N N . LEU A 1 372 ? 64.273 14.388 -126.502 1.00 77.25 372 LEU A N 1
ATOM 2822 C CA . LEU A 1 372 ? 62.951 13.853 -126.152 1.00 77.25 372 LEU A CA 1
ATOM 2823 C C . LEU A 1 372 ? 63.026 12.520 -125.400 1.00 77.25 372 LEU A C 1
ATOM 2825 O O . LEU A 1 372 ? 62.183 12.272 -124.537 1.00 77.25 372 LEU A O 1
ATOM 2829 N N . ALA A 1 373 ? 63.997 11.659 -125.709 1.00 75.94 373 ALA A N 1
ATOM 2830 C CA . ALA A 1 373 ? 64.217 10.422 -124.963 1.00 75.94 373 ALA A CA 1
ATOM 2831 C C . ALA A 1 373 ? 64.659 10.718 -123.523 1.00 75.94 373 ALA A C 1
ATOM 2833 O O . ALA A 1 373 ? 64.090 10.153 -122.590 1.00 75.94 373 ALA A O 1
ATOM 2834 N N . ILE A 1 374 ? 65.578 11.673 -123.342 1.00 75.88 374 ILE A N 1
ATOM 2835 C CA . ILE A 1 374 ? 66.020 12.133 -122.017 1.00 75.88 374 ILE A CA 1
ATOM 2836 C C . ILE A 1 374 ? 64.852 12.764 -121.248 1.00 75.88 374 ILE A C 1
ATOM 2838 O O . ILE A 1 374 ? 64.592 12.381 -120.112 1.00 75.88 374 ILE A O 1
ATOM 2842 N N . MET A 1 375 ? 64.073 13.652 -121.876 1.00 72.56 375 MET A N 1
ATOM 2843 C CA . MET A 1 375 ? 62.912 14.262 -121.216 1.00 72.56 375 MET A CA 1
ATOM 2844 C C . MET A 1 375 ? 61.822 13.248 -120.850 1.00 72.56 375 MET A C 1
ATOM 2846 O O . MET A 1 375 ? 61.157 13.420 -119.833 1.00 72.56 375 MET A O 1
ATOM 2850 N N . ARG A 1 376 ? 61.622 12.184 -121.638 1.00 77.50 376 ARG A N 1
ATOM 2851 C CA . ARG A 1 376 ? 60.689 11.099 -121.281 1.00 77.50 376 ARG A CA 1
ATOM 2852 C C . ARG A 1 376 ? 61.187 10.280 -120.099 1.00 77.50 376 ARG A C 1
ATOM 2854 O O . ARG A 1 376 ? 60.378 9.880 -119.267 1.00 77.50 376 ARG A O 1
ATOM 2861 N N . GLU A 1 377 ? 62.488 10.036 -120.017 1.00 73.44 377 GLU A N 1
ATOM 2862 C CA . GLU A 1 377 ? 63.086 9.342 -118.880 1.00 73.44 377 GLU A CA 1
ATOM 2863 C C . GLU A 1 377 ? 63.014 10.194 -117.605 1.00 73.44 377 GLU A C 1
ATOM 2865 O O . GLU A 1 377 ? 62.614 9.696 -116.553 1.00 73.44 377 GLU A O 1
ATOM 2870 N N . ASP A 1 378 ? 63.295 11.494 -117.704 1.00 74.12 378 ASP A N 1
ATOM 2871 C CA . ASP A 1 378 ? 63.161 12.428 -116.585 1.00 74.12 378 ASP A CA 1
ATOM 2872 C C . ASP A 1 378 ? 61.694 12.608 -116.158 1.00 74.12 378 ASP A C 1
ATOM 2874 O O . ASP A 1 378 ? 61.410 12.658 -114.960 1.00 74.12 378 ASP A O 1
ATOM 2878 N N . LEU A 1 379 ? 60.745 12.617 -117.104 1.00 71.06 379 LEU A N 1
ATOM 2879 C CA . LEU A 1 379 ? 59.310 12.632 -116.802 1.00 71.06 379 LEU A CA 1
ATOM 2880 C C . LEU A 1 379 ? 58.864 11.328 -116.125 1.00 71.06 379 LEU A C 1
ATOM 2882 O O . LEU A 1 379 ? 58.134 11.383 -115.143 1.00 71.06 379 LEU A O 1
ATOM 2886 N N . SER A 1 380 ? 59.356 10.167 -116.567 1.00 69.69 380 SER A N 1
ATOM 2887 C CA . SER A 1 380 ? 59.058 8.875 -115.934 1.00 69.69 380 SER A CA 1
ATOM 2888 C C . SER A 1 380 ? 59.641 8.767 -114.515 1.00 69.69 380 SER A C 1
ATOM 2890 O O . SER A 1 380 ? 58.985 8.234 -113.613 1.00 69.69 380 SER A O 1
ATOM 2892 N N . ARG A 1 381 ? 60.832 9.336 -114.266 1.00 68.62 381 ARG A N 1
ATOM 2893 C CA . ARG A 1 381 ? 61.382 9.468 -112.903 1.00 68.62 381 ARG A CA 1
ATOM 2894 C C . ARG A 1 381 ? 60.568 10.446 -112.049 1.00 68.62 381 ARG A C 1
ATOM 2896 O O . ARG A 1 381 ? 60.336 10.164 -110.875 1.00 68.62 381 ARG A O 1
ATOM 2903 N N . ALA A 1 382 ? 60.095 11.556 -112.620 1.00 62.16 382 ALA A N 1
ATOM 2904 C CA . ALA A 1 382 ? 59.239 12.513 -111.918 1.00 62.16 382 ALA A CA 1
ATOM 2905 C C . ALA A 1 382 ? 57.853 11.928 -111.580 1.00 62.16 382 ALA A C 1
ATOM 2907 O O . ALA A 1 382 ? 57.346 12.146 -110.480 1.00 62.16 382 ALA A O 1
ATOM 2908 N N . GLU A 1 383 ? 57.264 11.137 -112.479 1.00 64.75 383 GLU A N 1
ATOM 2909 C CA . GLU A 1 383 ? 56.001 10.425 -112.247 1.00 64.75 383 GLU A CA 1
ATOM 2910 C C . GLU A 1 383 ? 56.152 9.339 -111.171 1.00 64.75 383 GLU A C 1
ATOM 2912 O O . GLU A 1 383 ? 55.297 9.229 -110.293 1.00 64.75 383 GLU A O 1
ATOM 2917 N N . SER A 1 384 ? 57.274 8.612 -111.153 1.00 61.22 384 SER A N 1
ATOM 2918 C CA . SER A 1 384 ? 57.568 7.621 -110.103 1.00 61.22 384 SER A CA 1
ATOM 2919 C C . SER A 1 384 ? 57.745 8.275 -108.721 1.00 61.22 384 SER A C 1
ATOM 2921 O O . SER A 1 384 ? 57.190 7.793 -107.736 1.00 61.22 384 SER A O 1
ATOM 2923 N N . GLY A 1 385 ? 58.420 9.429 -108.643 1.00 65.81 385 GLY A N 1
ATOM 2924 C CA . GLY A 1 385 ? 58.542 10.199 -107.396 1.00 65.81 385 GLY A CA 1
ATOM 2925 C C . GLY A 1 385 ? 57.228 10.845 -106.926 1.00 65.81 385 GLY A C 1
ATOM 2926 O O . GLY A 1 385 ? 57.020 11.039 -105.729 1.00 65.81 385 GLY A O 1
ATOM 2927 N N . SER A 1 386 ? 56.304 11.148 -107.846 1.00 59.47 386 SER A N 1
ATOM 2928 C CA . SER A 1 386 ? 54.969 11.662 -107.507 1.00 59.47 386 SER A CA 1
ATOM 2929 C C . SER A 1 386 ? 54.059 10.592 -106.890 1.00 59.47 386 SER A C 1
ATOM 2931 O O . SER A 1 386 ? 53.176 10.943 -106.105 1.00 59.47 386 SER A O 1
ATOM 2933 N N . ILE A 1 387 ? 54.257 9.312 -107.223 1.00 64.62 387 ILE A N 1
ATOM 2934 C CA . ILE A 1 387 ? 53.505 8.191 -106.638 1.00 64.62 387 ILE A CA 1
ATOM 2935 C C . ILE A 1 387 ? 53.986 7.923 -105.204 1.00 64.62 387 ILE A C 1
ATOM 2937 O O . ILE A 1 387 ? 53.162 7.887 -104.293 1.00 64.62 387 ILE A O 1
ATOM 2941 N N . GLU A 1 388 ? 55.301 7.891 -104.959 1.00 65.56 388 GLU A N 1
ATOM 2942 C CA . GLU A 1 388 ? 55.847 7.775 -103.593 1.00 65.56 388 GLU A CA 1
ATOM 2943 C C . GLU A 1 388 ? 55.435 8.957 -102.695 1.00 65.56 388 GLU A C 1
ATOM 2945 O O . GLU A 1 388 ? 55.117 8.775 -101.519 1.00 65.56 388 GLU A O 1
ATOM 2950 N N . ALA A 1 389 ? 55.362 10.177 -103.240 1.00 64.44 389 ALA A N 1
ATOM 2951 C CA . ALA A 1 389 ? 54.878 11.343 -102.497 1.00 64.44 389 ALA A CA 1
ATOM 2952 C C . ALA A 1 389 ? 53.368 11.280 -102.183 1.00 64.44 389 ALA A C 1
ATOM 2954 O O . ALA A 1 389 ? 52.927 11.838 -101.175 1.00 64.44 389 ALA A O 1
ATOM 2955 N N . SER A 1 390 ? 52.570 10.615 -103.026 1.00 67.62 390 SER A N 1
ATOM 2956 C CA . SER A 1 390 ? 51.142 10.369 -102.787 1.00 67.62 390 SER A CA 1
ATOM 2957 C C . SER A 1 390 ? 50.935 9.349 -101.666 1.00 67.62 390 SER A C 1
ATOM 2959 O O . SER A 1 390 ? 50.180 9.616 -100.733 1.00 67.62 390 SER A O 1
ATOM 2961 N N . GLU A 1 391 ? 51.660 8.229 -101.701 1.00 70.06 391 GLU A N 1
ATOM 2962 C CA . GLU A 1 391 ? 51.600 7.188 -100.663 1.00 70.06 391 GLU A CA 1
ATOM 2963 C C . GLU A 1 391 ? 52.077 7.711 -99.299 1.00 70.06 391 GLU A C 1
ATOM 2965 O O . GLU A 1 391 ? 51.487 7.410 -98.260 1.00 70.06 391 GLU A O 1
ATOM 2970 N N . GLN A 1 392 ? 53.103 8.569 -99.279 1.00 71.19 392 GLN A N 1
ATOM 2971 C CA . GLN A 1 392 ? 53.542 9.228 -98.047 1.00 71.19 392 GLN A CA 1
ATOM 2972 C C . GLN A 1 392 ? 52.485 10.186 -97.482 1.00 71.19 392 GLN A C 1
ATOM 2974 O O . GLN A 1 392 ? 52.323 10.252 -96.266 1.00 71.19 392 GLN A O 1
ATOM 2979 N N . ARG A 1 393 ? 51.739 10.909 -98.329 1.00 72.31 393 ARG A N 1
ATOM 2980 C CA . ARG A 1 393 ? 50.651 11.794 -97.874 1.00 72.31 393 ARG A CA 1
ATOM 2981 C C . ARG A 1 393 ? 49.469 11.017 -97.309 1.00 72.31 393 ARG A C 1
ATOM 2983 O O . ARG A 1 393 ? 48.922 11.432 -96.294 1.00 72.31 393 ARG A O 1
ATOM 2990 N N . GLU A 1 394 ? 49.107 9.900 -97.930 1.00 72.81 394 GLU A N 1
ATOM 2991 C CA . GLU A 1 394 ? 48.040 9.025 -97.436 1.00 72.81 394 GLU A CA 1
ATOM 2992 C C . GLU A 1 394 ? 48.418 8.416 -96.080 1.00 72.81 394 GLU A C 1
ATOM 2994 O O . GLU A 1 394 ? 47.648 8.492 -95.125 1.00 72.81 394 GLU A O 1
ATOM 2999 N N . LYS A 1 395 ? 49.670 7.965 -95.933 1.00 78.81 395 LYS A N 1
ATOM 3000 C CA . LYS A 1 395 ? 50.185 7.465 -94.654 1.00 78.81 395 LYS A CA 1
ATOM 3001 C C . LYS A 1 395 ? 50.272 8.541 -93.568 1.00 78.81 395 LYS A C 1
ATOM 3003 O O . LYS A 1 395 ? 50.035 8.246 -92.400 1.00 78.81 395 LYS A O 1
ATOM 3008 N N . ILE A 1 396 ? 50.597 9.786 -93.924 1.00 74.75 396 ILE A N 1
ATOM 3009 C CA . ILE A 1 396 ? 50.561 10.918 -92.983 1.00 74.75 396 ILE A CA 1
ATOM 3010 C C . ILE A 1 396 ? 49.121 11.198 -92.537 1.00 74.75 396 ILE A C 1
ATOM 3012 O O . ILE A 1 396 ? 48.898 11.353 -91.342 1.00 74.75 396 ILE A O 1
ATOM 3016 N N . ALA A 1 397 ? 48.146 11.185 -93.450 1.00 74.50 397 ALA A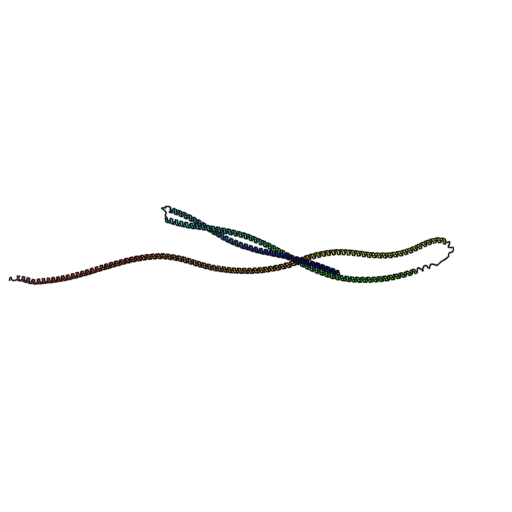 N 1
ATOM 3017 C CA . ALA A 1 397 ? 46.739 11.391 -93.108 1.00 74.50 397 ALA A CA 1
ATOM 3018 C C . ALA A 1 397 ? 46.182 10.273 -92.201 1.00 74.50 397 ALA A C 1
ATOM 3020 O O . ALA A 1 397 ? 45.464 10.555 -91.241 1.00 74.50 397 ALA A O 1
ATOM 3021 N N . GLU A 1 398 ? 46.556 9.012 -92.443 1.00 74.31 398 GLU A N 1
ATOM 3022 C CA . GLU A 1 398 ? 46.221 7.893 -91.549 1.00 74.31 398 GLU A CA 1
ATOM 3023 C C . GLU A 1 398 ? 46.845 8.060 -90.157 1.00 74.31 398 GLU A C 1
ATOM 3025 O O . GLU A 1 398 ? 46.178 7.844 -89.145 1.00 74.31 398 GLU A O 1
ATOM 3030 N N . LEU A 1 399 ? 48.111 8.486 -90.086 1.00 78.25 399 LEU A N 1
ATOM 3031 C CA . LEU A 1 399 ? 48.797 8.741 -88.817 1.00 78.25 399 LEU A CA 1
ATOM 3032 C C . LEU A 1 399 ? 48.211 9.945 -88.067 1.00 78.25 399 LEU A C 1
ATOM 3034 O O . LEU A 1 399 ? 48.147 9.919 -86.839 1.00 78.25 399 LEU A O 1
ATOM 3038 N N . GLU A 1 400 ? 47.763 10.982 -88.772 1.00 79.88 400 GLU A N 1
ATOM 3039 C CA . GLU A 1 400 ? 47.072 12.131 -88.181 1.00 79.88 400 GLU A CA 1
ATOM 3040 C C . GLU A 1 400 ? 45.707 11.728 -87.619 1.00 79.88 400 GLU A C 1
ATOM 3042 O O . GLU A 1 400 ? 45.405 12.059 -86.473 1.00 79.88 400 GLU A O 1
ATOM 3047 N N . SER A 1 401 ? 44.934 10.924 -88.356 1.00 75.50 401 SER A N 1
ATOM 3048 C CA . SER A 1 401 ? 43.660 10.383 -87.873 1.00 75.50 401 SER A CA 1
ATOM 3049 C C . SER A 1 401 ? 43.848 9.456 -86.664 1.00 75.50 401 SER A C 1
ATOM 3051 O O . SER A 1 401 ? 43.135 9.581 -85.667 1.00 75.50 401 SER A O 1
ATOM 3053 N N . ALA A 1 402 ? 44.860 8.581 -86.690 1.00 74.25 402 ALA A N 1
ATOM 3054 C CA . ALA A 1 402 ? 45.206 7.727 -85.554 1.00 74.25 402 ALA A CA 1
ATOM 3055 C C . ALA A 1 402 ? 45.673 8.542 -84.336 1.00 74.25 402 ALA A C 1
ATOM 3057 O O . ALA A 1 402 ? 45.334 8.214 -83.198 1.00 74.25 402 ALA A O 1
ATOM 3058 N N . ARG A 1 403 ? 46.415 9.633 -84.558 1.00 80.69 403 ARG A N 1
ATOM 3059 C CA . ARG A 1 403 ? 46.837 10.560 -83.502 1.00 80.69 403 ARG A CA 1
ATOM 3060 C C . ARG A 1 403 ? 45.650 11.300 -82.890 1.00 80.69 403 ARG A C 1
ATOM 3062 O O . ARG A 1 403 ? 45.615 11.450 -81.673 1.00 80.69 403 ARG A O 1
ATOM 3069 N N . GLU A 1 404 ? 44.698 11.765 -83.693 1.00 81.75 404 GLU A N 1
ATOM 3070 C CA . GLU A 1 404 ? 43.482 12.418 -83.191 1.00 81.75 404 GLU A CA 1
ATOM 3071 C C . GLU A 1 404 ? 42.602 11.448 -82.397 1.00 81.75 404 GLU A C 1
ATOM 3073 O O . GLU A 1 404 ? 42.139 11.800 -81.311 1.00 81.75 404 GLU A O 1
ATOM 3078 N N . ALA A 1 405 ? 42.450 10.208 -82.870 1.00 77.12 405 ALA A N 1
ATOM 3079 C CA . ALA A 1 405 ? 41.764 9.155 -82.125 1.00 77.12 405 ALA A CA 1
ATOM 3080 C C . ALA A 1 405 ? 42.455 8.877 -80.779 1.00 77.12 405 ALA A C 1
ATOM 3082 O O . ALA A 1 405 ? 41.803 8.884 -79.736 1.00 77.12 405 ALA A O 1
ATOM 3083 N N . ALA A 1 406 ? 43.785 8.744 -80.776 1.00 72.19 406 ALA A N 1
ATOM 3084 C CA . ALA A 1 406 ? 44.561 8.547 -79.555 1.00 72.19 406 ALA A CA 1
ATOM 3085 C C . ALA A 1 406 ? 44.465 9.743 -78.592 1.00 72.19 406 ALA A C 1
ATOM 3087 O O . ALA A 1 406 ? 44.356 9.551 -77.386 1.00 72.19 406 ALA A O 1
ATOM 3088 N N . LEU A 1 407 ? 44.467 10.982 -79.096 1.00 78.38 407 LEU A N 1
ATOM 3089 C CA . LEU A 1 407 ? 44.266 12.178 -78.271 1.00 78.38 407 LEU A CA 1
ATOM 3090 C C . LEU A 1 407 ? 42.861 12.217 -77.657 1.00 78.38 407 LEU A C 1
ATOM 3092 O O . LEU A 1 407 ? 42.721 12.578 -76.488 1.00 78.38 407 LEU A O 1
ATOM 3096 N N . SER A 1 408 ? 41.835 11.810 -78.408 1.00 76.75 408 SER A N 1
ATOM 3097 C CA . SER A 1 408 ? 40.473 11.685 -77.881 1.00 76.75 408 SER A CA 1
ATOM 3098 C C . SER A 1 408 ? 40.384 10.605 -76.804 1.00 76.75 408 SER A C 1
ATOM 3100 O O . SER A 1 408 ? 39.726 10.816 -75.785 1.00 76.75 408 SER A O 1
ATOM 3102 N N . ASP A 1 409 ? 41.057 9.469 -76.992 1.00 78.31 409 ASP A N 1
ATOM 3103 C CA . ASP A 1 409 ? 41.112 8.405 -75.991 1.00 78.31 409 ASP A CA 1
ATOM 3104 C C . ASP A 1 409 ? 41.877 8.839 -74.740 1.00 78.31 409 ASP A C 1
ATOM 3106 O O . ASP A 1 409 ? 41.428 8.563 -73.632 1.00 78.31 409 ASP A O 1
ATOM 3110 N N . VAL A 1 410 ? 42.977 9.582 -74.888 1.00 76.31 410 VAL A N 1
ATOM 3111 C CA . VAL A 1 410 ? 43.712 10.166 -73.757 1.00 76.31 410 VAL A CA 1
ATOM 3112 C C . VAL A 1 410 ? 42.841 11.160 -72.990 1.00 76.31 410 VAL A C 1
ATOM 3114 O O . VAL A 1 410 ? 42.822 11.111 -71.764 1.00 76.31 410 VAL A O 1
ATOM 3117 N N . SER A 1 411 ? 42.078 12.018 -73.676 1.00 77.31 411 SER A N 1
ATOM 3118 C CA . SER A 1 411 ? 41.134 12.928 -73.011 1.00 77.31 411 SER A CA 1
ATOM 3119 C C . SER A 1 411 ? 40.059 12.149 -72.251 1.00 77.31 411 SER A C 1
ATOM 3121 O O . SER A 1 411 ? 39.812 12.422 -71.081 1.00 77.31 411 SER A O 1
ATOM 3123 N N . ARG A 1 412 ? 39.473 11.121 -72.879 1.00 78.81 412 ARG A N 1
ATOM 3124 C CA . ARG A 1 412 ? 38.456 10.266 -72.253 1.00 78.81 412 ARG A CA 1
ATOM 3125 C C . ARG A 1 412 ? 39.005 9.520 -71.036 1.00 78.81 412 ARG A C 1
ATOM 3127 O O . ARG A 1 412 ? 38.333 9.449 -70.013 1.00 78.81 412 ARG A O 1
ATOM 3134 N N . LEU A 1 413 ? 40.218 8.980 -71.132 1.00 78.75 413 LEU A N 1
ATOM 3135 C CA . LEU A 1 413 ? 40.897 8.308 -70.024 1.00 78.75 413 LEU A CA 1
ATOM 3136 C C . LEU A 1 413 ? 41.259 9.288 -68.906 1.00 78.75 413 LEU A C 1
ATOM 3138 O O . LEU A 1 413 ? 41.138 8.931 -67.741 1.00 78.75 413 LEU A O 1
ATOM 3142 N N . SER A 1 414 ? 41.648 10.521 -69.238 1.00 79.12 414 SER A N 1
ATOM 3143 C CA . SER A 1 414 ? 41.899 11.580 -68.257 1.00 79.12 414 SER A CA 1
ATOM 3144 C C . SER A 1 414 ? 40.630 11.936 -67.480 1.00 79.12 414 SER A C 1
ATOM 3146 O O . SER A 1 414 ? 40.681 12.062 -66.258 1.00 79.12 414 SER A O 1
ATOM 3148 N N . ASP A 1 415 ? 39.484 12.037 -68.156 1.00 78.81 415 ASP A N 1
ATOM 3149 C CA . ASP A 1 415 ? 38.195 12.295 -67.505 1.00 78.81 415 ASP A CA 1
ATOM 3150 C C . ASP A 1 415 ? 37.754 11.108 -66.635 1.00 78.81 415 ASP A C 1
ATOM 3152 O O . ASP A 1 415 ? 37.280 11.287 -65.511 1.00 78.81 415 ASP A O 1
ATOM 3156 N N . GLN A 1 416 ? 37.957 9.876 -67.118 1.00 76.25 416 GLN A N 1
ATOM 3157 C CA . GLN A 1 416 ? 37.698 8.661 -66.342 1.00 76.25 416 GLN A CA 1
ATOM 3158 C C . GLN A 1 416 ? 38.601 8.567 -65.108 1.00 76.25 416 GLN A C 1
ATOM 3160 O O . GLN A 1 416 ? 38.120 8.201 -64.037 1.00 76.25 416 GLN A O 1
ATOM 3165 N N . LEU A 1 417 ? 39.878 8.932 -65.233 1.00 76.69 417 LEU A N 1
ATOM 3166 C CA . LEU A 1 417 ? 40.827 8.967 -64.125 1.00 76.69 417 LEU A CA 1
ATOM 3167 C C . LEU A 1 417 ? 40.428 10.029 -63.097 1.00 76.69 417 LEU A C 1
ATOM 3169 O O . LEU A 1 417 ? 40.347 9.715 -61.916 1.00 76.69 417 LEU A O 1
ATOM 3173 N N . ALA A 1 418 ? 40.086 11.244 -63.533 1.00 74.44 418 ALA A N 1
ATOM 3174 C CA . ALA A 1 418 ? 39.608 12.300 -62.641 1.00 74.44 418 ALA A CA 1
ATOM 3175 C C . ALA A 1 418 ? 38.319 11.890 -61.905 1.00 74.44 418 ALA A C 1
ATOM 3177 O O . ALA A 1 418 ? 38.173 12.128 -60.705 1.00 74.44 418 ALA A O 1
ATOM 3178 N N . SER A 1 419 ? 37.396 11.214 -62.599 1.00 75.31 419 SER A N 1
ATOM 3179 C CA . SER A 1 419 ? 36.181 10.672 -61.988 1.00 75.31 419 SER A CA 1
ATOM 3180 C C . SER A 1 419 ? 36.480 9.541 -60.997 1.00 75.31 419 SER A C 1
ATOM 3182 O O . SER A 1 419 ? 35.840 9.479 -59.946 1.00 75.31 419 SER A O 1
ATOM 3184 N N . ALA A 1 420 ? 37.442 8.665 -61.296 1.00 67.25 420 ALA A N 1
ATOM 3185 C CA . ALA A 1 420 ? 37.872 7.596 -60.398 1.00 67.25 420 ALA A CA 1
ATOM 3186 C C . ALA A 1 420 ? 38.594 8.146 -59.157 1.00 67.25 420 ALA A C 1
ATOM 3188 O O . ALA A 1 420 ? 38.333 7.691 -58.046 1.00 67.25 420 ALA A O 1
ATOM 3189 N N . GLU A 1 421 ? 39.441 9.165 -59.311 1.00 78.62 421 GLU A N 1
ATOM 3190 C CA . GLU A 1 421 ? 40.110 9.859 -58.206 1.00 78.62 421 GLU A CA 1
ATOM 3191 C C . GLU A 1 421 ? 39.116 10.586 -57.293 1.00 78.62 421 GLU A C 1
ATOM 3193 O O . GLU A 1 421 ? 39.273 10.568 -56.069 1.00 78.62 421 GLU A O 1
ATOM 3198 N N . ALA A 1 422 ? 38.068 11.192 -57.862 1.00 69.81 422 ALA A N 1
ATOM 3199 C CA . ALA A 1 422 ? 36.974 11.779 -57.093 1.00 69.81 422 ALA A CA 1
ATOM 3200 C C . ALA A 1 422 ? 36.180 10.706 -56.324 1.00 69.81 422 ALA A C 1
ATOM 3202 O O . ALA A 1 422 ? 35.891 10.889 -55.141 1.00 69.81 422 ALA A O 1
ATOM 3203 N N . GLY A 1 423 ? 35.898 9.561 -56.958 1.00 75.81 423 GLY A N 1
ATOM 3204 C CA . GLY A 1 423 ? 35.269 8.408 -56.306 1.00 75.81 423 GLY A CA 1
ATOM 3205 C C . GLY A 1 423 ? 36.114 7.838 -55.161 1.00 75.81 423 GLY A C 1
ATOM 3206 O O . GLY A 1 423 ? 35.591 7.586 -54.080 1.00 75.81 423 GLY A O 1
ATOM 3207 N N . LEU A 1 424 ? 37.430 7.723 -55.354 1.00 73.50 424 LEU A N 1
ATOM 3208 C CA . LEU A 1 424 ? 38.383 7.286 -54.328 1.00 73.50 424 LEU A CA 1
ATOM 3209 C C . LEU A 1 424 ? 38.504 8.279 -53.167 1.00 73.50 424 LEU A C 1
ATOM 3211 O O . LEU A 1 424 ? 38.625 7.854 -52.020 1.00 73.50 424 LEU A O 1
ATOM 3215 N N . ARG A 1 425 ? 38.471 9.594 -53.431 1.00 75.06 425 ARG A N 1
ATOM 3216 C CA . ARG A 1 425 ? 38.395 10.611 -52.367 1.00 75.06 425 ARG A CA 1
ATOM 3217 C C . ARG A 1 425 ? 37.118 10.457 -51.551 1.00 75.06 425 ARG A C 1
ATOM 3219 O O . ARG A 1 425 ? 37.200 10.391 -50.331 1.00 75.06 425 ARG A O 1
ATOM 3226 N N . SER A 1 426 ? 35.976 10.319 -52.221 1.00 73.19 426 SER A N 1
ATOM 3227 C CA . SER A 1 426 ? 34.688 10.122 -51.554 1.00 73.19 426 SER A CA 1
ATOM 3228 C C . SER A 1 426 ? 34.662 8.829 -50.730 1.00 73.19 426 SER A C 1
ATOM 3230 O O . SER A 1 426 ? 34.250 8.856 -49.574 1.00 73.19 426 SER A O 1
ATOM 3232 N N . GLN A 1 427 ? 35.185 7.719 -51.262 1.00 69.69 427 GLN A N 1
ATOM 3233 C CA . GLN A 1 427 ? 35.322 6.472 -50.504 1.00 69.69 427 GLN A CA 1
ATOM 3234 C C . GLN A 1 427 ? 36.273 6.608 -49.314 1.00 69.69 427 GLN A C 1
ATOM 3236 O O . GLN A 1 427 ? 35.991 6.045 -48.260 1.00 69.69 427 GLN A O 1
ATOM 3241 N N . ARG A 1 428 ? 37.380 7.351 -49.437 1.00 72.31 428 ARG A N 1
ATOM 3242 C CA . ARG A 1 428 ? 38.287 7.605 -48.306 1.00 72.31 428 ARG A CA 1
ATOM 3243 C C . ARG A 1 428 ? 37.618 8.412 -47.205 1.00 72.31 428 ARG A C 1
ATOM 3245 O O . ARG A 1 428 ? 37.719 8.007 -46.058 1.00 72.31 428 ARG A O 1
ATOM 3252 N N . GLU A 1 429 ? 36.898 9.477 -47.544 1.00 73.75 429 GLU A N 1
ATOM 3253 C CA . GLU A 1 429 ? 36.124 10.261 -46.570 1.00 73.75 429 GLU A CA 1
ATOM 3254 C C . GLU A 1 429 ? 35.052 9.400 -45.887 1.00 73.75 429 GLU A C 1
ATOM 3256 O O . GLU A 1 429 ? 34.850 9.470 -44.673 1.00 73.75 429 GLU A O 1
ATOM 3261 N N . GLN A 1 430 ? 34.399 8.523 -46.653 1.00 73.44 430 GLN A N 1
ATOM 3262 C CA . GLN A 1 430 ? 33.416 7.584 -46.123 1.00 73.44 430 GLN A CA 1
ATOM 3263 C C . GLN A 1 430 ? 34.067 6.522 -45.223 1.00 73.44 430 GLN A C 1
ATOM 3265 O O . GLN A 1 430 ? 33.506 6.172 -44.190 1.00 73.44 430 GLN A O 1
ATOM 3270 N N . THR A 1 431 ? 35.272 6.060 -45.561 1.00 69.12 431 THR A N 1
ATOM 3271 C CA . THR A 1 431 ? 36.057 5.116 -44.751 1.00 69.12 431 THR A CA 1
ATOM 3272 C C . THR A 1 431 ? 36.577 5.774 -43.476 1.00 69.12 431 THR A C 1
ATOM 3274 O O . THR A 1 431 ? 36.524 5.153 -42.423 1.00 69.12 431 THR A O 1
ATOM 3277 N N . GLU A 1 432 ? 37.019 7.034 -43.526 1.00 70.81 432 GLU A N 1
ATOM 3278 C CA . GLU A 1 432 ? 37.373 7.818 -42.334 1.00 70.81 432 GLU A CA 1
ATOM 3279 C C . GLU A 1 432 ? 36.156 7.988 -41.424 1.00 70.81 432 GLU A C 1
ATOM 3281 O O . GLU A 1 432 ? 36.240 7.712 -40.230 1.00 70.81 432 GLU A O 1
ATOM 3286 N N . THR A 1 433 ? 34.999 8.322 -41.998 1.00 69.56 433 THR A N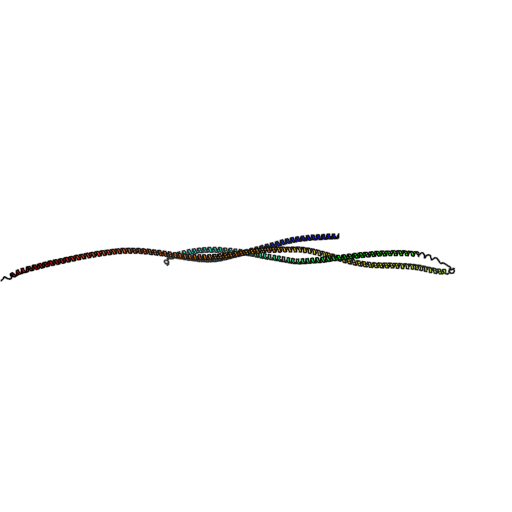 1
ATOM 3287 C CA . THR A 1 433 ? 33.736 8.440 -41.256 1.00 69.56 433 THR A CA 1
ATOM 3288 C C . THR A 1 433 ? 33.344 7.115 -40.599 1.00 69.56 433 THR A C 1
ATOM 3290 O O . THR A 1 433 ? 33.032 7.081 -39.410 1.00 69.56 433 THR A O 1
ATOM 3293 N N . LEU A 1 434 ? 33.395 6.009 -41.346 1.00 70.94 434 LEU A N 1
ATOM 3294 C CA . LEU A 1 434 ? 33.100 4.674 -40.828 1.00 70.94 434 LEU A CA 1
ATOM 3295 C C . LEU A 1 434 ? 34.132 4.230 -39.787 1.00 70.94 434 LEU A C 1
ATOM 3297 O O . LEU A 1 434 ? 33.758 3.644 -38.781 1.00 70.94 434 LEU A O 1
ATOM 3301 N N . SER A 1 435 ? 35.414 4.545 -39.965 1.00 69.25 435 SER A N 1
ATOM 3302 C CA . SER A 1 435 ? 36.463 4.219 -38.996 1.00 69.25 435 SER A CA 1
ATOM 3303 C C . SER A 1 435 ? 36.283 4.993 -37.688 1.00 69.25 435 SER A C 1
ATOM 3305 O O . SER A 1 435 ? 36.472 4.417 -36.617 1.00 69.25 435 SER A O 1
ATOM 3307 N N . SER A 1 436 ? 35.876 6.265 -37.749 1.00 65.31 436 SER A N 1
ATOM 3308 C CA . SER A 1 436 ? 35.496 7.042 -36.562 1.00 65.31 436 SER A CA 1
ATOM 3309 C C . SER A 1 436 ? 34.261 6.456 -35.877 1.00 65.31 436 SER A C 1
ATOM 3311 O O . SER A 1 436 ? 34.230 6.362 -34.653 1.00 65.31 436 SER A O 1
ATOM 3313 N N . GLN A 1 437 ? 33.273 5.990 -36.645 1.00 74.19 437 GLN A N 1
ATOM 3314 C CA . GLN A 1 437 ? 32.107 5.295 -36.094 1.00 74.19 437 GLN A CA 1
ATOM 3315 C C . GLN A 1 437 ? 32.487 3.955 -35.452 1.00 74.19 437 GLN A C 1
ATOM 3317 O O . GLN A 1 437 ? 32.020 3.657 -34.363 1.00 74.19 437 GLN A O 1
ATOM 3322 N N . ILE A 1 438 ? 33.373 3.164 -36.060 1.00 64.44 438 ILE A N 1
ATOM 3323 C CA . ILE A 1 438 ? 33.865 1.901 -35.487 1.00 64.44 438 ILE A CA 1
ATOM 3324 C C . ILE A 1 438 ? 34.624 2.146 -34.177 1.00 64.44 438 ILE A C 1
ATOM 3326 O O . ILE A 1 438 ? 34.499 1.351 -33.246 1.00 64.44 438 ILE A O 1
ATOM 3330 N N . ALA A 1 439 ? 35.408 3.224 -34.094 1.00 64.81 439 ALA A N 1
ATOM 3331 C CA . ALA A 1 439 ? 36.099 3.600 -32.864 1.00 64.81 439 ALA A CA 1
ATOM 3332 C C . ALA A 1 439 ? 35.099 3.923 -31.741 1.00 64.81 439 ALA A C 1
ATOM 3334 O O . ALA A 1 439 ? 35.190 3.316 -30.676 1.00 64.81 439 ALA A O 1
ATOM 3335 N N . LEU A 1 440 ? 34.092 4.755 -32.033 1.00 64.44 440 LEU A N 1
ATOM 3336 C CA . LEU A 1 440 ? 32.992 5.076 -31.114 1.00 64.44 440 LEU A CA 1
ATOM 3337 C C . LEU A 1 440 ? 32.230 3.824 -30.659 1.00 64.44 440 LEU A C 1
ATOM 3339 O O . LEU A 1 440 ? 31.986 3.628 -29.477 1.00 64.44 440 LEU A O 1
ATOM 3343 N N . LEU A 1 441 ? 31.914 2.920 -31.584 1.00 62.03 441 LEU A N 1
ATOM 3344 C CA . LEU A 1 441 ? 31.180 1.693 -31.270 1.00 62.03 441 LEU A CA 1
ATOM 3345 C C . LEU A 1 441 ? 31.989 0.712 -30.405 1.00 62.03 441 LEU A C 1
ATOM 3347 O O . LEU A 1 441 ? 31.437 0.022 -29.547 1.00 62.03 441 LEU A O 1
ATOM 3351 N N . ARG A 1 442 ? 33.310 0.619 -30.610 1.00 67.31 442 ARG A N 1
ATOM 3352 C CA . ARG A 1 442 ? 34.187 -0.200 -29.751 1.00 67.31 442 ARG A CA 1
ATOM 3353 C C . ARG A 1 442 ? 34.287 0.365 -28.341 1.00 67.31 442 ARG A C 1
ATOM 3355 O O . ARG A 1 442 ? 34.400 -0.407 -27.389 1.00 67.31 442 ARG A O 1
ATOM 3362 N N . GLU A 1 443 ? 34.264 1.682 -28.234 1.00 58.31 443 GLU A N 1
ATOM 3363 C CA . GLU A 1 443 ? 34.252 2.400 -26.970 1.00 58.31 443 GLU A CA 1
ATOM 3364 C C . GLU A 1 443 ? 32.945 2.135 -26.214 1.00 58.31 443 GLU A C 1
ATOM 3366 O O . GLU A 1 443 ? 32.996 1.566 -25.122 1.00 58.31 443 GLU A O 1
ATOM 3371 N N . GLU A 1 444 ? 31.795 2.328 -26.869 1.00 60.56 444 GLU A N 1
ATOM 3372 C CA . GLU A 1 444 ? 30.468 1.989 -26.332 1.00 60.56 444 GLU A CA 1
ATOM 3373 C C . GLU A 1 444 ? 30.377 0.518 -25.879 1.00 60.56 444 GLU A C 1
ATOM 3375 O O . GLU A 1 444 ? 29.813 0.204 -24.828 1.00 60.56 444 GLU A O 1
ATOM 3380 N N . LYS A 1 445 ? 30.974 -0.416 -26.634 1.00 57.50 445 LYS A N 1
ATOM 3381 C CA . LYS A 1 445 ? 31.012 -1.840 -26.267 1.00 57.50 445 LYS A CA 1
ATOM 3382 C C . LYS A 1 445 ? 31.791 -2.093 -24.976 1.00 57.50 445 LYS A C 1
ATOM 3384 O O . LYS A 1 445 ? 31.321 -2.839 -24.114 1.00 57.50 445 LYS A O 1
ATOM 3389 N N . ASN A 1 446 ? 33.004 -1.554 -24.865 1.00 63.28 446 ASN A N 1
ATOM 3390 C CA . ASN A 1 446 ? 33.848 -1.771 -23.688 1.00 63.28 446 ASN A CA 1
ATOM 3391 C C . ASN A 1 446 ? 33.223 -1.127 -22.444 1.00 63.28 446 ASN A C 1
ATOM 3393 O O . ASN A 1 446 ? 33.283 -1.688 -21.349 1.00 63.28 446 ASN A O 1
ATOM 3397 N N . GLU A 1 447 ? 32.565 0.009 -22.643 1.00 60.03 447 GLU A N 1
ATOM 3398 C CA . GLU A 1 447 ? 31.837 0.756 -21.632 1.00 60.03 447 GLU A CA 1
ATOM 3399 C C . GLU A 1 447 ? 30.611 -0.015 -21.122 1.00 60.03 447 GLU A C 1
ATOM 3401 O O . GLU A 1 447 ? 30.503 -0.287 -19.924 1.00 60.03 447 GLU A O 1
ATOM 3406 N N . ALA A 1 448 ? 29.766 -0.521 -22.024 1.00 58.69 448 ALA A N 1
ATOM 3407 C CA . ALA A 1 448 ? 28.637 -1.380 -21.666 1.00 58.69 448 ALA A CA 1
ATOM 3408 C C . ALA A 1 448 ? 29.083 -2.654 -20.924 1.00 58.69 448 ALA A C 1
ATOM 3410 O O . ALA A 1 448 ? 28.414 -3.120 -19.998 1.00 58.69 448 ALA A O 1
ATOM 3411 N N . GLN A 1 449 ? 30.235 -3.218 -21.295 1.00 62.12 449 GLN A N 1
ATOM 3412 C CA . GLN A 1 449 ? 30.783 -4.409 -20.648 1.00 62.12 449 GLN A CA 1
ATOM 3413 C C . GLN A 1 449 ? 31.327 -4.120 -19.235 1.00 62.12 449 GLN A C 1
ATOM 3415 O O . GLN A 1 449 ? 31.266 -4.996 -18.368 1.00 62.12 449 GLN A O 1
ATOM 3420 N N . SER A 1 450 ? 31.825 -2.905 -18.992 1.00 60.28 450 SER A N 1
ATOM 3421 C CA . SER A 1 450 ? 32.230 -2.426 -17.666 1.00 60.28 450 SER A CA 1
ATOM 3422 C C . SER A 1 450 ? 31.015 -2.183 -16.763 1.00 60.28 450 SER A C 1
ATOM 3424 O O . SER A 1 450 ? 30.970 -2.706 -15.649 1.00 60.28 450 SER A O 1
ATOM 3426 N N . ILE A 1 451 ? 29.981 -1.504 -17.278 1.00 64.75 451 ILE A N 1
ATOM 3427 C CA . ILE A 1 451 ? 28.719 -1.250 -16.559 1.00 64.75 451 ILE A CA 1
ATOM 3428 C C . ILE A 1 451 ? 28.045 -2.566 -16.169 1.00 64.75 451 ILE A C 1
ATOM 3430 O O . ILE A 1 451 ? 27.655 -2.744 -15.019 1.00 64.75 451 ILE A O 1
ATOM 3434 N N . ALA A 1 452 ? 27.963 -3.529 -17.092 1.00 60.53 452 ALA A N 1
ATOM 3435 C CA . ALA A 1 452 ? 27.359 -4.829 -16.808 1.00 60.53 452 ALA A CA 1
ATOM 3436 C C . ALA A 1 452 ? 28.104 -5.600 -15.702 1.00 60.53 452 ALA A C 1
ATOM 3438 O O . ALA A 1 452 ? 27.474 -6.307 -14.915 1.00 60.53 452 ALA A O 1
ATOM 3439 N N . ARG A 1 453 ? 29.437 -5.465 -15.613 1.00 68.94 453 ARG A N 1
ATOM 3440 C CA . ARG A 1 453 ? 30.222 -6.047 -14.510 1.00 68.94 453 ARG A CA 1
ATOM 3441 C C . ARG A 1 453 ? 29.962 -5.334 -13.189 1.00 68.94 453 ARG A C 1
ATOM 3443 O O . ARG A 1 453 ? 29.715 -6.015 -12.201 1.00 68.94 453 ARG A O 1
ATOM 3450 N N . ALA A 1 454 ? 29.956 -4.003 -13.184 1.00 64.50 454 ALA A N 1
ATOM 3451 C CA . ALA A 1 454 ? 29.673 -3.219 -11.985 1.00 64.50 454 ALA A CA 1
ATOM 3452 C C . ALA A 1 454 ? 28.257 -3.498 -11.451 1.00 64.50 454 ALA A C 1
ATOM 3454 O O . ALA A 1 454 ? 28.092 -3.779 -10.270 1.00 64.50 454 ALA A O 1
ATOM 3455 N N . GLN A 1 455 ? 27.249 -3.544 -12.328 1.00 64.81 455 GLN A N 1
ATOM 3456 C CA . GLN A 1 455 ? 25.877 -3.909 -11.962 1.00 64.81 455 GLN A CA 1
ATOM 3457 C C . GLN A 1 455 ? 25.790 -5.335 -11.405 1.00 64.81 455 GLN A C 1
ATOM 3459 O O . GLN A 1 455 ? 25.101 -5.562 -10.415 1.00 64.81 455 GLN A O 1
ATOM 3464 N N . ALA A 1 456 ? 26.506 -6.300 -11.994 1.00 58.91 456 ALA A N 1
ATOM 3465 C CA . ALA A 1 456 ? 26.558 -7.662 -11.465 1.00 58.91 456 ALA A CA 1
ATOM 3466 C C . ALA A 1 456 ? 27.203 -7.721 -10.067 1.00 58.91 456 ALA A C 1
ATOM 3468 O O . ALA A 1 456 ? 26.735 -8.473 -9.211 1.00 58.91 456 ALA A O 1
ATOM 3469 N N . GLU A 1 457 ? 28.236 -6.917 -9.809 1.00 69.00 457 GLU A N 1
ATOM 3470 C CA . GLU A 1 457 ? 28.848 -6.781 -8.481 1.00 69.00 457 GLU A CA 1
ATOM 3471 C C . GLU A 1 457 ? 27.883 -6.129 -7.477 1.00 69.00 457 GLU A C 1
ATOM 3473 O O . GLU A 1 457 ? 27.750 -6.627 -6.359 1.00 69.00 457 GLU A O 1
ATOM 3478 N N . THR A 1 458 ? 27.131 -5.098 -7.882 1.00 66.00 458 THR A N 1
ATOM 3479 C CA . THR A 1 458 ? 26.095 -4.465 -7.048 1.00 66.00 458 THR A CA 1
ATOM 3480 C C . THR A 1 458 ? 24.958 -5.428 -6.714 1.00 66.00 458 THR A C 1
ATOM 3482 O O . THR A 1 458 ? 24.602 -5.559 -5.546 1.00 66.00 458 THR A O 1
ATOM 3485 N N . PHE A 1 459 ? 24.430 -6.165 -7.697 1.00 63.88 459 PHE A N 1
ATOM 3486 C CA . PHE A 1 459 ? 23.400 -7.177 -7.444 1.00 63.88 459 PHE A CA 1
ATOM 3487 C C . PHE A 1 459 ? 23.915 -8.298 -6.539 1.00 63.88 459 PHE A C 1
ATOM 3489 O O . PHE A 1 459 ? 23.184 -8.778 -5.679 1.00 63.88 459 PHE A O 1
ATOM 3496 N N . THR A 1 460 ? 25.183 -8.693 -6.683 1.00 72.50 460 THR A N 1
ATOM 3497 C CA . THR A 1 460 ? 25.799 -9.685 -5.790 1.00 72.50 460 THR A CA 1
ATOM 3498 C C . THR A 1 460 ? 25.884 -9.159 -4.354 1.00 72.50 460 THR A C 1
ATOM 3500 O O . THR A 1 460 ? 25.574 -9.898 -3.423 1.00 72.50 460 THR A O 1
ATOM 3503 N N . ALA A 1 461 ? 26.240 -7.885 -4.158 1.00 61.94 461 ALA A N 1
ATOM 3504 C CA . ALA A 1 461 ? 26.264 -7.258 -2.836 1.00 61.94 461 ALA A CA 1
ATOM 3505 C C . ALA A 1 461 ? 24.859 -7.151 -2.214 1.00 61.94 461 ALA A C 1
ATOM 3507 O O . ALA A 1 461 ? 24.686 -7.512 -1.053 1.00 61.94 461 ALA A O 1
ATOM 3508 N N . GLN A 1 462 ? 23.853 -6.752 -2.999 1.00 66.94 462 GLN A N 1
ATOM 3509 C CA . GLN A 1 462 ? 22.454 -6.683 -2.556 1.00 66.94 462 GLN A CA 1
ATOM 3510 C C . GLN A 1 462 ? 21.894 -8.058 -2.173 1.00 66.94 462 GLN A C 1
ATOM 3512 O O . GLN A 1 462 ? 21.174 -8.175 -1.189 1.00 66.94 462 GLN A O 1
ATOM 3517 N N . ILE A 1 463 ? 22.239 -9.117 -2.915 1.00 64.94 463 ILE A N 1
ATOM 3518 C CA . ILE A 1 463 ? 21.839 -10.487 -2.564 1.00 64.94 463 ILE A CA 1
ATOM 3519 C C . ILE A 1 463 ? 22.426 -10.885 -1.206 1.00 64.94 463 ILE A C 1
ATOM 3521 O O . ILE A 1 463 ? 21.704 -11.434 -0.381 1.00 64.94 463 ILE A O 1
ATOM 3525 N N . VAL A 1 464 ? 23.701 -10.580 -0.949 1.00 70.62 464 VAL A N 1
ATOM 3526 C CA . VAL A 1 464 ? 24.341 -10.877 0.344 1.00 70.62 464 VAL A CA 1
ATOM 3527 C C . VAL A 1 464 ? 23.694 -10.083 1.484 1.00 70.62 464 VAL A C 1
ATOM 3529 O O . VAL A 1 464 ? 23.479 -10.632 2.560 1.00 70.62 464 VAL A O 1
ATOM 3532 N N . GLU A 1 465 ? 23.350 -8.815 1.260 1.00 67.75 465 GLU A N 1
ATOM 3533 C CA . GLU A 1 465 ? 22.658 -7.981 2.249 1.00 67.75 465 GLU A CA 1
ATOM 3534 C C . GLU A 1 465 ? 21.255 -8.519 2.567 1.00 67.75 465 GLU A C 1
ATOM 3536 O O . GLU A 1 465 ? 20.923 -8.717 3.734 1.00 67.75 465 GLU A O 1
ATOM 3541 N N . LEU A 1 466 ? 20.482 -8.889 1.541 1.00 70.62 466 LEU A N 1
ATOM 3542 C CA . LEU A 1 466 ? 19.174 -9.529 1.703 1.00 70.62 466 LEU A CA 1
ATOM 3543 C C . LEU A 1 466 ? 19.265 -10.899 2.392 1.00 70.62 466 LEU A C 1
ATOM 3545 O O . LEU A 1 466 ? 18.357 -11.282 3.128 1.00 70.62 466 LEU A O 1
ATOM 3549 N N . GLU A 1 467 ? 20.342 -11.658 2.177 1.00 74.38 467 GLU A N 1
ATOM 3550 C CA . GLU A 1 467 ? 20.584 -12.908 2.906 1.00 74.38 467 GLU A CA 1
ATOM 3551 C C . GLU A 1 467 ? 20.850 -12.658 4.394 1.00 74.38 467 GLU A C 1
ATOM 3553 O O . GLU A 1 467 ? 20.319 -13.394 5.227 1.00 74.38 467 GLU A O 1
ATOM 3558 N N . VAL A 1 468 ? 21.596 -11.602 4.735 1.00 76.44 468 VAL A N 1
ATOM 3559 C CA . VAL A 1 468 ? 21.826 -11.187 6.128 1.00 76.44 468 VAL A CA 1
ATOM 3560 C C . VAL A 1 468 ? 20.530 -10.699 6.781 1.00 76.44 468 VAL A C 1
ATOM 3562 O O . VAL A 1 468 ? 20.232 -11.110 7.902 1.00 76.44 468 VAL A O 1
ATOM 3565 N N . GLU A 1 469 ? 19.729 -9.882 6.093 1.00 73.69 469 GLU A N 1
ATOM 3566 C CA . GLU A 1 469 ? 18.423 -9.431 6.594 1.00 73.69 469 GLU A CA 1
ATOM 3567 C C . GLU A 1 469 ? 17.450 -10.595 6.788 1.00 73.69 469 GLU A C 1
ATOM 3569 O O . GLU A 1 469 ? 16.768 -10.670 7.810 1.00 73.69 469 GLU A O 1
ATOM 3574 N N . ARG A 1 470 ? 17.413 -11.546 5.847 1.00 75.12 470 ARG A N 1
ATOM 3575 C CA . ARG A 1 470 ? 16.621 -12.774 5.983 1.00 75.12 470 ARG A CA 1
ATOM 3576 C C . ARG A 1 470 ? 17.061 -13.573 7.205 1.00 75.12 470 ARG A C 1
ATOM 3578 O O . ARG A 1 470 ? 16.210 -14.022 7.968 1.00 75.12 470 ARG A O 1
ATOM 3585 N N . ASP A 1 471 ? 18.362 -13.774 7.390 1.00 79.81 471 ASP A N 1
ATOM 3586 C CA . ASP A 1 471 ? 18.880 -14.534 8.528 1.00 79.81 471 ASP A CA 1
ATOM 3587 C C . ASP A 1 471 ? 18.563 -13.825 9.854 1.00 79.81 471 ASP A C 1
ATOM 3589 O O . ASP A 1 471 ? 18.169 -14.481 10.820 1.00 79.81 471 ASP A O 1
ATOM 3593 N N . GLN A 1 472 ? 18.621 -12.490 9.882 1.00 75.69 472 GLN A N 1
ATOM 3594 C CA . GLN A 1 472 ? 18.191 -11.697 11.032 1.00 75.69 472 GLN A CA 1
ATOM 3595 C C . GLN A 1 472 ? 16.681 -11.823 11.285 1.00 75.69 472 GLN A C 1
ATOM 3597 O O . GLN A 1 472 ? 16.275 -12.049 12.422 1.00 75.69 472 GLN A O 1
ATOM 3602 N N . ALA A 1 473 ? 15.848 -11.780 10.244 1.00 65.06 473 ALA A N 1
ATOM 3603 C CA . ALA A 1 473 ? 14.405 -11.977 10.366 1.00 65.06 473 ALA A CA 1
ATOM 3604 C C . ALA A 1 473 ? 14.047 -13.384 10.878 1.00 65.06 473 ALA A C 1
ATOM 3606 O O . ALA A 1 473 ? 13.094 -13.545 11.638 1.00 65.06 473 ALA A O 1
ATOM 3607 N N . VAL A 1 474 ? 14.823 -14.411 10.511 1.00 77.00 474 VAL A N 1
ATOM 3608 C CA . VAL A 1 474 ? 14.672 -15.774 11.050 1.00 77.00 474 VAL A CA 1
ATOM 3609 C C . VAL A 1 474 ? 15.051 -15.826 12.533 1.00 77.00 474 VAL A C 1
ATOM 3611 O O . VAL A 1 474 ? 14.351 -16.468 13.320 1.00 77.00 474 VAL A O 1
ATOM 3614 N N . VAL A 1 475 ? 16.120 -15.136 12.943 1.00 78.31 475 VAL A N 1
ATOM 3615 C CA . VAL A 1 475 ? 16.497 -15.006 14.362 1.00 78.31 475 VAL A CA 1
ATOM 3616 C C . VAL A 1 475 ? 15.399 -14.294 15.155 1.00 78.31 475 VAL A C 1
ATOM 3618 O O . VAL A 1 475 ? 14.997 -14.788 16.210 1.00 78.31 475 VAL A O 1
ATOM 3621 N N . ASP A 1 476 ? 14.868 -13.189 14.634 1.00 73.25 476 ASP A N 1
ATOM 3622 C CA . ASP A 1 476 ? 13.798 -12.421 15.273 1.00 73.25 476 ASP A CA 1
ATOM 3623 C C . ASP A 1 476 ? 12.506 -13.246 15.375 1.00 73.25 476 ASP A C 1
ATOM 3625 O O . ASP A 1 476 ? 11.876 -13.283 16.433 1.00 73.25 476 ASP A O 1
ATOM 3629 N N . ALA A 1 477 ? 12.144 -13.986 14.321 1.00 67.75 477 ALA A N 1
ATOM 3630 C CA . ALA A 1 477 ? 11.009 -14.908 14.339 1.00 67.75 477 ALA A CA 1
ATOM 3631 C C . ALA A 1 477 ? 11.181 -16.005 15.402 1.00 67.75 477 ALA A C 1
ATOM 3633 O O . ALA A 1 477 ? 10.243 -16.291 16.144 1.00 67.75 477 ALA A O 1
ATOM 3634 N N . THR A 1 478 ? 12.391 -16.557 15.538 1.00 78.25 478 THR A N 1
ATOM 3635 C CA . THR A 1 478 ? 12.706 -17.563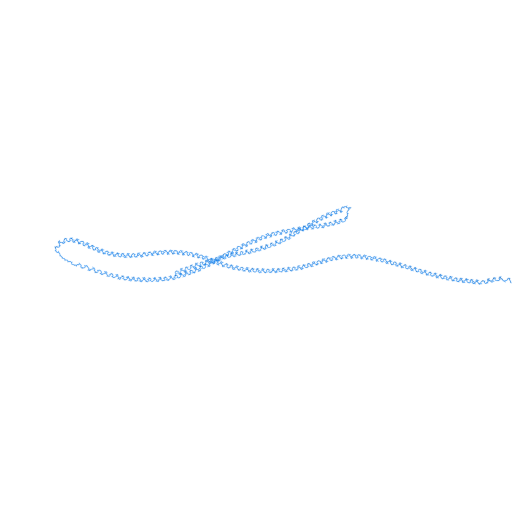 16.566 1.00 78.25 478 THR A CA 1
ATOM 3636 C C . THR A 1 478 ? 12.589 -16.972 17.978 1.00 78.25 478 THR A C 1
ATOM 3638 O O . THR A 1 478 ? 12.020 -17.605 18.865 1.00 78.25 478 THR A O 1
ATOM 3641 N N . GLN A 1 479 ? 13.051 -15.733 18.196 1.00 74.50 479 GLN A N 1
ATOM 3642 C CA . GLN A 1 479 ? 12.888 -15.037 19.482 1.00 74.50 479 GLN A CA 1
ATOM 3643 C C . GLN A 1 479 ? 11.425 -14.718 19.805 1.00 74.50 479 GLN A C 1
ATOM 3645 O O . GLN A 1 479 ? 11.021 -14.780 20.968 1.00 74.50 479 GLN A O 1
ATOM 3650 N N . ILE A 1 480 ? 10.621 -14.358 18.802 1.00 70.69 480 ILE A N 1
ATOM 3651 C CA . ILE A 1 480 ? 9.178 -14.155 18.976 1.00 70.69 480 ILE A CA 1
ATOM 3652 C C . ILE A 1 480 ? 8.511 -15.476 19.365 1.00 70.69 480 ILE A C 1
ATOM 3654 O O . ILE A 1 480 ? 7.667 -15.483 20.258 1.00 70.69 480 ILE A O 1
ATOM 3658 N N . GLU A 1 481 ? 8.910 -16.589 18.752 1.00 75.19 481 GLU A N 1
ATOM 3659 C CA . GLU A 1 481 ? 8.387 -17.919 19.062 1.00 75.19 481 GLU A CA 1
ATOM 3660 C C . GLU A 1 481 ? 8.774 -18.371 20.484 1.00 75.19 481 GLU A C 1
ATOM 3662 O O . GLU A 1 481 ? 7.919 -18.863 21.224 1.00 75.19 481 GLU A O 1
ATOM 3667 N N . GLU A 1 482 ? 10.009 -18.102 20.929 1.00 75.06 482 GLU A N 1
ATOM 3668 C CA . GLU A 1 482 ? 10.427 -18.295 22.327 1.00 75.06 482 GLU A CA 1
ATOM 3669 C C . GLU A 1 482 ? 9.600 -17.437 23.291 1.00 75.06 482 GLU A C 1
ATOM 3671 O O . GLU A 1 482 ? 9.041 -17.967 24.252 1.00 75.06 482 GLU A O 1
ATOM 3676 N N . ARG A 1 483 ? 9.432 -16.136 23.013 1.00 73.12 483 ARG A N 1
ATOM 3677 C CA . ARG A 1 483 ? 8.598 -15.237 23.833 1.00 73.12 483 ARG A CA 1
ATOM 3678 C C . ARG A 1 483 ? 7.138 -15.672 23.872 1.00 73.12 483 ARG A C 1
ATOM 3680 O O . ARG A 1 483 ? 6.494 -15.552 24.911 1.00 73.12 483 ARG A O 1
ATOM 3687 N N . TYR A 1 484 ? 6.610 -16.179 22.763 1.00 71.62 484 TYR A N 1
ATOM 3688 C CA . TYR A 1 484 ? 5.256 -16.714 22.694 1.00 71.62 484 TYR A CA 1
ATOM 3689 C C . TYR A 1 484 ? 5.128 -18.000 23.516 1.00 71.62 484 TYR A C 1
ATOM 3691 O O . TYR A 1 484 ? 4.164 -18.156 24.261 1.00 71.62 484 TYR A O 1
ATOM 3699 N N . SER A 1 485 ? 6.119 -18.892 23.452 1.00 73.06 485 SER A N 1
ATOM 3700 C CA . SER A 1 485 ? 6.177 -20.097 24.284 1.00 73.06 485 SER A CA 1
ATOM 3701 C C . SER A 1 485 ? 6.296 -19.758 25.777 1.00 73.06 485 SER A C 1
ATOM 3703 O O . SER A 1 485 ? 5.621 -20.371 26.605 1.00 73.06 485 SER A O 1
ATOM 3705 N N . GLU A 1 486 ? 7.103 -18.760 26.141 1.00 74.31 486 GLU A N 1
ATOM 3706 C CA . GLU A 1 486 ? 7.210 -18.246 27.512 1.00 74.31 486 GLU A CA 1
ATOM 3707 C C . GLU A 1 486 ? 5.897 -17.614 27.987 1.00 74.31 486 GLU A C 1
ATOM 3709 O O . GLU A 1 486 ? 5.449 -17.891 29.100 1.00 74.31 486 GLU A O 1
ATOM 3714 N N . ALA A 1 487 ? 5.242 -16.817 27.139 1.00 65.38 487 ALA A N 1
ATOM 3715 C CA . ALA A 1 487 ? 3.940 -16.229 27.429 1.00 65.38 487 ALA A CA 1
ATOM 3716 C C . ALA A 1 487 ? 2.856 -17.306 27.579 1.00 65.38 487 ALA A C 1
ATOM 3718 O O . ALA A 1 487 ? 2.074 -17.253 28.523 1.00 65.38 487 ALA A O 1
ATOM 3719 N N . ALA A 1 488 ? 2.840 -18.329 26.722 1.00 72.56 488 ALA A N 1
ATOM 3720 C CA . ALA A 1 488 ? 1.921 -19.460 26.823 1.00 72.56 488 ALA A CA 1
ATOM 3721 C C . ALA A 1 488 ? 2.156 -20.279 28.105 1.00 72.56 488 ALA A C 1
ATOM 3723 O O . ALA A 1 488 ? 1.202 -20.675 28.780 1.00 72.56 488 ALA A O 1
ATOM 3724 N N . ALA A 1 489 ? 3.418 -20.482 28.498 1.00 71.44 489 ALA A N 1
ATOM 3725 C CA . ALA A 1 489 ? 3.764 -21.109 29.771 1.00 71.44 489 ALA A CA 1
ATOM 3726 C C . ALA A 1 489 ? 3.342 -20.242 30.971 1.00 71.44 489 ALA A C 1
ATOM 3728 O O . ALA A 1 489 ? 2.830 -20.770 31.960 1.00 71.44 489 ALA A O 1
ATOM 3729 N N . ALA A 1 490 ? 3.498 -18.918 30.881 1.00 70.94 490 ALA A N 1
ATOM 3730 C CA . ALA A 1 490 ? 3.041 -17.975 31.897 1.00 70.94 490 ALA A CA 1
ATOM 3731 C C . ALA A 1 490 ? 1.511 -17.951 32.014 1.00 70.94 490 ALA A C 1
ATOM 3733 O O . ALA A 1 490 ? 0.999 -17.954 33.129 1.00 70.94 490 ALA A O 1
ATOM 3734 N N . VAL A 1 491 ? 0.783 -18.007 30.895 1.00 72.69 491 VAL A N 1
ATOM 3735 C CA . VAL A 1 491 ? -0.681 -18.140 30.874 1.00 72.69 491 VAL A CA 1
ATOM 3736 C C . VAL A 1 491 ? -1.100 -19.460 31.508 1.00 72.69 491 VAL A C 1
ATOM 3738 O O . VAL A 1 491 ? -1.914 -19.443 32.419 1.00 72.69 491 VAL A O 1
ATOM 3741 N N . THR A 1 492 ? -0.479 -20.584 31.143 1.00 77.56 492 THR A N 1
ATOM 3742 C CA . THR A 1 492 ? -0.771 -21.895 31.757 1.00 77.56 492 THR A CA 1
ATOM 3743 C C . THR A 1 492 ? -0.514 -21.874 33.270 1.00 77.56 492 THR A C 1
ATOM 3745 O O . THR A 1 492 ? -1.282 -22.426 34.064 1.00 77.56 492 THR A O 1
ATOM 3748 N N . LYS A 1 493 ? 0.564 -21.206 33.701 1.00 78.31 493 LYS A N 1
ATOM 3749 C CA . LYS A 1 493 ? 0.883 -21.011 35.119 1.00 78.31 493 LYS A CA 1
ATOM 3750 C C . LYS A 1 493 ? -0.168 -20.143 35.814 1.00 78.31 493 LYS A C 1
ATOM 3752 O O . LYS A 1 493 ? -0.646 -20.539 36.872 1.00 78.31 493 LYS A O 1
ATOM 3757 N N . LEU A 1 494 ? -0.559 -19.018 35.216 1.00 73.81 494 LEU A N 1
ATOM 3758 C CA . LEU A 1 494 ? -1.605 -18.135 35.733 1.00 73.81 494 LEU A CA 1
ATOM 3759 C C . LEU A 1 494 ? -2.966 -18.831 35.774 1.00 73.81 494 LEU A C 1
ATOM 3761 O O . LEU A 1 494 ? -3.680 -18.672 36.750 1.00 73.81 494 LEU A O 1
ATOM 3765 N N . GLU A 1 495 ? -3.318 -19.646 34.783 1.00 77.56 495 GLU A N 1
ATOM 3766 C CA . GLU A 1 495 ? -4.531 -20.469 34.787 1.00 77.56 495 GLU A CA 1
ATOM 3767 C C . GLU A 1 495 ? -4.504 -21.487 35.930 1.00 77.56 495 GLU A C 1
ATOM 3769 O O . GLU A 1 495 ? -5.499 -21.654 36.632 1.00 77.56 495 GLU A O 1
ATOM 3774 N N . THR A 1 496 ? -3.354 -22.119 36.173 1.00 76.38 496 THR A N 1
ATOM 3775 C CA . THR A 1 496 ? -3.171 -23.049 37.297 1.00 76.38 496 THR A CA 1
ATOM 3776 C C . THR A 1 496 ? -3.278 -22.325 38.644 1.00 76.38 496 THR A C 1
ATOM 3778 O O . THR A 1 496 ? -3.952 -22.806 39.555 1.00 76.38 496 THR A O 1
ATOM 3781 N N . GLU A 1 497 ? -2.666 -21.145 38.768 1.00 77.56 497 GLU A N 1
ATOM 3782 C CA . GLU A 1 497 ? -2.787 -20.276 39.944 1.00 77.56 497 GLU A CA 1
ATOM 3783 C C . GLU A 1 497 ? -4.231 -19.792 40.133 1.00 77.56 497 GLU A C 1
ATOM 3785 O O . GLU A 1 497 ? -4.728 -19.792 41.251 1.00 77.56 497 GLU A O 1
ATOM 3790 N N . LEU A 1 498 ? -4.957 -19.467 39.063 1.00 73.00 498 LEU A N 1
ATOM 3791 C CA . LEU A 1 498 ? -6.353 -19.027 39.110 1.00 73.00 498 LEU A CA 1
ATOM 3792 C C . LEU A 1 498 ? -7.291 -20.179 39.491 1.00 73.00 498 LEU A C 1
ATOM 3794 O O . LEU A 1 498 ? -8.242 -19.970 40.241 1.00 73.00 498 LEU A O 1
ATOM 3798 N N . VAL A 1 499 ? -7.002 -21.408 39.053 1.00 79.50 499 VAL A N 1
ATOM 3799 C CA . VAL A 1 499 ? -7.680 -22.622 39.534 1.00 79.50 499 VAL A CA 1
ATOM 3800 C C . VAL A 1 499 ? -7.404 -22.847 41.023 1.00 79.50 499 VAL A C 1
ATOM 3802 O O . VAL A 1 499 ? -8.344 -23.144 41.759 1.00 79.50 499 VAL A O 1
ATOM 3805 N N . SER A 1 500 ? -6.166 -22.645 41.488 1.00 72.81 500 SER A N 1
ATOM 3806 C CA . SER A 1 500 ? -5.822 -22.701 42.919 1.00 72.81 500 SER A CA 1
ATOM 3807 C C . SER A 1 500 ? -6.566 -21.632 43.716 1.00 72.81 500 SER A C 1
ATOM 3809 O O . SER A 1 500 ? -7.219 -21.955 44.697 1.00 72.81 500 SER A O 1
ATOM 3811 N N . VAL A 1 501 ? -6.551 -20.378 43.262 1.00 69.62 501 VAL A N 1
ATOM 3812 C CA . VAL A 1 501 ? -7.245 -19.260 43.915 1.00 69.62 501 VAL A CA 1
ATOM 3813 C C . VAL A 1 501 ? -8.757 -19.469 43.903 1.00 69.62 501 VAL A C 1
ATOM 3815 O O . VAL A 1 501 ? -9.416 -19.160 44.887 1.00 69.62 501 VAL A O 1
ATOM 3818 N N . ARG A 1 502 ? -9.334 -20.033 42.834 1.00 74.38 502 ARG A N 1
ATOM 3819 C CA . ARG A 1 502 ? -10.750 -20.431 42.815 1.00 74.38 502 ARG A CA 1
ATOM 3820 C C . ARG A 1 502 ? -11.034 -21.548 43.808 1.00 74.38 502 ARG A C 1
ATOM 3822 O O . ARG A 1 502 ? -12.064 -21.487 44.467 1.00 74.38 502 ARG A O 1
ATOM 3829 N N . ALA A 1 503 ? -10.161 -22.544 43.931 1.00 70.44 503 ALA A N 1
ATOM 3830 C CA . ALA A 1 503 ? -10.312 -23.600 44.927 1.00 70.44 503 ALA A CA 1
ATOM 3831 C C . ALA A 1 503 ? -10.219 -23.034 46.355 1.00 70.44 503 ALA A C 1
ATOM 3833 O O . ALA A 1 503 ? -11.088 -23.325 47.173 1.00 70.44 503 ALA A O 1
ATOM 3834 N N . ASP A 1 504 ? -9.252 -22.152 46.614 1.00 70.81 504 ASP A N 1
ATOM 3835 C CA . ASP A 1 504 ? -9.077 -21.456 47.890 1.00 70.81 504 ASP A CA 1
ATOM 3836 C C . ASP A 1 504 ? -10.270 -20.542 48.206 1.00 70.81 504 ASP A C 1
ATOM 3838 O O . ASP A 1 504 ? -10.753 -20.531 49.336 1.00 70.81 504 ASP A O 1
ATOM 3842 N N . LEU A 1 505 ? -10.803 -19.823 47.210 1.00 67.75 505 LEU A N 1
ATOM 3843 C CA . LEU A 1 505 ? -12.003 -18.994 47.341 1.00 67.75 505 LEU A CA 1
ATOM 3844 C C . LEU A 1 505 ? -13.238 -19.853 47.623 1.00 67.75 505 LEU A C 1
ATOM 3846 O O . LEU A 1 505 ? -13.976 -19.550 48.549 1.00 67.75 505 LEU A O 1
ATOM 3850 N N . THR A 1 506 ? -13.422 -20.962 46.903 1.00 71.00 506 THR A N 1
ATOM 3851 C CA . THR A 1 506 ? -14.530 -21.903 47.141 1.00 71.00 506 THR A CA 1
ATOM 3852 C C . THR A 1 506 ? -14.423 -22.528 48.538 1.00 71.00 506 THR A C 1
ATOM 3854 O O . THR A 1 506 ? -15.426 -22.741 49.216 1.00 71.00 506 THR A O 1
ATOM 3857 N N . GLN A 1 507 ? -13.202 -22.791 49.013 1.00 68.44 507 GLN A N 1
ATOM 3858 C CA . GLN A 1 507 ? -12.938 -23.307 50.354 1.00 68.44 507 GLN A CA 1
ATOM 3859 C C . GLN A 1 507 ? -13.139 -22.238 51.443 1.00 68.44 507 GLN A C 1
ATOM 3861 O O . GLN A 1 507 ? -13.647 -22.552 52.520 1.00 68.44 507 GLN A O 1
ATOM 3866 N N . ALA A 1 508 ? -12.813 -20.974 51.167 1.00 59.91 508 ALA A N 1
ATOM 3867 C CA . ALA A 1 508 ? -13.102 -19.839 52.040 1.00 59.91 508 ALA A CA 1
ATOM 3868 C C . ALA A 1 508 ? -14.606 -19.520 52.093 1.00 59.91 508 ALA A C 1
ATOM 3870 O O . ALA A 1 508 ? -15.132 -19.222 53.163 1.00 59.91 508 ALA A O 1
ATOM 3871 N N . GLU A 1 509 ? -15.318 -19.646 50.973 1.00 63.56 509 GLU A N 1
ATOM 3872 C CA . GLU A 1 509 ? -16.776 -19.536 50.891 1.00 63.56 509 GLU A CA 1
ATOM 3873 C C . GLU A 1 509 ? -17.460 -20.687 51.638 1.00 63.56 509 GLU A C 1
ATOM 3875 O O . GLU A 1 509 ? -18.381 -20.441 52.414 1.00 63.56 509 GLU A O 1
ATOM 3880 N N . ALA A 1 510 ? -16.961 -21.922 51.523 1.00 60.81 510 ALA A N 1
ATOM 3881 C CA . ALA A 1 510 ? -17.422 -23.045 52.342 1.00 60.81 510 ALA A CA 1
ATOM 3882 C C . ALA A 1 510 ? -17.159 -22.812 53.845 1.00 60.81 510 ALA A C 1
ATOM 3884 O O . ALA A 1 510 ? -18.037 -23.055 54.670 1.00 60.81 510 ALA A O 1
ATOM 3885 N N . GLY A 1 511 ? -15.997 -22.252 54.205 1.00 61.88 511 GLY A N 1
ATOM 3886 C CA . GLY A 1 511 ? -15.692 -21.824 55.575 1.00 61.88 511 GLY A CA 1
ATOM 3887 C C . GLY A 1 511 ? -16.577 -20.671 56.072 1.00 61.88 511 GLY A C 1
ATOM 3888 O O . GLY A 1 511 ? -16.900 -20.606 57.256 1.00 61.88 511 GLY A O 1
ATOM 3889 N N . SER A 1 512 ? -17.019 -19.785 55.175 1.00 55.81 512 SER A N 1
ATOM 3890 C CA . SER A 1 512 ? -17.976 -18.705 55.453 1.00 55.81 512 SER A CA 1
ATOM 3891 C C . SER A 1 512 ? -19.396 -19.240 55.675 1.00 55.81 512 SER A C 1
ATOM 3893 O O . SER A 1 512 ? -20.094 -18.778 56.578 1.00 55.81 512 SER A O 1
ATOM 3895 N N . VAL A 1 513 ? -19.804 -20.275 54.932 1.00 60.41 513 VAL A N 1
ATOM 3896 C CA . VAL A 1 513 ? -21.064 -21.004 55.159 1.00 60.41 513 VAL A CA 1
ATOM 3897 C C . VAL A 1 513 ? -21.035 -21.742 56.500 1.00 60.41 513 VAL A C 1
ATOM 3899 O O . VAL A 1 513 ? -22.003 -21.653 57.256 1.00 60.41 513 VAL A O 1
ATOM 3902 N N . ASP A 1 514 ? -19.915 -22.370 56.864 1.00 61.31 514 ASP A N 1
ATOM 3903 C CA . ASP A 1 514 ? -19.727 -22.961 58.196 1.00 61.31 514 ASP A CA 1
ATOM 3904 C C . ASP A 1 514 ? -19.708 -21.895 59.307 1.00 61.31 514 ASP A C 1
ATOM 3906 O O . ASP A 1 514 ? -20.267 -22.112 60.383 1.00 61.31 514 ASP A O 1
ATOM 3910 N N . ALA A 1 515 ? -19.150 -20.706 59.057 1.00 56.44 515 ALA A N 1
ATOM 3911 C CA . ALA A 1 515 ? -19.184 -19.583 59.995 1.00 56.44 515 ALA A CA 1
ATOM 3912 C C . ALA A 1 515 ? -20.595 -18.977 60.145 1.00 56.44 515 ALA A C 1
ATOM 3914 O O . ALA A 1 515 ? -20.985 -18.586 61.249 1.00 56.44 515 ALA A O 1
ATOM 3915 N N . MET A 1 516 ? -21.391 -18.934 59.072 1.00 66.06 516 MET A N 1
ATOM 3916 C CA . MET A 1 516 ? -22.812 -18.569 59.119 1.00 66.06 516 MET A CA 1
ATOM 3917 C C . MET A 1 516 ? -23.639 -19.622 59.862 1.00 66.06 516 MET A C 1
ATOM 3919 O O . MET A 1 516 ? -24.465 -19.253 60.697 1.00 66.06 516 MET A O 1
ATOM 3923 N N . ALA A 1 517 ? -23.384 -20.913 59.635 1.00 66.62 517 ALA A N 1
ATOM 3924 C CA . ALA A 1 517 ? -24.028 -22.004 60.363 1.00 66.62 517 ALA A CA 1
ATOM 3925 C C . ALA A 1 517 ? -23.657 -21.985 61.856 1.00 66.62 517 ALA A C 1
ATOM 3927 O O . ALA A 1 517 ? -24.516 -22.184 62.715 1.00 66.62 517 ALA A O 1
ATOM 3928 N N . GLN A 1 518 ? -22.401 -21.673 62.190 1.00 68.12 518 GLN A N 1
ATOM 3929 C CA . GLN A 1 518 ? -21.967 -21.466 63.572 1.00 68.12 518 GLN A CA 1
ATOM 3930 C C . GLN A 1 518 ? -22.604 -20.224 64.197 1.00 68.12 518 GLN A C 1
ATOM 3932 O O . GLN A 1 518 ? -23.032 -20.300 65.343 1.00 68.12 518 GLN A O 1
ATOM 3937 N N . ARG A 1 519 ? -22.743 -19.109 63.467 1.00 70.75 519 ARG A N 1
ATOM 3938 C CA . ARG A 1 519 ? -23.464 -17.921 63.956 1.00 70.75 519 ARG A CA 1
ATOM 3939 C C . ARG A 1 519 ? -24.939 -18.201 64.208 1.00 70.75 519 ARG A C 1
ATOM 3941 O O . ARG A 1 519 ? -25.416 -17.873 65.283 1.00 70.75 519 ARG A O 1
ATOM 3948 N N . GLN A 1 520 ? -25.637 -18.856 63.282 1.00 71.94 520 GLN A N 1
ATOM 3949 C CA . GLN A 1 520 ? -27.034 -19.260 63.484 1.00 71.94 520 GLN A CA 1
ATOM 3950 C C . GLN A 1 520 ? -27.178 -20.216 64.670 1.00 71.94 520 GLN A C 1
ATOM 3952 O O . GLN A 1 520 ? -28.137 -20.119 65.429 1.00 71.94 520 GLN A O 1
ATOM 3957 N N . ARG A 1 521 ? -26.202 -21.106 64.873 1.00 74.50 521 ARG A N 1
ATOM 3958 C CA . ARG A 1 521 ? -26.177 -21.997 66.031 1.00 74.50 521 ARG A CA 1
ATOM 3959 C C . ARG A 1 521 ? -25.874 -21.268 67.335 1.00 74.50 521 ARG A C 1
ATOM 3961 O O . ARG A 1 521 ? -26.451 -21.629 68.348 1.00 74.50 521 ARG A O 1
ATOM 3968 N N . ILE A 1 522 ? -25.013 -20.253 67.323 1.00 72.94 522 ILE A N 1
ATOM 3969 C CA . ILE A 1 522 ? -24.770 -19.386 68.483 1.00 72.94 522 ILE A CA 1
ATOM 3970 C C . ILE A 1 522 ? -26.042 -18.612 68.821 1.00 72.94 522 ILE A C 1
ATOM 3972 O O . ILE A 1 522 ? -26.453 -18.661 69.969 1.00 72.94 522 ILE A O 1
ATOM 3976 N N . THR A 1 523 ? -26.715 -18.006 67.841 1.00 76.69 523 THR A N 1
ATOM 3977 C CA . THR A 1 523 ? -27.991 -17.310 68.064 1.00 76.69 523 THR A CA 1
ATOM 3978 C C . THR A 1 523 ? -29.062 -18.257 68.611 1.00 76.69 523 THR A C 1
ATOM 3980 O O . THR A 1 523 ? -29.704 -17.939 69.602 1.00 76.69 523 THR A O 1
ATOM 3983 N N . ALA A 1 524 ? -29.190 -19.470 68.061 1.00 74.81 524 ALA A N 1
ATOM 3984 C CA . ALA A 1 524 ? -30.112 -20.474 68.596 1.00 74.81 524 ALA A CA 1
ATOM 3985 C C . ALA A 1 524 ? -29.755 -20.904 70.033 1.00 74.81 524 ALA A C 1
ATOM 3987 O O . ALA A 1 524 ? -30.638 -21.068 70.868 1.00 74.81 524 ALA A O 1
ATOM 3988 N N . LEU A 1 525 ? -28.464 -21.058 70.346 1.00 79.12 525 LEU A N 1
ATOM 3989 C CA . LEU A 1 525 ? -27.998 -21.368 71.702 1.00 79.12 525 LEU A CA 1
ATOM 3990 C C . LEU A 1 525 ? -28.189 -20.191 72.670 1.00 79.12 525 LEU A C 1
ATOM 3992 O O . LEU A 1 525 ? -28.390 -20.412 73.862 1.00 79.12 525 LEU A O 1
ATOM 3996 N N . GLU A 1 526 ? -28.120 -18.952 72.188 1.00 81.50 526 GLU A N 1
ATOM 3997 C CA . GLU A 1 526 ? -28.426 -17.748 72.963 1.00 81.50 526 GLU A CA 1
ATOM 3998 C C . GLU A 1 526 ? -29.921 -17.673 73.287 1.00 81.50 526 GLU A C 1
ATOM 4000 O O . GLU A 1 526 ? -30.263 -17.467 74.450 1.00 81.50 526 GLU A O 1
ATOM 4005 N N . ASP A 1 527 ? -30.795 -17.964 72.322 1.00 78.31 527 ASP A N 1
ATOM 4006 C CA . ASP A 1 527 ? -32.245 -18.049 72.535 1.00 78.31 527 ASP A CA 1
ATOM 4007 C C . ASP A 1 527 ? -32.618 -19.191 73.504 1.00 78.31 527 ASP A C 1
ATOM 4009 O O . ASP A 1 527 ? -33.450 -19.021 74.403 1.00 78.31 527 ASP A O 1
ATOM 4013 N N . GLU A 1 528 ? -31.974 -20.359 73.376 1.00 79.31 528 GLU A N 1
ATOM 4014 C CA . GLU A 1 528 ? -32.131 -21.484 74.309 1.00 79.31 528 GLU A CA 1
ATOM 4015 C C . GLU A 1 528 ? -31.648 -21.120 75.720 1.00 79.31 528 GLU A C 1
ATOM 4017 O O . GLU A 1 528 ? -32.324 -21.428 76.706 1.00 79.31 528 GLU A O 1
ATOM 4022 N N . ARG A 1 529 ? -30.502 -20.436 75.835 1.00 81.56 529 ARG A N 1
ATOM 4023 C CA . ARG A 1 529 ? -29.970 -19.944 77.113 1.00 81.56 529 ARG A CA 1
ATOM 4024 C C . ARG A 1 529 ? -30.927 -18.949 77.756 1.00 81.56 529 ARG A C 1
ATOM 4026 O O . ARG A 1 529 ? -31.170 -19.050 78.956 1.00 81.56 529 ARG A O 1
ATOM 4033 N N . ASP A 1 530 ? -31.457 -18.002 76.993 1.00 82.62 530 ASP A N 1
ATOM 4034 C CA . ASP A 1 530 ? -32.345 -16.962 77.510 1.00 82.62 530 ASP A CA 1
ATOM 4035 C C . ASP A 1 530 ? -33.688 -17.563 77.945 1.00 82.62 530 ASP A C 1
ATOM 4037 O O . ASP A 1 530 ? -34.186 -17.254 79.030 1.00 82.62 530 ASP A O 1
ATOM 4041 N N . THR A 1 531 ? -34.203 -18.537 77.191 1.00 81.44 531 THR A N 1
ATOM 4042 C CA . THR A 1 531 ? -35.362 -19.348 77.592 1.00 81.44 531 THR A CA 1
ATOM 4043 C C . THR A 1 531 ? -35.082 -20.130 78.881 1.00 81.44 531 THR A C 1
ATOM 4045 O O . THR A 1 531 ? -35.896 -20.123 79.806 1.00 81.44 531 THR A O 1
ATOM 4048 N N . ALA A 1 532 ? -33.911 -20.764 78.992 1.00 73.75 532 ALA A N 1
ATOM 4049 C CA . ALA A 1 532 ? -33.502 -21.486 80.195 1.00 73.75 532 ALA A CA 1
ATOM 4050 C C . ALA A 1 532 ? -33.296 -20.556 81.403 1.00 73.75 532 ALA A C 1
ATOM 4052 O O . ALA A 1 532 ? -33.571 -20.955 82.531 1.00 73.75 532 ALA A O 1
ATOM 4053 N N . LEU A 1 533 ? -32.851 -19.315 81.193 1.00 79.88 533 LEU A N 1
ATOM 4054 C CA . LEU A 1 533 ? -32.723 -18.282 82.227 1.00 79.88 533 LEU A CA 1
ATOM 4055 C C . LEU A 1 533 ? -34.087 -17.818 82.743 1.00 79.88 533 LEU A C 1
ATOM 4057 O O . LEU A 1 533 ? -34.269 -17.676 83.955 1.00 79.88 533 LEU A O 1
ATOM 4061 N N . VAL A 1 534 ? -35.053 -17.617 81.844 1.00 81.88 534 VAL A N 1
ATOM 4062 C CA . VAL A 1 534 ? -36.446 -17.326 82.212 1.00 81.88 534 VAL A CA 1
ATOM 4063 C C . VAL A 1 534 ? -37.024 -18.484 83.023 1.00 81.88 534 VAL A C 1
ATOM 4065 O O . VAL A 1 534 ? -37.593 -18.262 84.093 1.00 81.88 534 VAL A O 1
ATOM 4068 N N . GLU A 1 535 ? -36.803 -19.719 82.579 1.00 80.81 535 GLU A N 1
ATOM 4069 C CA . GLU A 1 535 ? -37.274 -20.916 83.274 1.00 80.81 535 GLU A CA 1
ATOM 4070 C C . GLU A 1 535 ? -36.581 -21.112 84.631 1.00 80.81 535 GLU A C 1
ATOM 4072 O O . GLU A 1 535 ? -37.235 -21.429 85.621 1.00 80.81 535 GLU A O 1
ATOM 4077 N N . ALA A 1 536 ? -35.279 -20.841 84.733 1.00 72.69 536 ALA A N 1
ATOM 4078 C CA . ALA A 1 536 ? -34.547 -20.859 85.997 1.00 72.69 536 ALA A CA 1
ATOM 4079 C C . ALA A 1 536 ? -35.050 -19.777 86.962 1.00 72.69 536 ALA A C 1
ATOM 4081 O O . ALA A 1 536 ? -35.170 -20.029 88.158 1.00 72.69 536 ALA A O 1
ATOM 4082 N N . THR A 1 537 ? -35.402 -18.594 86.453 1.00 81.25 537 THR A N 1
ATOM 4083 C CA . THR A 1 537 ? -36.008 -17.514 87.247 1.00 81.25 537 THR A CA 1
ATOM 4084 C C . THR A 1 537 ? -37.406 -17.912 87.732 1.00 81.25 537 THR A C 1
ATOM 4086 O O . THR A 1 537 ? -37.747 -17.685 88.898 1.00 81.25 537 THR A O 1
ATOM 4089 N N . ARG A 1 538 ? -38.201 -18.573 86.879 1.00 84.56 538 ARG A N 1
ATOM 4090 C CA . ARG A 1 538 ? -39.508 -19.141 87.241 1.00 84.56 538 ARG A CA 1
ATOM 4091 C C . ARG A 1 538 ? -39.354 -20.207 88.325 1.00 84.56 538 ARG A C 1
ATOM 4093 O O . ARG A 1 538 ? -39.990 -20.095 89.367 1.00 84.56 538 ARG A O 1
ATOM 4100 N N . LEU A 1 539 ? -38.460 -21.176 88.129 1.00 79.50 539 LEU A N 1
ATOM 4101 C CA . LEU A 1 539 ? -38.172 -22.244 89.090 1.00 79.50 539 LEU A CA 1
ATOM 4102 C C . LEU A 1 539 ? -37.620 -21.704 90.414 1.00 79.50 539 LEU A C 1
ATOM 4104 O O . LEU A 1 539 ? -38.013 -22.187 91.468 1.00 79.50 539 LEU A O 1
ATOM 4108 N N . ALA A 1 540 ? -36.763 -20.681 90.394 1.00 77.00 540 ALA A N 1
ATOM 4109 C CA . ALA A 1 540 ? -36.306 -20.003 91.606 1.00 77.00 540 ALA A CA 1
ATOM 4110 C C . ALA A 1 540 ? -37.466 -19.319 92.349 1.00 77.00 540 ALA A C 1
ATOM 4112 O O . ALA A 1 540 ? -37.539 -19.376 93.575 1.00 77.00 540 ALA A O 1
ATOM 4113 N N . SER A 1 541 ? -38.408 -18.717 91.619 1.00 78.94 541 SER A N 1
ATOM 4114 C CA . SER A 1 541 ? -39.616 -18.126 92.208 1.00 78.94 541 SER A CA 1
ATOM 4115 C C . SER A 1 541 ? -40.533 -19.197 92.809 1.00 78.94 541 SER A C 1
ATOM 4117 O O . SER A 1 541 ? -41.049 -19.017 93.911 1.00 78.94 541 SER A O 1
ATOM 4119 N N . GLU A 1 542 ? -40.693 -20.337 92.131 1.00 78.25 542 GLU A N 1
ATOM 4120 C CA . GLU A 1 542 ? -41.447 -21.489 92.639 1.00 78.25 542 GLU A CA 1
ATOM 4121 C C . GLU A 1 542 ? -40.782 -22.120 93.861 1.00 78.25 542 GLU A C 1
ATOM 4123 O O . GLU A 1 542 ? -41.473 -22.465 94.818 1.00 78.25 542 GLU A O 1
ATOM 4128 N N . LEU A 1 543 ? -39.451 -22.218 93.869 1.00 77.81 543 LEU A N 1
ATOM 4129 C CA . LEU A 1 543 ? -38.683 -22.705 95.008 1.00 77.81 543 LEU A CA 1
ATOM 4130 C C . LEU A 1 543 ? -38.839 -21.768 96.209 1.00 77.81 543 LEU A C 1
ATOM 4132 O O . LEU A 1 543 ? -39.176 -22.239 97.287 1.00 77.81 543 LEU A O 1
ATOM 4136 N N . ASN A 1 544 ? -38.704 -20.453 96.019 1.00 78.75 544 ASN A N 1
ATOM 4137 C CA . ASN A 1 544 ? -38.935 -19.466 97.077 1.00 78.75 544 ASN A CA 1
ATOM 4138 C C . ASN A 1 544 ? -40.371 -19.543 97.628 1.00 78.75 544 ASN A C 1
ATOM 4140 O O . ASN A 1 544 ? -40.584 -19.451 98.838 1.00 78.75 544 ASN A O 1
ATOM 4144 N N . ALA A 1 545 ? -41.370 -19.746 96.763 1.00 76.75 545 ALA A N 1
ATOM 4145 C CA . ALA A 1 545 ? -42.756 -19.940 97.185 1.00 76.75 545 ALA A CA 1
ATOM 4146 C C . ALA A 1 545 ? -42.948 -21.260 97.956 1.00 76.75 545 ALA A C 1
ATOM 4148 O O . ALA A 1 545 ? -43.667 -21.296 98.957 1.00 76.75 545 ALA A O 1
ATOM 4149 N N . ALA A 1 546 ? -42.284 -22.337 97.529 1.00 70.50 546 ALA A N 1
ATOM 4150 C CA . ALA A 1 546 ? -42.293 -23.620 98.220 1.00 70.50 546 ALA A CA 1
ATOM 4151 C C . ALA A 1 546 ? -41.588 -23.543 99.582 1.00 70.50 546 ALA A C 1
ATOM 4153 O O . ALA A 1 546 ? -42.110 -24.084 100.554 1.00 70.50 546 ALA A O 1
ATOM 4154 N N . GLU A 1 547 ? -40.459 -22.839 99.682 1.00 78.31 547 GLU A N 1
ATOM 4155 C CA . GLU A 1 547 ? -39.739 -22.573 100.932 1.00 78.31 547 GLU A CA 1
ATOM 4156 C C . GLU A 1 547 ? -40.579 -21.734 101.899 1.00 78.31 547 GLU A C 1
ATOM 4158 O O . GLU A 1 547 ? -40.673 -22.074 103.078 1.00 78.31 547 GLU A O 1
ATOM 4163 N N . ALA A 1 548 ? -41.274 -20.704 101.406 1.00 73.19 548 ALA A N 1
ATOM 4164 C CA . ALA A 1 548 ? -42.232 -19.939 102.203 1.00 73.19 548 ALA A CA 1
ATOM 4165 C C . ALA A 1 548 ? -43.405 -20.816 102.685 1.00 73.19 548 ALA A C 1
ATOM 4167 O O . ALA A 1 548 ? -43.806 -20.745 103.849 1.00 73.19 548 ALA A O 1
ATOM 4168 N N . GLY A 1 549 ? -43.919 -21.699 101.823 1.00 79.88 549 GLY A N 1
ATOM 4169 C CA . GLY A 1 549 ? -44.930 -22.691 102.191 1.00 79.88 549 GLY A CA 1
ATOM 4170 C C . GLY A 1 549 ? -44.428 -23.698 103.233 1.00 79.88 549 GLY A C 1
ATOM 4171 O O . GLY A 1 549 ? -45.166 -24.062 104.148 1.00 79.88 549 GLY A O 1
ATOM 4172 N N . LEU A 1 550 ? -43.165 -24.118 103.140 1.00 74.62 550 LEU A N 1
ATOM 4173 C CA . LEU A 1 550 ? -42.495 -24.981 104.115 1.00 74.62 550 LEU A CA 1
ATOM 4174 C C . LEU A 1 550 ? -42.308 -24.273 105.457 1.00 74.62 550 LEU A C 1
ATOM 4176 O O . LEU A 1 550 ? -42.603 -24.872 106.485 1.00 74.62 550 LEU A O 1
ATOM 4180 N N . ALA A 1 551 ? -41.893 -23.005 105.460 1.00 75.44 551 ALA A N 1
ATOM 4181 C CA . ALA A 1 551 ? -41.789 -22.189 106.667 1.00 75.44 551 ALA A CA 1
ATOM 4182 C C . ALA A 1 551 ? -43.154 -22.027 107.356 1.00 75.44 551 ALA A C 1
ATOM 4184 O O . ALA A 1 551 ? -43.259 -22.238 108.563 1.00 75.44 551 ALA A O 1
ATOM 4185 N N . SER A 1 552 ? -44.215 -21.765 106.585 1.00 77.06 552 SER A N 1
ATOM 4186 C CA . SER A 1 552 ? -45.588 -21.702 107.100 1.00 77.06 552 SER A CA 1
ATOM 4187 C C . SER A 1 552 ? -46.046 -23.042 107.691 1.00 77.06 552 SER A C 1
ATOM 4189 O O . SER A 1 552 ? -46.576 -23.081 108.800 1.00 77.06 552 SER A O 1
ATOM 4191 N N . ARG A 1 553 ? -45.764 -24.169 107.020 1.00 78.12 553 ARG A N 1
ATOM 4192 C CA . ARG A 1 553 ? -46.038 -25.509 107.571 1.00 78.12 553 ARG A CA 1
ATOM 4193 C C . ARG A 1 553 ? -45.198 -25.819 108.810 1.00 78.12 553 ARG A C 1
ATOM 4195 O O . ARG A 1 553 ? -45.682 -26.491 109.713 1.00 78.12 553 ARG A O 1
ATOM 4202 N N . GLN A 1 554 ? -43.957 -25.347 108.879 1.00 81.50 554 GLN A N 1
ATOM 4203 C CA . GLN A 1 554 ? -43.091 -25.503 110.048 1.00 81.50 554 GLN A CA 1
ATOM 4204 C C . GLN A 1 554 ? -43.648 -24.729 111.255 1.00 81.50 554 GLN A C 1
ATOM 4206 O O . GLN A 1 554 ? -43.588 -25.215 112.388 1.00 81.50 554 GLN A O 1
ATOM 4211 N N . GLU A 1 555 ? -44.226 -23.551 111.021 1.00 76.69 555 GLU A N 1
ATOM 4212 C CA . GLU A 1 555 ? -44.926 -22.750 112.029 1.00 76.69 555 GLU A CA 1
ATOM 4213 C C . GLU A 1 555 ? -46.234 -23.423 112.479 1.00 76.69 555 GLU A C 1
ATOM 4215 O O . GLU A 1 555 ? -46.508 -23.516 113.679 1.00 76.69 555 GLU A O 1
ATOM 4220 N N . GLU A 1 556 ? -46.989 -24.005 111.544 1.00 77.69 556 GLU A N 1
ATOM 4221 C CA . GLU A 1 556 ? -48.180 -24.809 111.841 1.00 77.69 556 GLU A CA 1
ATOM 4222 C C . GLU A 1 556 ? -47.827 -26.060 112.663 1.00 77.69 556 GLU A C 1
ATOM 4224 O O . GLU A 1 556 ? -48.456 -26.326 113.685 1.00 77.69 556 GLU A O 1
ATOM 4229 N N . ILE A 1 557 ? -46.758 -26.782 112.305 1.00 77.44 557 ILE A N 1
ATOM 4230 C CA . ILE A 1 557 ? -46.227 -27.916 113.081 1.00 77.44 557 ILE A CA 1
ATOM 4231 C C . ILE A 1 557 ? -45.770 -27.464 114.470 1.00 77.44 557 ILE A C 1
ATOM 4233 O O . ILE A 1 557 ? -46.015 -28.167 115.448 1.00 77.44 557 ILE A O 1
ATOM 4237 N N . SER A 1 558 ? -45.119 -26.306 114.588 1.00 78.81 558 SER A N 1
ATOM 4238 C CA . SER A 1 558 ? -44.697 -25.762 115.885 1.00 78.81 558 SER A CA 1
ATOM 4239 C C . SER A 1 558 ? -45.905 -25.437 116.768 1.00 78.81 558 SER A C 1
ATOM 4241 O O . SER A 1 558 ? -45.913 -25.769 117.954 1.00 78.81 558 SER A O 1
ATOM 4243 N N . THR A 1 559 ? -46.960 -24.884 116.170 1.00 80.31 559 THR A N 1
ATOM 4244 C CA . THR A 1 559 ? -48.239 -24.598 116.832 1.00 80.31 559 THR A CA 1
ATOM 4245 C C . THR A 1 559 ? -48.950 -25.883 117.257 1.00 80.31 559 THR A C 1
ATOM 4247 O O . THR A 1 559 ? -49.361 -26.013 118.410 1.00 80.31 559 THR A O 1
ATOM 4250 N N . LEU A 1 560 ? -49.038 -26.877 116.370 1.00 78.31 560 LEU A N 1
ATOM 4251 C CA . LEU A 1 560 ? -49.610 -28.189 116.673 1.00 78.31 560 LEU A CA 1
ATOM 4252 C C . LEU A 1 560 ? -48.805 -28.919 117.752 1.00 78.31 560 LEU A C 1
ATOM 4254 O O . LEU A 1 560 ? -49.389 -29.527 118.642 1.00 78.31 560 LEU A O 1
ATOM 4258 N N . ASN A 1 561 ? -47.475 -28.827 117.737 1.00 77.94 561 ASN A N 1
ATOM 4259 C CA . ASN A 1 561 ? -46.633 -29.390 118.790 1.00 77.94 561 ASN A CA 1
ATOM 4260 C C . ASN A 1 561 ? -46.872 -28.698 120.136 1.00 77.94 561 ASN A C 1
ATOM 4262 O O . ASN A 1 561 ? -46.960 -29.386 121.152 1.00 77.94 561 ASN A O 1
ATOM 4266 N N . ALA A 1 562 ? -47.040 -27.373 120.160 1.00 76.69 562 ALA A N 1
ATOM 4267 C CA . ALA A 1 562 ? -47.426 -26.654 121.373 1.00 76.69 562 ALA A CA 1
ATOM 4268 C C . ALA A 1 562 ? -48.806 -27.108 121.888 1.00 76.69 562 ALA A C 1
ATOM 4270 O O . ALA A 1 562 ? -48.970 -27.336 123.086 1.00 76.69 562 ALA A O 1
ATOM 4271 N N . GLN A 1 563 ? -49.772 -27.335 120.992 1.00 77.75 563 GLN A N 1
ATOM 4272 C CA . GLN A 1 563 ? -51.071 -27.917 121.350 1.00 77.75 563 GLN A CA 1
ATOM 4273 C C . GLN A 1 563 ? -50.948 -29.358 121.865 1.00 77.75 563 GLN A C 1
ATOM 4275 O O . GLN A 1 563 ? -51.617 -29.714 122.828 1.00 77.75 563 GLN A O 1
ATOM 4280 N N . ILE A 1 564 ? -50.081 -30.190 121.280 1.00 77.81 564 ILE A N 1
ATOM 4281 C CA . ILE A 1 564 ? -49.813 -31.553 121.765 1.00 77.81 564 ILE A CA 1
ATOM 4282 C C . ILE A 1 564 ? -49.203 -31.522 123.169 1.00 77.81 564 ILE A C 1
ATOM 4284 O O . ILE A 1 564 ? -49.546 -32.374 123.988 1.00 77.81 564 ILE A O 1
ATOM 4288 N N . VAL A 1 565 ? -48.308 -30.572 123.455 1.00 81.12 565 VAL A N 1
ATOM 4289 C CA . VAL A 1 565 ? -47.748 -30.378 124.801 1.00 81.12 565 VAL A CA 1
ATOM 4290 C C . VAL A 1 565 ? -48.851 -29.977 125.777 1.00 81.12 565 VAL A C 1
ATOM 4292 O O . VAL A 1 565 ? -48.997 -30.644 126.794 1.00 81.12 565 VAL A O 1
ATOM 4295 N N . LEU A 1 566 ? -49.697 -29.004 125.427 1.00 77.88 566 LEU A N 1
ATOM 4296 C CA . LEU A 1 566 ? -50.845 -28.613 126.254 1.00 77.88 566 LEU A CA 1
ATOM 4297 C C . LEU A 1 566 ? -51.803 -29.781 126.510 1.00 77.88 566 LEU A C 1
ATOM 4299 O O . LEU A 1 566 ? -52.117 -30.071 127.656 1.00 77.88 566 LEU A O 1
ATOM 4303 N N . LEU A 1 567 ? -52.199 -30.522 125.473 1.00 78.25 567 LEU A N 1
ATOM 4304 C CA . LEU A 1 567 ? -53.054 -31.707 125.612 1.00 78.25 567 LEU A CA 1
ATOM 4305 C C . LEU A 1 567 ? -52.384 -32.813 126.441 1.00 78.25 567 LEU A C 1
ATOM 4307 O O . LEU A 1 567 ? -53.057 -33.590 127.120 1.00 78.25 567 LEU A O 1
ATOM 4311 N N . ARG A 1 568 ? -51.052 -32.928 126.382 1.00 83.50 568 ARG A N 1
ATOM 4312 C CA . ARG A 1 568 ? -50.289 -33.865 127.212 1.00 83.50 568 ARG A CA 1
ATOM 4313 C C . ARG A 1 568 ? -50.267 -33.417 128.669 1.00 83.50 568 ARG A C 1
ATOM 4315 O O . ARG A 1 568 ? -50.420 -34.275 129.535 1.00 83.50 568 ARG A O 1
ATOM 4322 N N . ASP A 1 569 ? -50.130 -32.126 128.930 1.00 79.69 569 ASP A N 1
ATOM 4323 C CA . ASP A 1 569 ? -50.195 -31.556 130.273 1.00 79.69 569 ASP A CA 1
ATOM 4324 C C . ASP A 1 569 ? -51.610 -31.677 130.851 1.00 79.69 569 ASP A C 1
ATOM 4326 O O . ASP A 1 569 ? -51.759 -32.190 131.955 1.00 79.69 569 ASP A O 1
ATOM 4330 N N . GLU A 1 570 ? -52.653 -31.385 130.071 1.00 77.62 570 GLU A N 1
ATOM 4331 C CA . GLU A 1 570 ? -54.056 -31.622 130.440 1.00 77.62 570 GLU A CA 1
ATOM 4332 C C . GLU A 1 570 ? -54.328 -33.104 130.726 1.00 77.62 570 GLU A C 1
ATOM 4334 O O . GLU A 1 570 ? -54.991 -33.450 131.705 1.00 77.62 570 GLU A O 1
ATOM 4339 N N . LYS A 1 571 ? -53.786 -34.019 129.909 1.00 78.31 571 LYS A N 1
ATOM 4340 C CA . LYS A 1 571 ? -53.872 -35.463 130.167 1.00 78.31 571 LYS A CA 1
ATOM 4341 C C . LYS A 1 571 ? -53.154 -35.842 131.464 1.00 78.31 571 LYS A C 1
ATOM 4343 O O . LYS A 1 571 ? -53.676 -36.664 132.218 1.00 78.31 571 LYS A O 1
ATOM 4348 N N . ASN A 1 572 ? -51.968 -35.293 131.716 1.00 79.38 572 ASN A N 1
ATOM 4349 C CA . ASN A 1 572 ? -51.204 -35.552 132.935 1.00 79.38 572 ASN A CA 1
ATOM 4350 C C . ASN A 1 572 ? -51.930 -34.999 134.169 1.00 79.38 572 ASN A C 1
ATOM 4352 O O . ASN A 1 572 ? -51.974 -35.666 135.202 1.00 79.38 572 ASN A O 1
ATOM 4356 N N . GLU A 1 573 ? -52.559 -33.833 134.056 1.00 77.44 573 GLU A N 1
ATOM 4357 C CA . GLU A 1 573 ? -53.376 -33.225 135.100 1.00 77.44 573 GLU A CA 1
ATOM 4358 C C . GLU A 1 573 ? -54.650 -34.038 135.355 1.00 77.44 573 GLU A C 1
ATOM 4360 O O . GLU A 1 573 ? -54.938 -34.390 136.498 1.00 77.44 573 GLU A O 1
ATOM 4365 N N . ALA A 1 574 ? -55.346 -34.481 134.306 1.00 72.12 574 ALA A N 1
ATOM 4366 C CA . ALA A 1 574 ? -56.476 -35.399 134.426 1.00 72.12 574 ALA A CA 1
ATOM 4367 C C . ALA A 1 574 ? -56.070 -36.738 135.071 1.00 72.12 574 ALA A C 1
ATOM 4369 O O . ALA A 1 574 ? -56.811 -37.280 135.892 1.00 72.12 574 ALA A O 1
ATOM 4370 N N . GLN A 1 575 ? -54.882 -37.267 134.752 1.00 78.50 575 GLN A N 1
ATOM 4371 C CA . GLN A 1 575 ? -54.331 -38.460 135.402 1.00 78.50 575 GLN A CA 1
ATOM 4372 C C . GLN A 1 575 ? -53.957 -38.212 136.866 1.00 78.50 575 GLN A C 1
ATOM 4374 O O . GLN A 1 575 ? -54.188 -39.089 137.698 1.00 78.50 575 GLN A O 1
ATOM 4379 N N . SER A 1 576 ? -53.416 -37.039 137.194 1.00 73.00 576 SER A N 1
ATOM 4380 C CA . SER A 1 576 ? -53.133 -36.619 138.569 1.00 73.00 576 SER A CA 1
ATOM 4381 C C . SER A 1 576 ? -54.424 -36.530 139.388 1.00 73.00 576 SER A C 1
ATOM 4383 O O . SER A 1 576 ? -54.524 -37.136 140.452 1.00 73.00 576 SER A O 1
ATOM 4385 N N . ILE A 1 577 ? -55.470 -35.901 138.841 1.00 76.75 577 ILE A N 1
ATOM 4386 C CA . ILE A 1 577 ? -56.801 -35.817 139.459 1.00 76.75 577 ILE A CA 1
ATOM 4387 C C . ILE A 1 577 ? -57.426 -37.209 139.611 1.00 76.75 577 ILE A C 1
ATOM 4389 O O . ILE A 1 577 ? -58.016 -37.512 140.648 1.00 76.75 577 ILE A O 1
ATOM 4393 N N . ALA A 1 578 ? -57.297 -38.080 138.606 1.00 70.75 578 ALA A N 1
ATOM 4394 C CA . ALA A 1 578 ? -57.788 -39.453 138.682 1.00 70.75 578 ALA A CA 1
ATOM 4395 C C . ALA A 1 578 ? -57.054 -40.269 139.760 1.00 70.75 578 ALA A C 1
ATOM 4397 O O . ALA A 1 578 ? -57.704 -41.006 140.500 1.00 70.75 578 ALA A O 1
ATOM 4398 N N . ARG A 1 579 ? -55.729 -40.105 139.895 1.00 75.38 579 ARG A N 1
ATOM 4399 C CA . ARG A 1 579 ? -54.941 -40.711 140.982 1.00 75.38 579 ARG A CA 1
ATOM 4400 C C . ARG A 1 579 ? -55.358 -40.172 142.345 1.00 75.38 579 ARG A C 1
ATOM 4402 O O . ARG A 1 579 ? -55.662 -40.974 143.215 1.00 75.38 579 ARG A O 1
ATOM 4409 N N . ALA A 1 580 ? -55.490 -38.856 142.501 1.00 72.88 580 ALA A N 1
ATOM 4410 C CA . ALA A 1 580 ? -55.953 -38.241 143.744 1.00 72.88 580 ALA A CA 1
ATOM 4411 C C . ALA A 1 580 ? -57.369 -38.714 144.130 1.00 72.88 580 ALA A C 1
ATOM 4413 O O . ALA A 1 580 ? -57.646 -38.991 145.296 1.00 72.88 580 ALA A O 1
ATOM 4414 N N . ARG A 1 581 ? -58.274 -38.885 143.155 1.00 73.69 581 ARG A N 1
ATOM 4415 C CA . ARG A 1 581 ? -59.601 -39.483 143.388 1.00 73.69 581 ARG A CA 1
ATOM 4416 C C . ARG A 1 581 ? -59.521 -40.956 143.770 1.00 73.69 581 ARG A C 1
ATOM 4418 O O . ARG A 1 581 ? -60.275 -41.371 144.642 1.00 73.69 581 ARG A O 1
ATOM 4425 N N . ALA A 1 582 ? -58.637 -41.735 143.151 1.00 69.62 582 ALA A N 1
ATOM 4426 C CA . ALA A 1 582 ? -58.417 -43.133 143.516 1.00 69.62 582 ALA A CA 1
ATOM 4427 C C . ALA A 1 582 ? -57.820 -43.265 144.928 1.00 69.62 582 ALA A C 1
ATOM 4429 O O . ALA A 1 582 ? -58.248 -44.129 145.684 1.00 69.62 582 ALA A O 1
ATOM 4430 N N . GLU A 1 583 ? -56.901 -42.377 145.313 1.00 74.62 583 GLU A N 1
ATOM 4431 C CA . GLU A 1 583 ? -56.366 -42.271 146.675 1.00 74.62 583 GLU A CA 1
ATOM 4432 C C . GLU A 1 583 ? -57.457 -41.870 147.673 1.00 74.62 583 GLU A C 1
ATOM 4434 O O . GLU A 1 583 ? -57.571 -42.481 148.731 1.00 74.62 583 GLU A O 1
ATOM 4439 N N . THR A 1 584 ? -58.327 -40.923 147.306 1.00 73.44 584 THR A N 1
ATOM 4440 C CA . THR A 1 584 ? -59.490 -40.541 148.125 1.00 73.44 584 THR A CA 1
ATOM 4441 C C . THR A 1 584 ? -60.455 -41.716 148.296 1.00 73.44 584 THR A C 1
ATOM 4443 O O . THR A 1 584 ? -60.892 -41.993 149.407 1.00 73.44 584 THR A O 1
ATOM 4446 N N . PHE A 1 585 ? -60.745 -42.460 147.224 1.00 71.81 585 PHE A N 1
ATOM 4447 C CA . PHE A 1 585 ? -61.566 -43.673 147.287 1.00 71.81 585 PHE A CA 1
ATOM 4448 C C . PHE A 1 585 ? -60.907 -44.774 148.122 1.00 71.81 585 PHE A C 1
ATOM 4450 O O . PHE A 1 585 ? -61.589 -45.455 148.879 1.00 71.81 585 PHE A O 1
ATOM 4457 N N . SER A 1 586 ? -59.588 -44.944 148.015 1.00 70.94 586 SER A N 1
ATOM 4458 C CA . SER A 1 586 ? -58.826 -45.884 148.838 1.00 70.94 586 SER A CA 1
ATOM 4459 C C . SER A 1 586 ? -58.871 -45.498 150.317 1.00 70.94 586 SER A C 1
ATOM 4461 O O . SER A 1 586 ? -58.998 -46.379 151.164 1.00 70.94 586 SER A O 1
ATOM 4463 N N . ALA A 1 587 ? -58.789 -44.203 150.635 1.00 69.75 587 ALA A N 1
ATOM 4464 C CA . ALA A 1 587 ? -58.911 -43.694 151.997 1.00 69.75 587 ALA A CA 1
ATOM 4465 C C . ALA A 1 587 ? -60.330 -43.899 152.545 1.00 69.75 587 ALA A C 1
ATOM 4467 O O . ALA A 1 587 ? -60.481 -44.426 153.641 1.00 69.75 587 ALA A O 1
ATOM 4468 N N . GLN A 1 588 ? -61.362 -43.597 151.751 1.00 73.81 588 GLN A N 1
ATOM 4469 C CA . GLN A 1 588 ? -62.759 -43.866 152.106 1.00 73.81 588 GLN A CA 1
ATOM 4470 C C . GLN A 1 588 ? -63.030 -45.361 152.299 1.00 73.81 588 GLN A C 1
ATOM 4472 O O . GLN A 1 588 ? -63.778 -45.736 153.192 1.00 73.81 588 GLN A O 1
ATOM 4477 N N . LEU A 1 589 ? -62.412 -46.234 151.496 1.00 72.50 589 LEU A N 1
ATOM 4478 C CA . LEU A 1 589 ? -62.534 -47.684 151.651 1.00 72.50 589 LEU A CA 1
ATOM 4479 C C . LEU A 1 589 ? -61.854 -48.172 152.940 1.00 72.50 589 LEU A C 1
ATOM 4481 O O . LEU A 1 589 ? -62.397 -49.042 153.616 1.00 72.50 589 LEU A O 1
ATOM 4485 N N . ALA A 1 590 ? -60.694 -47.610 153.294 1.00 72.06 590 ALA A N 1
ATOM 4486 C CA . ALA A 1 590 ? -60.014 -47.894 154.558 1.00 72.06 590 ALA A CA 1
ATOM 4487 C C . ALA A 1 590 ? -60.814 -47.377 155.769 1.00 72.06 590 ALA A C 1
ATOM 4489 O O . ALA A 1 590 ? -60.900 -48.058 156.790 1.00 72.06 590 ALA A O 1
ATOM 4490 N N . GLU A 1 591 ? -61.456 -46.215 155.644 1.00 72.31 591 GLU A N 1
ATOM 4491 C CA . GLU A 1 591 ? -62.360 -45.659 156.654 1.00 72.31 591 GLU A CA 1
ATOM 4492 C C . GLU A 1 591 ? -63.601 -46.546 156.828 1.00 72.31 591 GLU A C 1
ATOM 4494 O O . GLU A 1 591 ? -63.903 -46.951 157.945 1.00 72.31 591 GLU A O 1
ATOM 4499 N N . PHE A 1 592 ? -64.222 -46.996 155.732 1.00 71.25 592 PHE A N 1
ATOM 4500 C CA . PHE A 1 592 ? -65.321 -47.969 155.763 1.00 71.25 592 PHE A CA 1
ATOM 4501 C C . PHE A 1 592 ? -64.915 -49.308 156.392 1.00 71.25 592 PHE A C 1
ATOM 4503 O O . PHE A 1 592 ? -65.706 -49.937 157.093 1.00 71.25 592 PHE A O 1
ATOM 4510 N N . GLN A 1 593 ? -63.689 -49.777 156.136 1.00 74.25 593 GLN A N 1
ATOM 4511 C CA . GLN A 1 593 ? -63.150 -50.976 156.783 1.00 74.25 593 GLN A CA 1
ATOM 4512 C C . GLN A 1 593 ? -62.974 -50.755 158.285 1.00 74.25 593 GLN A C 1
ATOM 4514 O O . GLN A 1 593 ? -63.357 -51.621 159.065 1.00 74.25 593 GLN A O 1
ATOM 4519 N N . THR A 1 594 ? -62.487 -49.580 158.684 1.00 75.06 594 THR A N 1
ATOM 4520 C CA . THR A 1 594 ? -62.336 -49.200 160.093 1.00 75.06 594 THR A CA 1
ATOM 4521 C C . THR A 1 594 ? -63.698 -49.109 160.788 1.00 75.06 594 THR A C 1
ATOM 4523 O O . THR A 1 594 ? -63.866 -49.678 161.860 1.00 75.06 594 THR A O 1
ATOM 4526 N N . GLU A 1 595 ? -64.702 -48.483 160.164 1.00 72.69 595 GLU A N 1
ATOM 4527 C CA . GLU A 1 595 ? -66.076 -48.417 160.684 1.00 72.69 595 GLU A CA 1
ATOM 4528 C C . GLU A 1 595 ? -66.727 -49.798 160.784 1.00 72.69 595 GLU A C 1
ATOM 4530 O O . GLU A 1 595 ? -67.393 -50.102 161.772 1.00 72.69 595 GLU A O 1
ATOM 4535 N N . ARG A 1 596 ? -66.516 -50.667 159.790 1.00 74.88 596 ARG A N 1
ATOM 4536 C CA . ARG A 1 596 ? -67.003 -52.049 159.830 1.00 74.88 596 ARG A CA 1
ATOM 4537 C C . ARG A 1 596 ? -66.353 -52.832 160.968 1.00 74.88 596 ARG A C 1
ATOM 4539 O O . ARG A 1 596 ? -67.054 -53.550 161.676 1.00 74.88 596 ARG A O 1
ATOM 4546 N N . ASP A 1 597 ? -65.040 -52.711 161.136 1.00 75.50 597 ASP A N 1
ATOM 4547 C CA . ASP A 1 597 ? -64.300 -53.412 162.185 1.00 75.50 597 ASP A CA 1
ATOM 4548 C C . ASP A 1 597 ? -64.692 -52.880 163.579 1.00 75.50 597 ASP A C 1
ATOM 4550 O O . ASP A 1 597 ? -64.851 -53.664 164.516 1.00 75.50 597 ASP A O 1
ATOM 4554 N N . GLN A 1 598 ? -64.974 -51.577 163.697 1.00 74.75 598 GLN A N 1
ATOM 4555 C CA . GLN A 1 598 ? -65.538 -50.952 164.896 1.00 74.75 598 GLN A CA 1
ATOM 4556 C C . GLN A 1 598 ? -66.959 -51.462 165.188 1.00 74.75 598 GLN A C 1
ATOM 4558 O O . GLN A 1 598 ? -67.247 -51.858 166.313 1.00 74.75 598 GLN A O 1
ATOM 4563 N N . ALA A 1 599 ? -67.828 -51.549 164.177 1.00 69.31 599 ALA A N 1
ATOM 4564 C CA . ALA A 1 599 ? -69.173 -52.104 164.320 1.00 69.31 599 ALA A CA 1
ATOM 4565 C C . ALA A 1 599 ? -69.151 -53.594 164.706 1.00 69.31 599 ALA A C 1
ATOM 4567 O O . ALA A 1 599 ? -70.008 -54.053 165.459 1.00 69.31 599 ALA A O 1
ATOM 4568 N N . TRP A 1 600 ? -68.162 -54.355 164.225 1.00 72.38 600 TRP A N 1
ATOM 4569 C CA . TRP A 1 600 ? -67.928 -55.738 164.649 1.00 72.38 600 TRP A CA 1
ATOM 4570 C C . TRP A 1 600 ? -67.452 -55.823 166.102 1.00 72.38 600 TRP A C 1
ATOM 4572 O O . TRP A 1 600 ? -67.916 -56.692 166.839 1.00 72.38 600 TRP A O 1
ATOM 4582 N N . ALA A 1 601 ? -66.575 -54.916 166.536 1.00 69.38 601 ALA A N 1
ATOM 4583 C CA . ALA A 1 601 ? -66.162 -54.821 167.934 1.00 69.38 601 ALA A CA 1
ATOM 4584 C C . ALA A 1 601 ? -67.342 -54.452 168.852 1.00 69.38 601 ALA A C 1
ATOM 4586 O O . ALA A 1 601 ? -67.521 -55.079 169.896 1.00 69.38 601 ALA A O 1
ATOM 4587 N N . ASP A 1 602 ? -68.186 -53.508 168.435 1.00 71.81 602 ASP A N 1
ATOM 4588 C CA . ASP A 1 602 ? -69.383 -53.090 169.170 1.00 71.81 602 ASP A CA 1
ATOM 4589 C C . ASP A 1 602 ? -70.431 -54.214 169.231 1.00 71.81 602 ASP A C 1
ATOM 4591 O O . ASP A 1 602 ? -71.040 -54.439 170.280 1.00 71.81 602 ASP A O 1
ATOM 4595 N N . ALA A 1 603 ? -70.608 -54.973 168.143 1.00 70.69 603 ALA A N 1
ATOM 4596 C CA . ALA A 1 603 ? -71.472 -56.152 168.111 1.00 70.69 603 ALA A CA 1
ATOM 4597 C C . ALA A 1 603 ? -70.969 -57.255 169.058 1.00 70.69 603 ALA A C 1
ATOM 4599 O O . ALA A 1 603 ? -71.759 -57.802 169.827 1.00 70.69 603 ALA A O 1
ATOM 4600 N N . ALA A 1 604 ? -69.658 -57.524 169.080 1.00 70.31 604 ALA A N 1
ATOM 4601 C CA . ALA A 1 604 ? -69.053 -58.462 170.026 1.00 70.31 604 ALA A CA 1
ATOM 4602 C C . ALA A 1 604 ? -69.212 -57.994 171.487 1.00 70.31 604 ALA A C 1
ATOM 4604 O O . ALA A 1 604 ? -69.482 -58.799 172.378 1.00 70.31 604 ALA A O 1
ATOM 4605 N N . GLN A 1 605 ? -69.115 -56.685 171.745 1.00 70.56 605 GLN A N 1
ATOM 4606 C CA . GLN A 1 605 ? -69.358 -56.104 173.069 1.00 70.56 605 GLN A CA 1
ATOM 4607 C C . GLN A 1 605 ? -70.830 -56.201 173.491 1.00 70.56 605 GLN A C 1
ATOM 4609 O O . GLN A 1 605 ? -71.128 -56.444 174.662 1.00 70.56 605 GLN A O 1
ATOM 4614 N N . ALA A 1 606 ? -71.762 -56.022 172.552 1.00 66.25 606 ALA A N 1
ATOM 4615 C CA . ALA A 1 606 ? -73.189 -56.207 172.791 1.00 66.25 606 ALA A CA 1
ATOM 4616 C C . ALA A 1 606 ? -73.522 -57.677 173.090 1.00 66.25 606 ALA A C 1
ATOM 4618 O O . ALA A 1 606 ? -74.310 -57.949 173.994 1.00 66.25 606 ALA A O 1
ATOM 4619 N N . GLU A 1 607 ? -72.880 -58.618 172.397 1.00 72.62 607 GLU A N 1
ATOM 4620 C CA . GLU A 1 607 ? -73.010 -60.055 172.644 1.00 72.62 607 GLU A CA 1
ATOM 4621 C C . GLU A 1 607 ? -72.421 -60.454 174.008 1.00 72.62 607 GLU A C 1
ATOM 4623 O O . GLU A 1 607 ? -73.050 -61.202 174.759 1.00 72.62 607 GLU A O 1
ATOM 4628 N N . GLN A 1 608 ? -71.291 -59.859 174.408 1.00 71.81 608 GLN A N 1
ATOM 4629 C CA . GLN A 1 608 ? -70.745 -60.015 175.758 1.00 71.81 608 GLN A CA 1
ATOM 4630 C C . GLN A 1 608 ? -71.724 -59.498 176.825 1.00 71.81 608 GLN A C 1
ATOM 4632 O O . GLN A 1 608 ? -72.034 -60.233 177.764 1.00 71.81 608 GLN A O 1
ATOM 4637 N N . ARG A 1 609 ? -72.275 -58.287 176.658 1.00 70.69 609 ARG A N 1
ATOM 4638 C CA . ARG A 1 609 ? -73.288 -57.721 177.572 1.00 70.69 609 ARG A CA 1
ATOM 4639 C C . ARG A 1 609 ? -74.562 -58.559 177.622 1.00 70.69 609 ARG A C 1
ATOM 4641 O O . ARG A 1 609 ? -75.167 -58.683 178.681 1.00 70.69 609 ARG A O 1
ATOM 4648 N N . TYR A 1 610 ? -74.964 -59.151 176.498 1.00 70.56 610 TYR A N 1
ATOM 4649 C CA . TYR A 1 610 ? -76.092 -60.075 176.446 1.00 70.56 610 TYR A CA 1
ATOM 4650 C C . TYR A 1 610 ? -75.789 -61.369 177.213 1.00 70.56 610 TYR A C 1
ATOM 4652 O O . TYR A 1 610 ? -76.643 -61.846 177.956 1.00 70.56 610 TYR A O 1
ATOM 4660 N N . SER A 1 611 ? -74.566 -61.904 177.114 1.00 69.62 611 SER A N 1
ATOM 4661 C CA . SER A 1 611 ? -74.139 -63.068 177.903 1.00 69.62 611 SER A CA 1
ATOM 4662 C C . SER A 1 611 ? -74.082 -62.770 179.409 1.00 69.62 611 SER A C 1
ATOM 4664 O O . SER A 1 611 ? -74.521 -63.591 180.213 1.00 69.62 611 SER A O 1
ATOM 4666 N N . GLU A 1 612 ? -73.624 -61.572 179.790 1.00 69.50 612 GLU A N 1
ATOM 4667 C CA . GLU A 1 612 ? -73.582 -61.101 181.178 1.00 69.50 612 GLU A CA 1
ATOM 4668 C C . GLU A 1 612 ? -75.002 -60.911 181.733 1.00 69.50 612 GLU A C 1
ATOM 4670 O O . GLU A 1 612 ? -75.313 -61.433 182.803 1.00 69.50 612 GLU A O 1
ATOM 4675 N N . ALA A 1 613 ? -75.899 -60.276 180.971 1.00 63.34 613 ALA A N 1
ATOM 4676 C CA . ALA A 1 613 ? -77.307 -60.123 181.337 1.00 63.34 613 ALA A CA 1
ATOM 4677 C C . ALA A 1 613 ? -78.037 -61.477 181.416 1.00 63.34 613 ALA A C 1
ATOM 4679 O O . ALA A 1 613 ? -78.821 -61.709 182.333 1.00 63.34 613 ALA A O 1
ATOM 4680 N N . SER A 1 614 ? -77.756 -62.409 180.500 1.00 66.00 614 SER A N 1
ATOM 4681 C CA . SER A 1 614 ? -78.310 -63.770 180.532 1.00 66.00 614 SER A CA 1
ATOM 4682 C C . SER A 1 614 ? -77.823 -64.556 181.753 1.00 66.00 614 SER A C 1
ATOM 4684 O O . SER A 1 614 ? -78.600 -65.300 182.358 1.00 66.00 614 SER A O 1
ATOM 4686 N N . ALA A 1 615 ? -76.556 -64.398 182.146 1.00 65.69 615 ALA A N 1
ATOM 4687 C CA . ALA A 1 615 ? -76.020 -64.997 183.365 1.00 65.69 615 ALA A CA 1
ATOM 4688 C C . ALA A 1 615 ? -76.672 -64.394 184.622 1.00 65.69 615 ALA A C 1
ATOM 4690 O O . ALA A 1 615 ? -76.963 -65.115 185.578 1.00 65.69 615 ALA A O 1
ATOM 4691 N N . GLU A 1 616 ? -76.966 -63.093 184.604 1.00 65.12 616 GLU A N 1
ATOM 4692 C CA . GLU A 1 616 ? -77.658 -62.390 185.686 1.00 65.12 616 GLU A CA 1
ATOM 4693 C C . GLU A 1 616 ? -79.126 -62.832 185.819 1.00 65.12 616 GLU A C 1
ATOM 4695 O O . GLU A 1 616 ? -79.594 -63.090 186.929 1.00 65.12 616 GLU A O 1
ATOM 4700 N N . VAL A 1 617 ? -79.824 -63.044 184.696 1.00 66.25 617 VAL A N 1
ATOM 4701 C CA . VAL A 1 617 ? -81.172 -63.640 184.666 1.00 66.25 617 VAL A CA 1
ATOM 4702 C C . VAL A 1 617 ? -81.154 -65.070 185.206 1.00 66.25 617 VAL A C 1
ATOM 4704 O O . VAL A 1 617 ? -81.968 -65.402 186.062 1.00 66.25 617 VAL A O 1
ATOM 4707 N N . THR A 1 618 ? -80.182 -65.893 184.803 1.00 69.25 618 THR A N 1
ATOM 4708 C CA . THR A 1 618 ? -80.048 -67.277 185.303 1.00 69.25 618 THR A CA 1
ATOM 4709 C C . THR A 1 618 ? -79.794 -67.304 186.816 1.00 69.25 618 THR A C 1
ATOM 4711 O O . THR A 1 618 ? -80.318 -68.154 187.541 1.00 69.25 618 THR A O 1
ATOM 4714 N N . LYS A 1 619 ? -79.016 -66.344 187.331 1.00 70.44 619 LYS A N 1
ATOM 4715 C CA . LYS A 1 619 ? -78.779 -66.174 188.769 1.00 70.44 619 LYS A CA 1
ATOM 4716 C C . LYS A 1 619 ? -80.058 -65.767 189.507 1.00 70.44 619 LYS A C 1
ATOM 4718 O O . LYS A 1 619 ? -80.375 -66.371 190.526 1.00 70.44 619 LYS A O 1
ATOM 4723 N N . LEU A 1 620 ? -80.827 -64.822 188.963 1.00 63.81 620 LEU A N 1
ATOM 4724 C CA . LEU A 1 620 ? -82.121 -64.411 189.518 1.00 63.81 620 LEU A CA 1
ATOM 4725 C C . LEU A 1 620 ? -83.158 -65.546 189.492 1.00 63.81 620 LEU A C 1
ATOM 4727 O O . LEU A 1 620 ? -83.909 -65.704 190.452 1.00 63.81 620 LEU A O 1
ATOM 4731 N N . GLU A 1 621 ? -83.176 -66.373 188.445 1.00 61.50 621 GLU A N 1
ATOM 4732 C CA . GLU A 1 621 ? -84.013 -67.579 188.374 1.00 61.50 621 GLU A CA 1
ATOM 4733 C C . GLU A 1 621 ? -83.603 -68.624 189.423 1.00 61.50 621 GLU A C 1
ATOM 4735 O O . GLU A 1 621 ? -84.463 -69.250 190.050 1.00 61.50 621 GLU A O 1
ATOM 4740 N N . THR A 1 622 ? -82.299 -68.765 189.682 1.00 66.94 622 THR A N 1
ATOM 4741 C CA . THR A 1 622 ? -81.762 -69.646 190.733 1.00 66.94 622 THR A CA 1
ATOM 4742 C C . THR A 1 622 ? -82.127 -69.139 192.134 1.00 66.94 622 THR A C 1
ATOM 4744 O O . THR A 1 622 ? -82.559 -69.921 192.985 1.00 66.94 622 THR A O 1
ATOM 4747 N N . ASP A 1 623 ? -82.031 -67.829 192.368 1.00 61.91 623 ASP A N 1
ATOM 4748 C CA . ASP A 1 623 ? -82.405 -67.198 193.639 1.00 61.91 623 ASP A CA 1
ATOM 4749 C C . ASP A 1 623 ? -83.924 -67.293 193.891 1.00 61.91 623 ASP A C 1
ATOM 4751 O O . ASP A 1 623 ? -84.365 -67.557 195.014 1.00 61.91 623 ASP A O 1
ATOM 4755 N N . LEU A 1 624 ? -84.746 -67.178 192.841 1.00 55.22 624 LEU A N 1
ATOM 4756 C CA . LEU A 1 624 ? -86.197 -67.363 192.924 1.00 55.22 624 LEU A CA 1
ATOM 4757 C C . LEU A 1 624 ? -86.570 -68.830 193.227 1.00 55.22 624 LEU A C 1
ATOM 4759 O O . LEU A 1 624 ? -87.455 -69.102 194.050 1.00 55.22 624 LEU A O 1
ATOM 4763 N N . ALA A 1 625 ? -85.852 -69.791 192.638 1.00 57.44 625 ALA A N 1
ATOM 4764 C CA . ALA A 1 625 ? -86.017 -71.215 192.930 1.00 57.44 625 ALA A CA 1
ATOM 4765 C C . ALA A 1 625 ? -85.661 -71.566 194.390 1.00 57.44 625 ALA A C 1
ATOM 4767 O O . ALA A 1 625 ? -86.298 -72.444 194.974 1.00 57.44 625 ALA A O 1
ATOM 4768 N N . ALA A 1 626 ? -84.724 -70.847 195.020 1.00 57.41 626 ALA A N 1
ATOM 4769 C CA . ALA A 1 626 ? -84.339 -71.054 196.420 1.00 57.41 626 ALA A CA 1
ATOM 4770 C C . ALA A 1 626 ? -85.382 -70.547 197.442 1.00 57.41 626 ALA A C 1
ATOM 4772 O O . ALA A 1 626 ? -85.468 -71.075 198.551 1.00 57.41 626 ALA A O 1
ATOM 4773 N N . ILE A 1 627 ? -86.216 -69.564 197.079 1.00 57.47 627 ILE A N 1
ATOM 4774 C CA . ILE A 1 627 ? -87.260 -69.000 197.962 1.00 57.47 627 ILE A CA 1
ATOM 4775 C C . ILE A 1 627 ? -88.557 -69.833 197.921 1.00 57.47 627 ILE A C 1
ATOM 4777 O O . ILE A 1 627 ? -89.312 -69.893 198.898 1.00 57.47 627 ILE A O 1
ATOM 4781 N N . THR A 1 628 ? -88.801 -70.534 196.814 1.00 55.94 628 THR A N 1
ATOM 4782 C CA . THR A 1 628 ? -90.052 -71.269 196.558 1.00 55.94 628 THR A CA 1
ATOM 4783 C C . THR A 1 628 ? -90.373 -72.375 197.594 1.00 55.94 628 THR A C 1
ATOM 4785 O O . THR A 1 628 ? -91.538 -72.490 197.986 1.00 55.94 628 THR A O 1
ATOM 4788 N N . PRO A 1 629 ? -89.407 -73.146 198.138 1.00 56.41 629 PRO A N 1
ATOM 4789 C CA . PRO A 1 629 ? -89.690 -74.154 199.164 1.00 56.41 629 PRO A CA 1
ATOM 4790 C C . PRO A 1 629 ? -90.093 -73.555 200.520 1.00 56.41 629 PRO A C 1
ATOM 4792 O O . PRO A 1 629 ? -90.919 -74.140 201.217 1.00 56.41 629 PRO A O 1
ATOM 4795 N N . VAL A 1 630 ? -89.572 -72.374 200.885 1.00 56.59 630 VAL A N 1
ATOM 4796 C CA . VAL A 1 630 ? -89.863 -71.718 202.179 1.00 56.59 630 VAL A CA 1
ATOM 4797 C C . VAL A 1 630 ? -91.304 -71.199 202.224 1.00 56.59 630 VAL A C 1
ATOM 4799 O O . VAL A 1 630 ? -91.981 -71.303 203.249 1.00 56.59 630 VAL A O 1
ATOM 4802 N N . LEU A 1 631 ? -91.819 -70.714 201.090 1.00 52.88 631 LEU A N 1
ATOM 4803 C CA . LEU A 1 631 ? -93.227 -70.324 200.959 1.00 52.88 631 LEU A CA 1
ATOM 4804 C C . LEU A 1 631 ? -94.178 -71.532 200.998 1.00 52.88 631 LEU A C 1
ATOM 4806 O O . LEU A 1 631 ? -95.339 -71.385 201.385 1.00 52.88 631 LEU A O 1
ATOM 4810 N N . TRP A 1 632 ? -93.700 -72.735 200.660 1.00 53.72 632 TRP A N 1
ATOM 4811 C CA . TRP A 1 632 ? -94.504 -73.955 200.744 1.00 53.72 632 TRP A CA 1
ATOM 4812 C C . TRP A 1 632 ? -94.639 -74.462 202.189 1.00 53.72 632 TRP A C 1
ATOM 4814 O O . TRP A 1 632 ? -95.727 -74.871 202.593 1.00 53.72 632 TRP A O 1
ATOM 4824 N N . THR A 1 633 ? -93.608 -74.326 203.029 1.00 52.62 633 THR A N 1
ATOM 4825 C CA . THR A 1 633 ? -93.694 -74.687 204.459 1.00 52.62 633 THR A CA 1
ATOM 4826 C C . THR A 1 633 ? -94.614 -73.759 205.256 1.00 52.62 633 THR A C 1
ATOM 4828 O O . THR A 1 633 ? -95.305 -74.225 206.163 1.00 52.62 633 THR A O 1
ATOM 4831 N N . ALA A 1 634 ? -94.722 -72.481 204.873 1.00 50.94 634 ALA A N 1
ATOM 4832 C CA . ALA A 1 634 ? -95.722 -71.564 205.432 1.00 50.94 634 ALA A CA 1
ATOM 4833 C C . ALA A 1 634 ? -97.172 -71.986 205.108 1.00 50.94 634 ALA A C 1
ATOM 4835 O O . ALA A 1 634 ? -98.102 -71.626 205.828 1.00 50.94 634 ALA A O 1
ATOM 4836 N N . ARG A 1 635 ? -97.376 -72.786 204.051 1.00 50.59 635 ARG A N 1
ATOM 4837 C CA . ARG A 1 635 ? -98.702 -73.225 203.597 1.00 50.59 635 ARG A CA 1
ATOM 4838 C C . ARG A 1 635 ? -99.146 -74.557 204.210 1.00 50.59 635 ARG A C 1
ATOM 4840 O O . ARG A 1 635 ? -100.343 -74.750 204.403 1.00 50.59 635 ARG A O 1
ATOM 4847 N N . THR A 1 636 ? -98.220 -75.443 204.579 1.00 51.28 636 THR A N 1
ATOM 4848 C CA . THR A 1 636 ? -98.568 -76.776 205.113 1.00 51.28 636 THR A CA 1
ATOM 4849 C C . THR A 1 636 ? -98.850 -76.779 206.621 1.00 51.28 636 THR A C 1
ATOM 4851 O O . THR A 1 636 ? -99.680 -77.561 207.076 1.00 51.28 636 THR A O 1
ATOM 4854 N N . VAL A 1 637 ? -98.276 -75.861 207.410 1.00 52.19 637 VAL A N 1
ATOM 4855 C CA . VAL A 1 637 ? -98.602 -75.762 208.853 1.00 52.19 637 VAL A CA 1
ATOM 4856 C C . VAL A 1 637 ? -100.029 -75.236 209.090 1.00 52.19 637 VAL A C 1
ATOM 4858 O O . VAL A 1 637 ? -100.645 -75.553 210.102 1.00 52.19 637 VAL A O 1
ATOM 4861 N N . ILE A 1 638 ? -100.615 -74.529 208.118 1.00 52.81 638 ILE A N 1
ATOM 4862 C CA . ILE A 1 638 ? -102.006 -74.052 208.186 1.00 52.81 638 ILE A CA 1
ATOM 4863 C C . ILE A 1 638 ? -103.029 -75.202 208.034 1.00 52.81 638 ILE A C 1
ATOM 4865 O O . ILE A 1 638 ? -104.184 -75.028 208.412 1.00 52.81 638 ILE A O 1
ATOM 4869 N N . TYR A 1 639 ? -102.643 -76.391 207.545 1.00 47.25 639 TYR A N 1
ATOM 4870 C CA . TYR A 1 639 ? -103.612 -77.420 207.134 1.00 47.25 639 TYR A CA 1
ATOM 4871 C C . TYR A 1 639 ? -103.785 -78.644 208.060 1.00 47.25 639 TYR A C 1
ATOM 4873 O O . TYR A 1 639 ? -104.594 -79.500 207.712 1.00 47.25 639 TYR A O 1
ATOM 4881 N N . LEU A 1 640 ? -103.100 -78.777 209.213 1.00 45.19 640 LEU A N 1
ATOM 4882 C CA . LEU A 1 640 ? -103.080 -80.080 209.924 1.00 45.19 640 LEU A CA 1
ATOM 4883 C C . LEU A 1 640 ? -103.203 -80.139 211.466 1.00 45.19 640 LEU A C 1
ATOM 4885 O O . LEU A 1 640 ? -103.003 -81.222 211.995 1.00 45.19 640 LEU A O 1
ATOM 4889 N N . VAL A 1 641 ? -103.604 -79.090 212.207 1.00 46.81 641 VAL A N 1
ATOM 4890 C CA . VAL A 1 641 ? -103.930 -79.243 213.661 1.00 46.81 641 VAL A CA 1
ATOM 4891 C C . VAL A 1 641 ? -105.278 -78.603 214.054 1.00 46.81 641 VAL A C 1
ATOM 4893 O O . VAL A 1 641 ? -105.384 -77.777 214.957 1.00 46.81 641 VAL A O 1
ATOM 4896 N N . VAL A 1 642 ? -106.334 -79.029 213.349 1.00 50.75 642 VAL A N 1
ATOM 4897 C CA . VAL A 1 642 ? -107.718 -79.178 213.869 1.00 50.75 642 VAL A CA 1
ATOM 4898 C C . VAL A 1 642 ? -108.044 -80.684 214.001 1.00 50.75 642 VAL A C 1
ATOM 4900 O O . VAL A 1 642 ? -109.132 -81.170 213.712 1.00 50.75 642 VAL A O 1
ATOM 4903 N N . SER A 1 643 ? -107.066 -81.468 214.440 1.00 39.44 643 SER A N 1
ATOM 4904 C CA . SER A 1 643 ? -107.164 -82.796 215.071 1.00 39.44 643 SER A CA 1
ATOM 4905 C C . SER A 1 643 ? -105.875 -82.996 215.858 1.00 39.44 643 SER A C 1
ATOM 4907 O O . SER A 1 643 ? -105.921 -83.723 216.870 1.00 39.44 643 SER A O 1
#

Foldseek 3Di:
DVVVVVVVVVVVVVVVVVVVVVVVLVVLLVVLLVVVVVVVVVVVVVVVVLVVVVVVLVVLLVVLVVLLVVLVVVLVVLVVVLVVLVVVLVVLVVVLVVLVVVLVVLVVVLVVLVVVLVVLVVVLPDPDPDDPDDSVVSVVVSVVSVVVSVVSVVVNVVSVVVSVVSVVSSVVSVVVSVVSVVVSVVSVVVSVVSVVVSVVSVVVVVVSVVVVVVVVVVVVVVVVVLVVVVVVVVVVVVVVVVVVVVVVVVVVVVVVVVVVVVVVVVVVVVVVVVVVVVVVVVVVVVVVVVVVVVVVVVVVVVVVVVVVVVVVPPVPPPDDDDYDDDPDPVVVVCVVVVVVVVVVVVVVVVVVVVVVVVVVVVVVVVVVVVVVVVVVVVVVVVVVVVVVVVVVVVVVVVVVVVVVVVVVVVVVVVVVVVVVVVVVVVVVVVVVVVVSVVSSSVSVVVVVVVVVVVVVVVVVVVVVVVVVVVVVVVVVVVVVVVVVVVVVVVVVVVVVVVVVVVVVVVVVVVVVVVVVVVVVVVVVVVVVVVVVVVVVVVVVVVVVVVVVVVVVVVVVVVVVVVVVVVVVVVVVVVVVVVVVVVVVVVVVVVVVVVVVVVVVVVVVVVVVVVVVVVVVVVVVVVVVVVCVVVVVVVVVVVPPPVD

Sequence (643 aa):
MALARAEADKAALELEEASLRLRSLESAAAAAEQVAASSNQDLDGRVAELTALLERESALRLDLENQIGSARSEIAALTDDRDVSESTVTELQSDLRSTRNQLQQTDQIVAELTQENQRLQESVTEPSGGSSIPDAQLKEEIEDQAQRIVILRENRDAAQIQIAELTAQLSELRIGVADRETQIASLEDANESILTELAAAQDFKTAGETDFRRLQNDLISQRNELATRDELITELAANVDQLENELAVVASQNIRGQDADSVSIATLSTERDEARAAFKSRDDEVKQAESQLRRSEQMVAGLNGQVALLQGEIEAVQQALAANDQSELIAQLENARDEANADAARIGEQHLAAEAALVQSTATIAKLETDLAIMREDLSRAESGSIEASEQREKIAELESAREAALSDVSRLSDQLASAEAGLRSQREQTETLSSQIALLREEKNEAQSIARAQAETFTAQIVELEVERDQAVVDATQIEERYSEAAAAVTKLETELVSVRADLTQAEAGSVDAMAQRQRITALEDERDTALVEATRLASELNAAEAGLASRQEEISTLNAQIVLLRDEKNEAQSIARARAETFSAQLAEFQTERDQAWADAAQAEQRYSEASAEVTKLETDLAAITPVLWTARTVIYLVVS

Radius of gyration: 110.73 Å; chains: 1; bounding box: 204×112×399 Å

Secondary structure (DSSP, 8-state):
-HHHHHHHHHHHHHHHHHHHHHHHHHHHHHHHHHHHHHHHHHHHHHHHHHHHHHHHHHHHHHHHHHHHHHHHHHHHHHHHHHHHHHHHHHHHHHHHHHHHHHHHHHHHHHHHHHHHHHHHHHHHHS--TT-SS-HHHHHHHHHHHHHHHHHHHHHHHHHHHHHHHHHHHHHHHHHHHHHHHHHHHHHHHHHHHHHHHHHHHHHHHHHHHHHHHHHHHHHHHHHHHHHHHHHHHHHHHHHHHHHHHHHHHHHHHHHHHHHHHHHHHHHHHHHHHHHHHHHHHHHHHHHHHHHHHHHHHHHHHHHHHHHTTSSSSSTTS----------SSSTTTHHHHHHHHHHHHHHHHHHHHHHHHHHHHHHHHHHHHHHHHHHHHHHHHHHHHHHHHHHHHHHHHHHHHHHHHHHHHHHHHHHHHHHHHHHHHHHHHHHHHHHHHHHHHHHHHHHHHHHHHHHHHHHHHHHHHHHHHHHHHHHHHHHHHHHHHHHHHHHHHHHHHHHHHHHHHHHHHHHHHHHHHHHHHHHHHHHHHHHHHHHHHHHHHHHHHHHHHHHHHHHHHHHHHHHHHHHHHHHHHHHHHHHHHHHHHHHHHHHHHHHHHHHHHHHHHHHHHHHHHHHHHHHHHHHHHHHHHHHHHHHHGGGS---